Protein 3FFH (pdb70)

B-factor: mean 32.04, std 11.25, range [13.38, 83.18]

Sequence (698 aa):
NAKWKKSLAGLSSKREEEVAELGLTKITKLSSNENPLGTSKKVAAIQANSSVETEIYASSLRKEVADFYQLEEEELIFTAGVDELIELLTRVLLDTTTNTVATPTFVQYRQNALIEGAEVREIPLLQDGEHDLEGLNAIDEKTTIVWICNPNNPTGNYIELADIQAFLDRVPSDVLVVLDEAYIEYVTPQPEKHEKLVRTYKNLIITRTFSKIYGLASARVGYGIADKEIIRQLNIVRPPFNTTSIGQKLAIEAIKDQAFIGECRTSNANGIKQYEAFAKRFEKVKLYPANGNFVLIDLGIEAGTIFSYLEKNGYITRSGAALGFPTAVRITIGKEEDNSAVIALLEKLLAKWKKSLAGLSREEEVAELGLTKITKLSSNENPLGTSKKVAAIQANSSVETEIYPASSLRKEVADFYQLEEEELIFTAGVDELIELLTRVLLDTTTNTVATPTFVQYRQNALIEGAEVREIPLLQDGEHDLEGLNAIDEKTTIVWICNPNNPTGNYIELADIQAFLDRVPSDVLVVLDEAYIEYVTPQPEKHEKLVRTYKNLIITRTFSKIYGLASARVGYGIADKEIIRQLNIVRPPFNTTSIGQKLAIEAIKDQAFIGECRTSNANGIKQYEAFAKRFEKVKLYPANGNFVLIDLGIEAGTIFSYLEKNGYITRSGAALGFPTAVRITIGKEEDNSAVIALLEKLL

Structure (mmCIF, N/CA/C/O backbone):
data_3FFH
#
_entry.id   3FFH
#
_cell.length_a   78.456
_cell.length_b   83.671
_cell.length_c   122.773
_cell.angle_alpha   90.00
_cell.angle_beta   90.00
_cell.angle_gamma   90.00
#
_symmetry.space_group_name_H-M   'P 21 21 21'
#
loop_
_entity.id
_entity.type
_entity.pdbx_description
1 polymer 'Histidinol-phosphate aminotransferase'
2 non-polymer 'SULFATE ION'
3 water water
#
loop_
_atom_site.group_PDB
_atom_site.id
_atom_site.type_symbol
_atom_site.label_atom_id
_atom_site.label_alt_id
_atom_site.label_comp_id
_atom_site.label_asym_id
_atom_site.label_entity_id
_atom_site.label_seq_id
_atom_site.pdbx_PDB_ins_code
_atom_site.Cartn_x
_atom_site.Cartn_y
_atom_site.Cartn_z
_atom_site.occupancy
_atom_site.B_iso_or_equiv
_atom_site.auth_seq_id
_atom_site.auth_comp_id
_atom_site.auth_asym_id
_atom_site.auth_atom_id
_atom_site.pdbx_PDB_model_num
ATOM 1 N N . ASN A 1 2 ? 65.678 75.724 74.393 1.00 34.64 -1 ASN A N 1
ATOM 2 C CA . ASN A 1 2 ? 65.083 76.973 74.944 1.00 35.15 -1 ASN A CA 1
ATOM 3 C C . ASN A 1 2 ? 64.714 76.805 76.428 1.00 34.75 -1 ASN A C 1
ATOM 4 O O . ASN A 1 2 ? 64.060 75.829 76.812 1.00 35.22 -1 ASN A O 1
ATOM 9 N N . ALA A 1 3 ? 65.139 77.762 77.251 1.00 33.30 0 ALA A N 1
ATOM 10 C CA . ALA A 1 3 ? 64.946 77.703 78.696 1.00 31.99 0 ALA A CA 1
ATOM 11 C C . ALA A 1 3 ? 63.621 78.346 79.150 1.00 31.83 0 ALA A C 1
ATOM 12 O O . ALA A 1 3 ? 62.944 79.020 78.362 1.00 32.30 0 ALA A O 1
ATOM 22 N N . LYS A 1 5 ? 61.626 81.207 81.443 1.00 29.31 2 LYS A N 1
ATOM 23 C CA . LYS A 1 5 ? 61.930 82.639 81.469 1.00 28.19 2 LYS A CA 1
ATOM 24 C C . LYS A 1 5 ? 62.362 83.061 82.867 1.00 28.21 2 LYS A C 1
ATOM 25 O O . LYS A 1 5 ? 61.652 83.802 83.557 1.00 27.40 2 LYS A O 1
ATOM 31 N N . TRP A 1 6 ? 63.520 82.575 83.310 1.00 28.90 3 TRP A N 1
ATOM 32 C CA . TRP A 1 6 ? 63.903 82.774 84.720 1.00 28.97 3 TRP A CA 1
ATOM 33 C C . TRP A 1 6 ? 64.217 84.231 84.947 1.00 28.55 3 TRP A C 1
ATOM 34 O O . TRP A 1 6 ? 64.758 84.892 84.047 1.00 28.92 3 TRP A O 1
ATOM 45 N N . LYS A 1 7 ? 63.889 84.748 86.128 1.00 27.87 4 LYS A N 1
ATOM 46 C CA . LYS A 1 7 ? 64.271 86.129 86.415 1.00 28.99 4 LYS A CA 1
ATOM 47 C C . LYS A 1 7 ? 65.780 86.308 86.313 1.00 28.74 4 LYS A C 1
ATOM 48 O O . LYS A 1 7 ? 66.551 85.374 86.541 1.00 28.01 4 LYS A O 1
ATOM 54 N N . LYS A 1 8 ? 66.190 87.512 85.942 1.00 29.66 5 LYS A N 1
ATOM 55 C CA . LYS A 1 8 ? 67.602 87.774 85.704 1.00 30.14 5 LYS A CA 1
ATOM 56 C C . LYS A 1 8 ? 68.420 87.888 87.006 1.00 30.33 5 LYS A C 1
ATOM 57 O O . LYS A 1 8 ? 69.633 87.643 86.996 1.00 30.53 5 LYS A O 1
ATOM 63 N N . SER A 1 9 ? 67.750 88.207 88.115 1.00 29.23 6 SER A N 1
ATOM 64 C CA . SER A 1 9 ? 68.409 88.377 89.409 1.00 29.67 6 SER A CA 1
ATOM 65 C C . SER A 1 9 ? 68.987 87.078 89.956 1.00 30.11 6 SER A C 1
ATOM 66 O O . SER A 1 9 ? 69.785 87.095 90.889 1.00 29.77 6 SER A O 1
ATOM 69 N N . LEU A 1 10 ? 68.585 85.954 89.371 1.00 31.44 7 LEU A N 1
ATOM 70 C CA . LEU A 1 10 ? 69.075 84.645 89.807 1.00 32.57 7 LEU A CA 1
ATOM 71 C C . LEU A 1 10 ? 70.528 84.350 89.414 1.00 32.86 7 LEU A C 1
ATOM 72 O O . LEU A 1 10 ? 71.163 83.484 90.021 1.00 33.10 7 LEU A O 1
ATOM 77 N N . ALA A 1 11 ? 71.031 85.049 88.392 1.00 33.24 8 ALA A N 1
ATOM 78 C CA . ALA A 1 11 ? 72.393 84.868 87.885 1.00 33.69 8 ALA A CA 1
ATOM 79 C C . ALA A 1 11 ? 73.433 85.002 88.985 1.00 34.18 8 ALA A C 1
ATOM 80 O O . ALA A 1 11 ? 74.364 84.202 89.075 1.00 34.59 8 ALA A O 1
ATOM 82 N N . GLY A 1 12 ? 73.252 86.017 89.823 1.00 34.86 9 GLY A N 1
ATOM 83 C CA . GLY A 1 12 ? 74.175 86.321 90.901 1.00 35.96 9 GLY A CA 1
ATOM 84 C C . GLY A 1 12 ? 73.926 85.544 92.179 1.00 37.15 9 GLY A C 1
ATOM 85 O O . GLY A 1 12 ? 74.275 86.011 93.270 1.00 37.33 9 GLY A O 1
ATOM 86 N N . LEU A 1 13 ? 73.324 84.362 92.045 1.00 37.65 10 LEU A N 1
ATOM 87 C CA . LEU A 1 13 ? 73.160 83.437 93.166 1.00 38.02 10 LEU A CA 1
ATOM 88 C C . LEU A 1 13 ? 74.133 82.256 93.098 1.00 38.67 10 LEU A C 1
ATOM 89 O O . LEU A 1 13 ? 74.421 81.733 92.015 1.00 39.12 10 LEU A O 1
ATOM 94 N N . SER A 1 14 ? 74.610 81.837 94.269 1.00 39.01 11 SER A N 1
ATOM 95 C CA . SER A 1 14 ? 75.680 80.842 94.388 1.00 39.58 11 SER A CA 1
ATOM 96 C C . SER A 1 14 ? 75.266 79.390 94.066 1.00 39.93 11 SER A C 1
ATOM 97 O O . SER A 1 14 ? 75.596 78.874 92.996 1.00 39.96 11 SER A O 1
ATOM 100 N N . SER A 1 15 ? 74.554 78.738 94.987 1.00 40.30 12 SER A N 1
ATOM 101 C CA . SER A 1 15 ? 74.230 77.309 94.868 1.00 40.45 12 SER A CA 1
ATOM 102 C C . SER A 1 15 ? 73.058 76.917 95.765 1.00 40.43 12 SER A C 1
ATOM 103 O O . SER A 1 15 ? 73.247 76.452 96.892 1.00 39.95 12 SER A O 1
ATOM 106 N N . LYS A 1 20 ? 74.386 66.484 107.884 1.00 82.64 17 LYS A N 1
ATOM 107 C CA . LYS A 1 20 ? 74.800 65.468 106.910 1.00 82.81 17 LYS A CA 1
ATOM 108 C C . LYS A 1 20 ? 76.222 64.952 107.169 1.00 82.77 17 LYS A C 1
ATOM 109 O O . LYS A 1 20 ? 76.524 63.783 106.892 1.00 82.63 17 LYS A O 1
ATOM 115 N N . ARG A 1 21 ? 77.079 65.829 107.697 1.00 82.79 18 ARG A N 1
ATOM 116 C CA . ARG A 1 21 ? 78.524 65.566 107.832 1.00 82.63 18 ARG A CA 1
ATOM 117 C C . ARG A 1 21 ? 78.843 64.324 108.691 1.00 82.53 18 ARG A C 1
ATOM 118 O O . ARG A 1 21 ? 79.512 63.395 108.222 1.00 82.41 18 ARG A O 1
ATOM 126 N N . GLU A 1 22 ? 78.324 64.317 109.925 1.00 82.14 19 GLU A N 1
ATOM 127 C CA . GLU A 1 22 ? 78.664 63.352 110.993 1.00 81.38 19 GLU A CA 1
ATOM 128 C C . GLU A 1 22 ? 79.066 61.943 110.555 1.00 80.60 19 GLU A C 1
ATOM 129 O O . GLU A 1 22 ? 80.220 61.551 110.729 1.00 80.44 19 GLU A O 1
ATOM 135 N N . GLU A 1 23 ? 78.123 61.193 109.987 1.00 79.64 20 GLU A N 1
ATOM 136 C CA . GLU A 1 23 ? 78.353 59.789 109.634 1.00 78.50 20 GLU A CA 1
ATOM 137 C C . GLU A 1 23 ? 79.187 59.574 108.368 1.00 77.60 20 GLU A C 1
ATOM 138 O O . GLU A 1 23 ? 80.096 58.740 108.363 1.00 77.52 20 GLU A O 1
ATOM 144 N N . GLU A 1 24 ? 78.880 60.318 107.304 1.00 76.42 21 GLU A N 1
ATOM 145 C CA . GLU A 1 24 ? 79.549 60.122 106.014 1.00 75.49 21 GLU A CA 1
ATOM 146 C C . GLU A 1 24 ? 81.020 60.549 106.021 1.00 74.72 21 GLU A C 1
ATOM 147 O O . GLU A 1 24 ? 81.887 59.785 105.608 1.00 74.38 21 GLU A O 1
ATOM 153 N N . VAL A 1 25 ? 81.284 61.765 106.498 1.00 73.99 22 VAL A N 1
ATOM 154 C CA . VAL A 1 25 ? 82.640 62.321 106.586 1.00 72.97 22 VAL A CA 1
ATOM 155 C C . VAL A 1 25 ? 83.557 61.486 107.499 1.00 72.56 22 VAL A C 1
ATOM 156 O O . VAL A 1 25 ? 84.713 61.226 107.150 1.00 72.67 22 VAL A O 1
ATOM 168 N N . ALA A 1 27 ? 83.355 58.292 108.295 1.00 68.94 24 ALA A N 1
ATOM 169 C CA . ALA A 1 27 ? 83.710 57.060 107.605 1.00 68.27 24 ALA A CA 1
ATOM 170 C C . ALA A 1 27 ? 84.557 57.364 106.362 1.00 67.71 24 ALA A C 1
ATOM 171 O O . ALA A 1 27 ? 85.500 56.635 106.061 1.00 68.18 24 ALA A O 1
ATOM 173 N N . GLU A 1 28 ? 84.228 58.445 105.653 1.00 66.97 25 GLU A N 1
ATOM 174 C CA . GLU A 1 28 ? 85.044 58.938 104.532 1.00 65.97 25 GLU A CA 1
ATOM 175 C C . GLU A 1 28 ? 86.319 59.611 105.034 1.00 65.07 25 GLU A C 1
ATOM 176 O O . GLU A 1 28 ? 86.716 60.672 104.540 1.00 64.86 25 GLU A O 1
ATOM 182 N N . LEU A 1 29 ? 86.927 58.983 106.039 1.00 63.79 26 LEU A N 1
ATOM 183 C CA . LEU A 1 29 ? 88.187 59.400 106.651 1.00 62.22 26 LEU A CA 1
ATOM 184 C C . LEU A 1 29 ? 88.663 58.288 107.574 1.00 61.10 26 LEU A C 1
ATOM 185 O O . LEU A 1 29 ? 89.839 57.933 107.568 1.00 61.19 26 LEU A O 1
ATOM 190 N N . GLY A 1 30 ? 87.735 57.737 108.353 1.00 59.64 27 GLY A N 1
ATOM 191 C CA . GLY A 1 30 ? 88.044 56.667 109.287 1.00 57.90 27 GLY A CA 1
ATOM 192 C C . GLY A 1 30 ? 88.593 57.173 110.609 1.00 56.66 27 GLY A C 1
ATOM 193 O O . GLY A 1 30 ? 89.656 56.726 111.059 1.00 56.46 27 GLY A O 1
ATOM 194 N N . LEU A 1 31 ? 87.875 58.113 111.226 1.00 55.29 28 LEU A N 1
ATOM 195 C CA . LEU A 1 31 ? 88.182 58.560 112.587 1.00 53.73 28 LEU A CA 1
ATOM 196 C C . LEU A 1 31 ? 87.205 57.871 113.540 1.00 52.36 28 LEU A C 1
ATOM 197 O O . LEU A 1 31 ? 86.097 57.511 113.126 1.00 52.24 28 LEU A O 1
ATOM 202 N N . THR A 1 32 ? 87.608 57.673 114.798 1.00 50.48 29 THR A N 1
ATOM 203 C CA . THR A 1 32 ? 86.716 57.053 115.790 1.00 48.62 29 THR A CA 1
ATOM 204 C C . THR A 1 32 ? 85.403 57.816 115.939 1.00 47.24 29 THR A C 1
ATOM 205 O O . THR A 1 32 ? 84.331 57.247 115.718 1.00 48.14 29 THR A O 1
ATOM 209 N N . LYS A 1 33 ? 85.496 59.094 116.298 1.00 44.61 30 LYS A N 1
ATOM 210 C CA . LYS A 1 33 ? 84.332 59.961 116.419 1.00 41.99 30 LYS A CA 1
ATOM 211 C C . LYS A 1 33 ? 84.707 61.291 115.796 1.00 39.16 30 LYS A C 1
ATOM 212 O O . LYS A 1 33 ? 85.845 61.498 115.397 1.00 38.78 30 LYS A O 1
ATOM 218 N N . ILE A 1 34 ? 83.742 62.186 115.711 1.00 35.93 31 ILE A N 1
ATOM 219 C CA . ILE A 1 34 ? 83.974 63.482 115.137 1.00 34.61 31 ILE A CA 1
ATOM 220 C C . ILE A 1 34 ? 83.233 64.479 116.013 1.00 33.46 31 ILE A C 1
ATOM 221 O O . ILE A 1 34 ? 82.264 64.121 116.682 1.00 33.02 31 ILE A O 1
ATOM 226 N N . THR A 1 35 ? 83.701 65.716 116.029 1.00 31.99 32 THR A N 1
ATOM 227 C CA . THR A 1 35 ? 83.006 66.757 116.756 1.00 31.28 32 THR A CA 1
ATOM 228 C C . THR A 1 35 ? 82.654 67.881 115.799 1.00 31.14 32 THR A C 1
ATOM 229 O O . THR A 1 35 ? 83.507 68.394 115.076 1.00 30.36 32 THR A O 1
ATOM 233 N N . LYS A 1 36 ? 81.373 68.232 115.793 1.00 31.77 33 LYS A N 1
ATOM 234 C CA . LYS A 1 36 ? 80.850 69.263 114.916 1.00 31.39 33 LYS A CA 1
ATOM 235 C C . LYS A 1 36 ? 80.801 70.601 115.632 1.00 29.46 33 LYS A C 1
ATOM 236 O O . LYS A 1 36 ? 80.067 70.774 116.598 1.00 28.87 33 LYS A O 1
ATOM 242 N N . LEU A 1 37 ? 81.602 71.545 115.160 1.00 28.97 34 LEU A N 1
ATOM 243 C CA . LEU A 1 37 ? 81.665 72.871 115.753 1.00 28.61 34 LEU A CA 1
ATOM 244 C C . LEU A 1 37 ? 81.489 73.886 114.657 1.00 30.42 34 LEU A C 1
ATOM 245 O O . LEU A 1 37 ? 82.175 74.912 114.632 1.00 31.72 34 LEU A O 1
ATOM 250 N N . SER A 1 38 ? 80.548 73.592 113.757 1.00 32.62 35 SER A N 1
ATOM 251 C CA . SER A 1 38 ? 80.321 74.364 112.531 1.00 33.55 35 SER A CA 1
ATOM 252 C C . SER A 1 38 ? 78.955 75.032 112.420 1.00 34.77 35 SER A C 1
ATOM 253 O O . SER A 1 38 ? 78.782 75.918 111.587 1.00 35.90 35 SER A O 1
ATOM 256 N N . SER A 1 39 ? 77.980 74.626 113.230 1.00 35.36 36 SER A N 1
ATOM 257 C CA . SER A 1 39 ? 76.617 75.147 113.027 1.00 36.11 36 SER A CA 1
ATOM 258 C C . SER A 1 39 ? 76.013 76.089 114.091 1.00 36.71 36 SER A C 1
ATOM 259 O O . SER A 1 39 ? 74.888 76.582 113.900 1.00 38.16 36 SER A O 1
ATOM 262 N N . ASN A 1 40 ? 76.721 76.328 115.194 1.00 35.82 37 ASN A N 1
ATOM 263 C CA . ASN A 1 40 ? 76.272 77.279 116.226 1.00 35.57 37 ASN A CA 1
ATOM 264 C C . ASN A 1 40 ? 75.002 76.889 116.992 1.00 35.72 37 ASN A C 1
ATOM 265 O O . ASN A 1 40 ? 74.472 77.647 117.782 1.00 35.61 37 ASN A O 1
ATOM 270 N N . GLU A 1 41 ? 74.494 75.706 116.745 1.00 37.17 38 GLU A N 1
ATOM 271 C CA . GLU A 1 41 ? 73.407 75.202 117.562 1.00 38.46 38 GLU A CA 1
ATOM 272 C C . GLU A 1 41 ? 74.106 74.779 118.872 1.00 36.63 38 GLU A C 1
ATOM 273 O O . GLU A 1 41 ? 75.255 74.320 118.834 1.00 37.53 38 GLU A O 1
ATOM 279 N N . ASN A 1 42 ? 73.466 75.010 120.018 1.00 33.59 39 ASN A N 1
ATOM 280 C CA . ASN A 1 42 ? 74.081 74.778 121.332 1.00 30.54 39 ASN A CA 1
ATOM 281 C C . ASN A 1 42 ? 74.771 73.416 121.449 1.00 30.57 39 ASN A C 1
ATOM 282 O O . ASN A 1 42 ? 74.115 72.376 121.486 1.00 30.00 39 ASN A O 1
ATOM 287 N N . PRO A 1 43 ? 76.101 73.409 121.522 1.00 30.67 40 PRO A N 1
ATOM 288 C CA . PRO A 1 43 ? 76.751 72.107 121.595 1.00 31.64 40 PRO A CA 1
ATOM 289 C C . PRO A 1 43 ? 76.518 71.418 122.933 1.00 32.54 40 PRO A C 1
ATOM 290 O O . PRO A 1 43 ? 76.740 70.219 123.043 1.00 33.30 40 PRO A O 1
ATOM 294 N N . LEU A 1 44 ? 76.063 72.165 123.940 1.00 32.36 41 LEU A N 1
ATOM 295 C CA . LEU A 1 44 ? 75.730 71.567 125.225 1.00 31.34 41 LEU A CA 1
ATOM 296 C C . LEU A 1 44 ? 74.336 70.969 125.197 1.00 30.11 41 LEU A C 1
ATOM 297 O O . LEU A 1 44 ? 73.922 70.352 126.161 1.00 30.94 41 LEU A O 1
ATOM 302 N N . GLY A 1 45 ? 73.623 71.134 124.083 1.00 28.32 42 GLY A N 1
ATOM 303 C CA . GLY A 1 45 ? 72.332 70.481 123.893 1.00 26.02 42 GLY A CA 1
ATOM 304 C C . GLY A 1 45 ? 71.131 71.311 124.319 1.00 25.76 42 GLY A C 1
ATOM 305 O O . GLY A 1 45 ? 71.031 72.510 124.052 1.00 26.08 42 GLY A O 1
ATOM 306 N N . THR A 1 46 ? 70.219 70.662 125.001 1.00 24.59 43 THR A N 1
ATOM 307 C CA . THR A 1 46 ? 68.993 71.277 125.376 1.00 25.36 43 THR A CA 1
ATOM 308 C C . THR A 1 46 ? 68.856 71.193 126.900 1.00 24.51 43 THR A C 1
ATOM 309 O O . THR A 1 46 ? 69.632 70.497 127.550 1.00 24.49 43 THR A O 1
ATOM 313 N N . SER A 1 47 ? 67.903 71.904 127.488 1.00 23.11 44 SER A N 1
ATOM 314 C CA . SER A 1 47 ? 67.712 71.778 128.929 1.00 21.47 44 SER A CA 1
ATOM 315 C C . SER A 1 47 ? 67.145 70.398 129.241 1.00 21.34 44 SER A C 1
ATOM 316 O O . SER A 1 47 ? 66.560 69.777 128.369 1.00 21.02 44 SER A O 1
ATOM 319 N N . LYS A 1 48 ? 67.313 69.925 130.477 1.00 21.32 45 LYS A N 1
ATOM 320 C CA . LYS A 1 48 ? 66.964 68.546 130.847 1.00 21.35 45 LYS A CA 1
ATOM 321 C C . LYS A 1 48 ? 65.476 68.280 130.841 1.00 21.50 45 LYS A C 1
ATOM 322 O O . LYS A 1 48 ? 65.051 67.146 130.711 1.00 20.57 45 LYS A O 1
ATOM 328 N N . LYS A 1 49 ? 64.695 69.343 130.981 1.00 22.19 46 LYS A N 1
ATOM 329 C CA . LYS A 1 49 ? 63.250 69.264 130.957 1.00 22.85 46 LYS A CA 1
ATOM 330 C C . LYS A 1 49 ? 62.763 69.142 129.519 1.00 21.97 46 LYS A C 1
ATOM 331 O O . LYS A 1 49 ? 61.925 68.314 129.214 1.00 21.17 46 LYS A O 1
ATOM 337 N N . VAL A 1 50 ? 63.295 69.974 128.641 1.00 21.80 47 VAL A N 1
ATOM 338 C CA . VAL A 1 50 ? 63.062 69.813 127.199 1.00 22.16 47 VAL A CA 1
ATOM 339 C C . VAL A 1 50 ? 63.387 68.370 126.781 1.00 22.23 47 VAL A C 1
ATOM 340 O O . VAL A 1 50 ? 62.549 67.689 126.171 1.00 20.88 47 VAL A O 1
ATOM 344 N N . ALA A 1 51 ? 64.562 67.890 127.195 1.00 22.30 48 ALA A N 1
ATOM 345 C CA . ALA A 1 51 ? 64.977 66.520 126.931 1.00 23.06 48 ALA A CA 1
ATOM 346 C C . ALA A 1 51 ? 63.940 65.497 127.382 1.00 24.65 48 ALA A C 1
ATOM 347 O O . ALA A 1 51 ? 63.520 64.636 126.599 1.00 26.15 48 ALA A O 1
ATOM 349 N N . ALA A 1 52 ? 63.504 65.588 128.636 1.00 25.44 49 ALA A N 1
ATOM 350 C CA . ALA A 1 52 ? 62.559 64.626 129.171 1.00 25.29 49 ALA A CA 1
ATOM 351 C C . ALA A 1 52 ? 61.279 64.557 128.328 1.00 26.41 49 ALA A C 1
ATOM 352 O O . ALA A 1 52 ? 60.745 63.480 128.105 1.00 27.59 49 ALA A O 1
ATOM 354 N N . ILE A 1 53 ? 60.790 65.702 127.864 1.00 27.82 50 ILE A N 1
ATOM 355 C CA . ILE A 1 53 ? 59.595 65.760 127.011 1.00 28.89 50 ILE A CA 1
ATOM 356 C C . ILE A 1 53 ? 59.850 65.010 125.696 1.00 29.91 50 ILE A C 1
ATOM 357 O O . ILE A 1 53 ? 59.058 64.148 125.312 1.00 30.19 50 ILE A O 1
ATOM 362 N N . GLN A 1 54 ? 60.957 65.332 125.027 1.00 29.87 51 GLN A N 1
ATOM 363 C CA . GLN A 1 54 ? 61.355 64.641 123.811 1.00 31.13 51 GLN A CA 1
ATOM 364 C C . GLN A 1 54 ? 61.381 63.124 123.985 1.00 31.94 51 GLN A C 1
ATOM 365 O O . GLN A 1 54 ? 60.766 62.395 123.207 1.00 31.64 51 GLN A O 1
ATOM 371 N N . ALA A 1 55 ? 62.102 62.663 125.003 1.00 33.23 52 ALA A N 1
ATOM 372 C CA . ALA A 1 55 ? 62.289 61.240 125.266 1.00 34.76 52 ALA A CA 1
ATOM 373 C C . ALA A 1 55 ? 60.977 60.536 125.609 1.00 36.44 52 ALA A C 1
ATOM 374 O O . ALA A 1 55 ? 60.880 59.309 125.576 1.00 37.06 52 ALA A O 1
ATOM 376 N N . ASN A 1 56 ? 59.969 61.321 125.942 1.00 38.35 53 ASN A N 1
ATOM 377 C CA . ASN A 1 56 ? 58.668 60.781 126.247 1.00 40.92 53 ASN A CA 1
ATOM 378 C C . ASN A 1 56 ? 57.648 61.171 125.191 1.00 42.56 53 ASN A C 1
ATOM 379 O O . ASN A 1 56 ? 56.469 61.349 125.479 1.00 42.62 53 ASN A O 1
ATOM 384 N N . SER A 1 57 ? 58.119 61.284 123.958 1.00 44.99 54 SER A N 1
ATOM 385 C CA . SER A 1 57 ? 57.307 61.759 122.859 1.00 47.37 54 SER A CA 1
ATOM 386 C C . SER A 1 57 ? 57.734 61.028 121.583 1.00 49.79 54 SER A C 1
ATOM 387 O O . SER A 1 57 ? 58.858 61.209 121.104 1.00 50.12 54 SER A O 1
ATOM 390 N N . SER A 1 58 ? 56.848 60.175 121.061 1.00 52.77 55 SER A N 1
ATOM 391 C CA . SER A 1 58 ? 57.105 59.408 119.828 1.00 55.34 55 SER A CA 1
ATOM 392 C C . SER A 1 58 ? 57.024 60.317 118.601 1.00 57.33 55 SER A C 1
ATOM 393 O O . SER A 1 58 ? 56.425 61.395 118.670 1.00 57.75 55 SER A O 1
ATOM 396 N N . VAL A 1 59 ? 57.598 59.874 117.480 1.00 59.52 56 VAL A N 1
ATOM 397 C CA . VAL A 1 59 ? 57.657 60.692 116.246 1.00 61.58 56 VAL A CA 1
ATOM 398 C C . VAL A 1 59 ? 56.288 61.107 115.635 1.00 62.87 56 VAL A C 1
ATOM 399 O O . VAL A 1 59 ? 56.239 61.915 114.700 1.00 62.95 56 VAL A O 1
ATOM 403 N N . GLU A 1 60 ? 55.198 60.560 116.183 1.00 64.33 57 GLU A N 1
ATOM 404 C CA . GLU A 1 60 ? 53.836 60.994 115.855 1.00 65.73 57 GLU A CA 1
ATOM 405 C C . GLU A 1 60 ? 53.636 62.473 116.244 1.00 66.59 57 GLU A C 1
ATOM 406 O O . GLU A 1 60 ? 53.699 62.836 117.425 1.00 66.79 57 GLU A O 1
ATOM 412 N N . THR A 1 61 ? 53.382 63.310 115.236 1.00 67.42 58 THR A N 1
ATOM 413 C CA . THR A 1 61 ? 53.471 64.770 115.360 1.00 68.04 58 THR A CA 1
ATOM 414 C C . THR A 1 61 ? 52.565 65.513 114.359 1.00 68.36 58 THR A C 1
ATOM 415 O O . THR A 1 61 ? 52.589 65.229 113.163 1.00 68.30 58 THR A O 1
ATOM 419 N N . GLU A 1 62 ? 51.791 66.479 114.848 1.00 68.90 59 GLU A N 1
ATOM 420 C CA . GLU A 1 62 ? 50.886 67.255 113.999 1.00 69.39 59 GLU A CA 1
ATOM 421 C C . GLU A 1 62 ? 51.467 68.631 113.644 1.00 69.62 59 GLU A C 1
ATOM 422 O O . GLU A 1 62 ? 52.157 69.245 114.460 1.00 69.65 59 GLU A O 1
ATOM 428 N N . ILE A 1 63 ? 51.187 69.103 112.428 1.00 69.74 60 ILE A N 1
ATOM 429 C CA . ILE A 1 63 ? 51.492 70.485 112.042 1.00 69.74 60 ILE A CA 1
ATOM 430 C C . ILE A 1 63 ? 50.304 71.373 112.431 1.00 70.26 60 ILE A C 1
ATOM 431 O O . ILE A 1 63 ? 49.173 71.130 112.012 1.00 70.26 60 ILE A O 1
ATOM 436 N N . TYR A 1 64 ? 50.574 72.385 113.253 1.00 70.74 61 TYR A N 1
ATOM 437 C CA . TYR A 1 64 ? 49.556 73.316 113.755 1.00 70.96 61 TYR A CA 1
ATOM 438 C C . TYR A 1 64 ? 48.351 72.645 114.404 1.00 70.67 61 TYR A C 1
ATOM 439 O O . TYR A 1 64 ? 48.256 72.594 115.627 1.00 70.43 61 TYR A O 1
ATOM 448 N N . ALA A 1 69 ? 49.202 78.169 117.983 1.00 35.79 66 ALA A N 1
ATOM 449 C CA . ALA A 1 69 ? 50.421 78.537 118.685 1.00 35.17 66 ALA A CA 1
ATOM 450 C C . ALA A 1 69 ? 50.119 79.249 120.015 1.00 34.86 66 ALA A C 1
ATOM 451 O O . ALA A 1 69 ? 50.991 79.931 120.576 1.00 34.56 66 ALA A O 1
ATOM 453 N N . SER A 1 70 ? 48.900 79.038 120.525 1.00 33.70 67 SER A N 1
ATOM 454 C CA . SER A 1 70 ? 48.319 79.833 121.615 1.00 32.59 67 SER A CA 1
ATOM 455 C C . SER A 1 70 ? 49.107 79.818 122.926 1.00 31.98 67 SER A C 1
ATOM 456 O O . SER A 1 70 ? 49.540 80.879 123.390 1.00 31.97 67 SER A O 1
ATOM 459 N N . SER A 1 71 ? 49.276 78.632 123.519 1.00 30.76 68 SER A N 1
ATOM 460 C CA . SER A 1 71 ? 50.119 78.460 124.696 1.00 29.74 68 SER A CA 1
ATOM 461 C C . SER A 1 71 ? 51.505 79.059 124.479 1.00 29.26 68 SER A C 1
ATOM 462 O O . SER A 1 71 ? 52.056 79.692 125.387 1.00 29.03 68 SER A O 1
ATOM 465 N N . LEU A 1 72 ? 52.061 78.862 123.283 1.00 28.44 69 LEU A N 1
ATOM 466 C CA . LEU A 1 72 ? 53.386 79.405 122.962 1.00 28.13 69 LEU A CA 1
ATOM 467 C C . LEU A 1 72 ? 53.449 80.940 122.949 1.00 28.62 69 LEU A C 1
ATOM 468 O O . LEU A 1 72 ? 54.321 81.511 123.591 1.00 28.59 69 LEU A O 1
ATOM 473 N N . ARG A 1 73 ? 52.534 81.607 122.240 1.00 29.51 70 ARG A N 1
ATOM 474 C CA . ARG A 1 73 ? 52.560 83.080 122.185 1.00 29.83 70 ARG A CA 1
ATOM 475 C C . ARG A 1 73 ? 52.216 83.721 123.527 1.00 28.57 70 ARG A C 1
ATOM 476 O O . ARG A 1 73 ? 52.778 84.753 123.878 1.00 27.48 70 ARG A O 1
ATOM 484 N N . LYS A 1 74 ? 51.318 83.094 124.280 1.00 28.23 71 LYS A N 1
ATOM 485 C CA . LYS A 1 74 ? 51.028 83.533 125.638 1.00 28.00 71 LYS A CA 1
ATOM 486 C C . LYS A 1 74 ? 52.312 83.433 126.477 1.00 26.89 71 LYS A C 1
ATOM 487 O O . LYS A 1 74 ? 52.721 84.398 127.104 1.00 26.07 71 LYS A O 1
ATOM 493 N N . GLU A 1 75 ? 52.963 82.275 126.418 1.00 26.34 72 GLU A N 1
ATOM 494 C CA . GLU A 1 75 ? 54.152 81.967 127.197 1.00 26.30 72 GLU A CA 1
ATOM 495 C C . GLU A 1 75 ? 55.349 82.868 126.877 1.00 26.46 72 GLU A C 1
ATOM 496 O O . GLU A 1 75 ? 56.061 83.310 127.774 1.00 24.95 72 GLU A O 1
ATOM 502 N N . VAL A 1 76 ? 55.556 83.133 125.589 1.00 26.45 73 VAL A N 1
ATOM 503 C CA . VAL A 1 76 ? 56.590 84.050 125.124 1.00 26.15 73 VAL A CA 1
ATOM 504 C C . VAL A 1 76 ? 56.183 85.521 125.365 1.00 26.90 73 VAL A C 1
ATOM 505 O O . VAL A 1 76 ? 57.012 86.323 125.786 1.00 27.91 73 VAL A O 1
ATOM 509 N N . ALA A 1 77 ? 54.934 85.887 125.089 1.00 26.15 74 ALA A N 1
ATOM 510 C CA . ALA A 1 77 ? 54.481 87.262 125.368 1.00 27.02 74 ALA A CA 1
ATOM 511 C C . ALA A 1 77 ? 54.623 87.609 126.862 1.00 27.47 74 ALA A C 1
ATOM 512 O O . ALA A 1 77 ? 55.098 88.695 127.208 1.00 27.76 74 ALA A O 1
ATOM 514 N N . ASP A 1 78 ? 54.215 86.677 127.722 1.00 27.58 75 ASP A N 1
ATOM 515 C CA . ASP A 1 78 ? 54.391 86.796 129.169 1.00 28.11 75 ASP A CA 1
ATOM 516 C C . ASP A 1 78 ? 55.864 86.869 129.593 1.00 28.50 75 ASP A C 1
ATOM 517 O O . ASP A 1 78 ? 56.234 87.742 130.383 1.00 29.03 75 ASP A O 1
ATOM 522 N N . PHE A 1 79 ? 56.710 85.982 129.066 1.00 27.90 76 PHE A N 1
ATOM 523 C CA . PHE A 1 79 ? 58.144 86.027 129.400 1.00 27.54 76 PHE A CA 1
ATOM 524 C C . PHE A 1 79 ? 58.800 87.380 129.077 1.00 27.34 76 PHE A C 1
ATOM 525 O O . PHE A 1 79 ? 59.693 87.818 129.783 1.00 27.68 76 PHE A O 1
ATOM 533 N N . TYR A 1 80 ? 58.350 88.046 128.026 1.00 27.26 77 TYR A N 1
ATOM 534 C CA . TYR A 1 80 ? 58.909 89.345 127.666 1.00 27.78 77 TYR A CA 1
ATOM 535 C C . TYR A 1 80 ? 58.088 90.533 128.083 1.00 28.20 77 TYR A C 1
ATOM 536 O O . TYR A 1 80 ? 58.512 91.649 127.842 1.00 28.58 77 TYR A O 1
ATOM 545 N N . GLN A 1 81 ? 56.916 90.313 128.677 1.00 29.71 78 GLN A N 1
ATOM 546 C CA . GLN A 1 81 ? 56.030 91.411 129.057 1.00 30.87 78 GLN A CA 1
ATOM 547 C C . GLN A 1 81 ? 55.497 92.184 127.837 1.00 30.74 78 GLN A C 1
ATOM 548 O O . GLN A 1 81 ? 55.255 93.400 127.907 1.00 30.70 78 GLN A O 1
ATOM 554 N N . LEU A 1 82 ? 55.295 91.470 126.733 1.00 29.35 79 LEU A N 1
ATOM 555 C CA . LEU A 1 82 ? 54.769 92.068 125.519 1.00 29.10 79 LEU A CA 1
ATOM 556 C C . LEU A 1 82 ? 53.319 91.674 125.354 1.00 29.79 79 LEU A C 1
ATOM 557 O O . LEU A 1 82 ? 52.845 90.746 126.014 1.00 30.61 79 LEU A O 1
ATOM 562 N N . GLU A 1 83 ? 52.606 92.395 124.494 1.00 29.98 80 GLU A N 1
ATOM 563 C CA . GLU A 1 83 ? 51.260 91.997 124.073 1.00 29.53 80 GLU A CA 1
ATOM 564 C C . GLU A 1 83 ? 51.422 90.902 123.050 1.00 28.81 80 GLU A C 1
ATOM 565 O O . GLU A 1 83 ? 52.354 90.946 122.249 1.00 28.16 80 GLU A O 1
ATOM 571 N N . GLU A 1 84 ? 50.526 89.924 123.075 1.00 28.95 81 GLU A N 1
ATOM 572 C CA . GLU A 1 84 ? 50.604 88.784 122.166 1.00 30.98 81 GLU A CA 1
ATOM 573 C C . GLU A 1 84 ? 50.603 89.190 120.699 1.00 30.81 81 GLU A C 1
ATOM 574 O O . GLU A 1 84 ? 51.280 88.573 119.867 1.00 31.37 81 GLU A O 1
ATOM 580 N N . GLU A 1 85 ? 49.858 90.238 120.389 1.00 30.41 82 GLU A N 1
ATOM 581 C CA . GLU A 1 85 ? 49.768 90.721 119.020 1.00 30.92 82 GLU A CA 1
ATOM 582 C C . GLU A 1 85 ? 51.054 91.402 118.521 1.00 29.43 82 GLU A C 1
ATOM 583 O O . GLU A 1 85 ? 51.119 91.818 117.365 1.00 27.18 82 GLU A O 1
ATOM 589 N N . GLU A 1 86 ? 52.075 91.494 119.378 1.00 28.08 83 GLU A N 1
ATOM 590 C CA . GLU A 1 86 ? 53.375 92.017 118.944 1.00 28.73 83 GLU A CA 1
ATOM 591 C C . GLU A 1 86 ? 54.348 90.914 118.487 1.00 27.51 83 GLU A C 1
ATOM 592 O O . GLU A 1 86 ? 55.508 91.194 118.131 1.00 25.40 83 GLU A O 1
ATOM 598 N N . LEU A 1 87 ? 53.839 89.682 118.442 1.00 26.24 84 LEU A N 1
ATOM 599 C CA . LEU A 1 87 ? 54.640 88.516 118.075 1.00 26.07 84 LEU A CA 1
ATOM 600 C C . LEU A 1 87 ? 54.160 87.835 116.794 1.00 26.18 84 LEU A C 1
ATOM 601 O O . LEU A 1 87 ? 52.962 87.670 116.590 1.00 26.97 84 LEU A O 1
ATOM 606 N N . ILE A 1 88 ? 55.099 87.438 115.944 1.00 25.49 85 ILE A N 1
ATOM 607 C CA . ILE A 1 88 ? 54.814 86.485 114.887 1.00 25.76 85 ILE A CA 1
ATOM 608 C C . ILE A 1 88 ? 55.757 85.289 115.036 1.00 25.42 85 ILE A C 1
ATOM 609 O O . ILE A 1 88 ? 56.914 85.453 115.317 1.00 25.43 85 ILE A O 1
ATOM 614 N N . PHE A 1 89 ? 55.233 84.086 114.884 1.00 26.82 86 PHE A N 1
ATOM 615 C CA . PHE A 1 89 ? 56.042 82.885 114.977 1.00 26.74 86 PHE A CA 1
ATOM 616 C C . PHE A 1 89 ? 56.185 82.259 113.614 1.00 27.15 86 PHE A C 1
ATOM 617 O O . PHE A 1 89 ? 55.278 82.300 112.797 1.00 26.80 86 PHE A O 1
ATOM 625 N N . THR A 1 90 ? 57.329 81.635 113.407 1.00 28.04 87 THR A N 1
ATOM 626 C CA . THR A 1 90 ? 57.825 81.289 112.090 1.00 28.88 87 THR A CA 1
ATOM 627 C C . THR A 1 90 ? 58.637 79.996 112.201 1.00 28.43 87 THR A C 1
ATOM 628 O O . THR A 1 90 ? 59.200 79.710 113.264 1.00 27.69 87 THR A O 1
ATOM 632 N N . ALA A 1 91 ? 58.687 79.198 111.136 1.00 28.66 88 ALA A N 1
ATOM 633 C CA . ALA A 1 91 ? 59.444 77.949 111.199 1.00 29.61 88 ALA A CA 1
ATOM 634 C C . ALA A 1 91 ? 60.941 78.212 111.047 1.00 30.73 88 ALA A C 1
ATOM 635 O O . ALA A 1 91 ? 61.546 77.880 110.037 1.00 32.54 88 ALA A O 1
ATOM 637 N N . GLY A 1 92 ? 61.526 78.822 112.072 1.00 31.34 89 GLY A N 1
ATOM 638 C CA . GLY A 1 92 ? 62.904 79.290 112.047 1.00 31.90 89 GLY A CA 1
ATOM 639 C C . GLY A 1 92 ? 63.011 80.742 111.616 1.00 32.42 89 GLY A C 1
ATOM 640 O O . GLY A 1 92 ? 62.201 81.203 110.833 1.00 31.57 89 GLY A O 1
ATOM 641 N N . VAL A 1 93 ? 64.023 81.459 112.110 1.00 33.12 90 VAL A N 1
ATOM 642 C CA . VAL A 1 93 ? 64.297 82.841 111.685 1.00 33.74 90 VAL A CA 1
ATOM 643 C C . VAL A 1 93 ? 64.463 82.980 110.151 1.00 33.98 90 VAL A C 1
ATOM 644 O O . VAL A 1 93 ? 64.171 84.035 109.582 1.00 33.70 90 VAL A O 1
ATOM 648 N N . ASP A 1 94 ? 64.925 81.920 109.497 1.00 33.51 91 ASP A N 1
ATOM 649 C CA . ASP A 1 94 ? 65.192 81.987 108.074 1.00 34.98 91 ASP A CA 1
ATOM 650 C C . ASP A 1 94 ? 63.942 82.244 107.272 1.00 34.64 91 ASP A C 1
ATOM 651 O O . ASP A 1 94 ? 63.971 83.042 106.340 1.00 34.11 91 ASP A O 1
ATOM 656 N N . GLU A 1 95 ? 62.853 81.575 107.648 1.00 34.17 92 GLU A N 1
ATOM 657 C CA . GLU A 1 95 ? 61.546 81.826 107.059 1.00 34.09 92 GLU A CA 1
ATOM 658 C C . GLU A 1 95 ? 61.064 83.281 107.235 1.00 32.57 92 GLU A C 1
ATOM 659 O O . GLU A 1 95 ? 60.497 83.854 106.313 1.00 30.63 92 GLU A O 1
ATOM 665 N N . LEU A 1 96 ? 61.309 83.861 108.413 1.00 31.89 93 LEU A N 1
ATOM 666 C CA . LEU A 1 96 ? 60.947 85.245 108.705 1.00 30.84 93 LEU A CA 1
ATOM 667 C C . LEU A 1 96 ? 61.703 86.215 107.782 1.00 30.15 93 LEU A C 1
ATOM 668 O O . LEU A 1 96 ? 61.108 87.100 107.164 1.00 29.43 93 LEU A O 1
ATOM 673 N N . ILE A 1 97 ? 63.010 85.997 107.661 1.00 29.76 94 ILE A N 1
ATOM 674 C CA . ILE A 1 97 ? 63.861 86.708 106.706 1.00 29.92 94 ILE A CA 1
ATOM 675 C C . ILE A 1 97 ? 63.298 86.675 105.274 1.00 30.39 94 ILE A C 1
ATOM 676 O O . ILE A 1 97 ? 63.235 87.705 104.615 1.00 30.66 94 ILE A O 1
ATOM 681 N N . GLU A 1 98 ? 62.922 85.485 104.805 1.00 30.97 95 GLU A N 1
ATOM 682 C CA . GLU A 1 98 ? 62.297 85.285 103.494 1.00 32.08 95 GLU A CA 1
ATOM 683 C C . GLU A 1 98 ? 60.953 86.018 103.402 1.00 30.98 95 GLU A C 1
ATOM 684 O O . GLU A 1 98 ? 60.708 86.735 102.430 1.00 31.01 95 GLU A O 1
ATOM 690 N N . LEU A 1 99 ? 60.111 85.853 104.424 1.00 30.37 96 LEU A N 1
ATOM 691 C CA . LEU A 1 99 ? 58.847 86.596 104.575 1.00 30.00 96 LEU A CA 1
ATOM 692 C C . LEU A 1 99 ? 59.019 88.108 104.372 1.00 29.15 96 LEU A C 1
ATOM 693 O O . LEU A 1 99 ? 58.311 88.732 103.575 1.00 28.07 96 LEU A O 1
ATOM 698 N N . LEU A 1 100 ? 59.970 88.677 105.112 1.00 28.41 97 LEU A N 1
ATOM 699 C CA . LEU A 1 100 ? 60.294 90.105 105.065 1.00 27.41 97 LEU A CA 1
ATOM 700 C C . LEU A 1 100 ? 60.681 90.548 103.658 1.00 27.59 97 LEU A C 1
ATOM 701 O O . LEU A 1 100 ? 60.244 91.596 103.184 1.00 28.27 97 LEU A O 1
ATOM 706 N N . THR A 1 101 ? 61.493 89.749 102.984 1.00 26.57 98 THR A N 1
ATOM 707 C CA . THR A 1 101 ? 61.988 90.157 101.683 1.00 26.21 98 THR A CA 1
ATOM 708 C C . THR A 1 101 ? 60.874 90.064 100.655 1.00 26.10 98 THR A C 1
ATOM 709 O O . THR A 1 101 ? 60.900 90.774 99.657 1.00 26.33 98 THR A O 1
ATOM 713 N N . ARG A 1 102 ? 59.905 89.182 100.901 1.00 26.79 99 ARG A N 1
ATOM 714 C CA . ARG A 1 102 ? 58.812 88.960 99.953 1.00 27.30 99 ARG A CA 1
ATOM 715 C C . ARG A 1 102 ? 57.750 90.014 100.081 1.00 27.27 99 ARG A C 1
ATOM 716 O O . ARG A 1 102 ? 57.050 90.292 99.129 1.00 29.13 99 ARG A O 1
ATOM 724 N N . VAL A 1 103 ? 57.643 90.630 101.240 1.00 27.16 100 VAL A N 1
ATOM 725 C CA . VAL A 1 103 ? 56.676 91.698 101.401 1.00 27.80 100 VAL A CA 1
ATOM 726 C C . VAL A 1 103 ? 57.201 93.085 100.998 1.00 28.36 100 VAL A C 1
ATOM 727 O O . VAL A 1 103 ? 56.395 93.998 100.759 1.00 29.71 100 VAL A O 1
ATOM 731 N N . LEU A 1 104 ? 58.519 93.251 100.890 1.00 26.58 101 LEU A N 1
ATOM 732 C CA . LEU A 1 104 ? 59.077 94.609 100.758 1.00 25.55 101 LEU A CA 1
ATOM 733 C C . LEU A 1 104 ? 60.138 94.822 99.693 1.00 24.50 101 LEU A C 1
ATOM 734 O O . LEU A 1 104 ? 60.589 95.944 99.495 1.00 24.51 101 LEU A O 1
ATOM 739 N N . LEU A 1 105 ? 60.564 93.772 99.014 1.00 23.85 102 LEU A N 1
ATOM 740 C CA . LEU A 1 105 ? 61.633 93.942 98.056 1.00 24.51 102 LEU A CA 1
ATOM 741 C C . LEU A 1 105 ? 61.241 93.459 96.682 1.00 24.74 102 LEU A C 1
ATOM 742 O O . LEU A 1 105 ? 60.694 92.374 96.528 1.00 25.20 102 LEU A O 1
ATOM 747 N N . ASP A 1 106 ? 61.507 94.279 95.680 1.00 25.17 103 ASP A N 1
ATOM 748 C CA . ASP A 1 106 ? 61.405 93.824 94.297 1.00 25.95 103 ASP A CA 1
ATOM 749 C C . ASP A 1 106 ? 62.384 94.609 93.447 1.00 24.68 103 ASP A C 1
ATOM 750 O O . ASP A 1 106 ? 63.214 95.322 93.992 1.00 24.41 103 ASP A O 1
ATOM 755 N N . THR A 1 107 ? 62.277 94.492 92.125 1.00 24.28 104 THR A N 1
ATOM 756 C CA . THR A 1 107 ? 63.225 95.136 91.213 1.00 23.92 104 THR A CA 1
ATOM 757 C C . THR A 1 107 ? 63.363 96.656 91.406 1.00 23.33 104 THR A C 1
ATOM 758 O O . THR A 1 107 ? 64.363 97.226 91.007 1.00 23.71 104 THR A O 1
ATOM 762 N N . THR A 1 108 ? 62.368 97.306 92.005 1.00 22.52 105 THR A N 1
ATOM 763 C CA . THR A 1 108 ? 62.390 98.766 92.120 1.00 22.54 105 THR A CA 1
ATOM 764 C C . THR A 1 108 ? 62.892 99.219 93.501 1.00 22.99 105 THR A C 1
ATOM 765 O O . THR A 1 108 ? 62.888 100.401 93.809 1.00 23.47 105 THR A O 1
ATOM 769 N N . THR A 1 109 ? 63.334 98.288 94.336 1.00 22.76 106 THR A N 1
ATOM 770 C CA . THR A 1 109 ? 63.777 98.658 95.684 1.00 22.74 106 THR A CA 1
ATOM 771 C C . THR A 1 109 ? 65.288 98.411 95.913 1.00 22.53 106 THR A C 1
ATOM 772 O O . THR A 1 109 ? 65.970 97.778 95.105 1.00 23.20 106 THR A O 1
ATOM 776 N N . ASN A 1 110 ? 65.822 98.946 96.996 1.00 22.30 107 ASN A N 1
ATOM 777 C CA . ASN A 1 110 ? 67.135 98.518 97.446 1.00 22.08 107 ASN A CA 1
ATOM 778 C C . ASN A 1 110 ? 67.048 98.222 98.923 1.00 22.05 107 ASN A C 1
ATOM 779 O O . ASN A 1 110 ? 66.076 98.599 99.572 1.00 21.49 107 ASN A O 1
ATOM 784 N N . THR A 1 111 ? 68.062 97.536 99.438 1.00 22.24 108 THR A N 1
ATOM 785 C CA . THR A 1 111 ? 68.126 97.191 100.836 1.00 22.37 108 THR A CA 1
ATOM 786 C C . THR A 1 111 ? 69.565 97.408 101.268 1.00 22.95 108 THR A C 1
ATOM 787 O O . THR A 1 111 ? 70.492 97.289 100.444 1.00 23.82 108 THR A O 1
ATOM 791 N N . VAL A 1 112 ? 69.770 97.780 102.527 1.00 22.51 109 VAL A N 1
ATOM 792 C CA . VAL A 1 112 ? 71.126 97.953 102.989 1.00 23.58 109 VAL A CA 1
ATOM 793 C C . VAL A 1 112 ? 71.499 97.020 104.118 1.00 24.69 109 VAL A C 1
ATOM 794 O O . VAL A 1 112 ? 70.710 96.733 105.018 1.00 24.21 109 VAL A O 1
ATOM 806 N N . ALA A 1 114 ? 75.396 95.164 106.003 1.00 27.65 111 ALA A N 1
ATOM 807 C CA . ALA A 1 114 ? 76.847 95.067 106.153 1.00 28.81 111 ALA A CA 1
ATOM 808 C C . ALA A 1 114 ? 77.402 93.892 105.341 1.00 30.04 111 ALA A C 1
ATOM 809 O O . ALA A 1 114 ? 76.649 92.984 104.948 1.00 30.03 111 ALA A O 1
ATOM 811 N N . THR A 1 115 ? 78.707 93.920 105.066 1.00 31.29 112 THR A N 1
ATOM 812 C CA . THR A 1 115 ? 79.382 92.763 104.478 1.00 32.23 112 THR A CA 1
ATOM 813 C C . THR A 1 115 ? 80.770 92.591 105.100 1.00 32.17 112 THR A C 1
ATOM 814 O O . THR A 1 115 ? 81.486 93.577 105.247 1.00 32.67 112 THR A O 1
ATOM 818 N N . PRO A 1 116 ? 81.126 91.350 105.524 1.00 32.58 113 PRO A N 1
ATOM 819 C CA . PRO A 1 116 ? 80.300 90.115 105.568 1.00 32.23 113 PRO A CA 1
ATOM 820 C C . PRO A 1 116 ? 79.292 90.038 106.734 1.00 31.79 113 PRO A C 1
ATOM 821 O O . PRO A 1 116 ? 79.582 90.439 107.880 1.00 31.67 113 PRO A O 1
ATOM 825 N N . THR A 1 117 ? 78.122 89.503 106.424 1.00 31.33 114 THR A N 1
ATOM 826 C CA . THR A 1 117 ? 77.097 89.224 107.418 1.00 31.11 114 THR A CA 1
ATOM 827 C C . THR A 1 117 ? 76.372 87.906 107.076 1.00 30.29 114 THR A C 1
ATOM 828 O O . THR A 1 117 ? 76.726 87.251 106.118 1.00 31.88 114 THR A O 1
ATOM 832 N N . PHE A 1 118 ? 75.367 87.514 107.845 1.00 30.09 115 PHE A N 1
ATOM 833 C CA . PHE A 1 118 ? 74.604 86.306 107.536 1.00 29.76 115 PHE A CA 1
ATOM 834 C C . PHE A 1 118 ? 74.225 86.313 106.044 1.00 30.37 115 PHE A C 1
ATOM 835 O O . PHE A 1 118 ? 73.621 87.282 105.569 1.00 28.67 115 PHE A O 1
ATOM 843 N N . VAL A 1 119 ? 74.608 85.253 105.315 1.00 31.12 116 VAL A N 1
ATOM 844 C CA . VAL A 1 119 ? 74.387 85.197 103.863 1.00 32.75 116 VAL A CA 1
ATOM 845 C C . VAL A 1 119 ? 72.939 85.242 103.396 1.00 33.05 116 VAL A C 1
ATOM 846 O O . VAL A 1 119 ? 72.690 85.618 102.250 1.00 33.70 116 VAL A O 1
ATOM 850 N N . GLN A 1 120 ? 71.996 84.847 104.258 1.00 33.59 117 GLN A N 1
ATOM 851 C CA . GLN A 1 120 ? 70.576 84.763 103.862 1.00 33.39 117 GLN A CA 1
ATOM 852 C C . GLN A 1 120 ? 69.901 86.122 103.588 1.00 32.03 117 GLN A C 1
ATOM 853 O O . GLN A 1 120 ? 68.954 86.185 102.796 1.00 32.08 117 GLN A O 1
ATOM 859 N N . TYR A 1 121 ? 70.381 87.202 104.215 1.00 30.99 118 TYR A N 1
ATOM 860 C CA . TYR A 1 121 ? 69.850 88.546 103.918 1.00 30.26 118 TYR A CA 1
ATOM 861 C C . TYR A 1 121 ? 70.049 88.873 102.422 1.00 30.04 118 TYR A C 1
ATOM 862 O O . TYR A 1 121 ? 69.127 89.323 101.735 1.00 28.21 118 TYR A O 1
ATOM 871 N N . ARG A 1 122 ? 71.254 88.602 101.932 1.00 29.22 119 ARG A N 1
ATOM 872 C CA . ARG A 1 122 ? 71.653 88.938 100.575 1.00 29.05 119 ARG A CA 1
ATOM 873 C C . ARG A 1 122 ? 70.987 88.006 99.559 1.00 28.88 119 ARG A C 1
ATOM 874 O O . ARG A 1 122 ? 70.389 88.456 98.582 1.00 28.16 119 ARG A O 1
ATOM 882 N N . GLN A 1 123 ? 71.117 86.705 99.804 1.00 30.23 120 GLN A N 1
ATOM 883 C CA . GLN A 1 123 ? 70.418 85.657 99.066 1.00 31.22 120 GLN A CA 1
ATOM 884 C C . GLN A 1 123 ? 68.967 85.997 98.770 1.00 30.60 120 GLN A C 1
ATOM 885 O O . GLN A 1 123 ? 68.564 85.987 97.616 1.00 31.90 120 GLN A O 1
ATOM 891 N N . ASN A 1 124 ? 68.183 86.285 99.803 1.00 28.73 121 ASN A N 1
ATOM 892 C CA . ASN A 1 124 ? 66.762 86.560 99.607 1.00 27.49 121 ASN A CA 1
ATOM 893 C C . ASN A 1 124 ? 66.494 87.880 98.922 1.00 26.80 121 ASN A C 1
ATOM 894 O O . ASN A 1 124 ? 65.498 88.019 98.223 1.00 26.85 121 ASN A O 1
ATOM 899 N N . ALA A 1 125 ? 67.382 88.848 99.130 1.00 26.26 122 ALA A N 1
ATOM 900 C CA . ALA A 1 125 ? 67.283 90.136 98.465 1.00 25.15 122 ALA A CA 1
ATOM 901 C C . ALA A 1 125 ? 67.472 89.977 96.966 1.00 25.27 122 ALA A C 1
ATOM 902 O O . ALA A 1 125 ? 66.697 90.501 96.188 1.00 25.53 122 ALA A O 1
ATOM 904 N N . LEU A 1 126 ? 68.502 89.234 96.569 1.00 25.75 123 LEU A N 1
ATOM 905 C CA . LEU A 1 126 ? 68.780 88.970 95.168 1.00 25.68 123 LEU A CA 1
ATOM 906 C C . LEU A 1 126 ? 67.659 88.247 94.421 1.00 26.40 123 LEU A C 1
ATOM 907 O O . LEU A 1 126 ? 67.359 88.573 93.265 1.00 25.56 123 LEU A O 1
ATOM 912 N N . ILE A 1 127 ? 67.062 87.254 95.077 1.00 26.96 124 ILE A N 1
ATOM 913 C CA . ILE A 1 127 ? 65.979 86.486 94.489 1.00 27.84 124 ILE A CA 1
ATOM 914 C C . ILE A 1 127 ? 64.829 87.420 94.202 1.00 28.52 124 ILE A C 1
ATOM 915 O O . ILE A 1 127 ? 64.286 87.413 93.096 1.00 29.24 124 ILE A O 1
ATOM 920 N N . GLU A 1 128 ? 64.475 88.244 95.184 1.00 28.49 125 GLU A N 1
ATOM 921 C CA . GLU A 1 128 ? 63.375 89.174 95.020 1.00 29.68 125 GLU A CA 1
ATOM 922 C C . GLU A 1 128 ? 63.689 90.221 93.974 1.00 29.18 125 GLU A C 1
ATOM 923 O O . GLU A 1 128 ? 62.797 90.923 93.508 1.00 28.99 125 GLU A O 1
ATOM 929 N N . GLY A 1 129 ? 64.962 90.327 93.614 1.00 28.72 126 GLY A N 1
ATOM 930 C CA . GLY A 1 129 ? 65.386 91.238 92.555 1.00 28.06 126 GLY A CA 1
ATOM 931 C C . GLY A 1 129 ? 65.828 92.602 93.039 1.00 26.97 126 GLY A C 1
ATOM 932 O O . GLY A 1 129 ? 66.136 93.476 92.244 1.00 25.79 126 GLY A O 1
ATOM 933 N N . ALA A 1 130 ? 65.872 92.782 94.350 1.00 27.35 127 ALA A N 1
ATOM 934 C CA . ALA A 1 130 ? 66.296 94.052 94.923 1.00 28.05 127 ALA A CA 1
ATOM 935 C C . ALA A 1 130 ? 67.788 94.362 94.678 1.00 28.73 127 ALA A C 1
ATOM 936 O O . ALA A 1 130 ? 68.591 93.453 94.473 1.00 29.01 127 ALA A O 1
ATOM 938 N N . GLU A 1 131 ? 68.133 95.649 94.685 1.00 29.17 128 GLU A N 1
ATOM 939 C CA . GLU A 1 131 ? 69.516 96.102 94.745 1.00 29.58 128 GLU A CA 1
ATOM 940 C C . GLU A 1 131 ? 70.001 96.018 96.197 1.00 29.32 128 GLU A C 1
ATOM 941 O O . GLU A 1 131 ? 69.353 96.516 97.121 1.00 29.72 128 GLU A O 1
ATOM 947 N N . VAL A 1 132 ? 71.135 95.361 96.389 1.00 28.70 129 VAL A N 1
ATOM 948 C CA . VAL A 1 132 ? 71.719 95.155 97.703 1.00 28.71 129 VAL A CA 1
ATOM 949 C C . VAL A 1 132 ? 72.893 96.110 97.840 1.00 28.59 129 VAL A C 1
ATOM 950 O O . VAL A 1 132 ? 73.889 95.976 97.139 1.00 29.82 129 VAL A O 1
ATOM 954 N N . ARG A 1 133 ? 72.767 97.098 98.709 1.00 27.97 130 ARG A N 1
ATOM 955 C CA . ARG A 1 133 ? 73.902 97.971 99.009 1.00 27.29 130 ARG A CA 1
ATOM 956 C C . ARG A 1 133 ? 74.600 97.414 100.250 1.00 27.56 130 ARG A C 1
ATOM 957 O O . ARG A 1 133 ? 74.100 97.537 101.364 1.00 26.93 130 ARG A O 1
ATOM 965 N N . GLU A 1 134 ? 75.731 96.757 100.022 1.00 28.37 131 GLU A N 1
ATOM 966 C CA . GLU A 1 134 ? 76.448 96.038 101.048 1.00 30.20 131 GLU A CA 1
ATOM 967 C C . GLU A 1 134 ? 77.583 96.927 101.515 1.00 29.44 131 GLU A C 1
ATOM 968 O O . GLU A 1 134 ? 78.448 97.297 100.728 1.00 30.32 131 GLU A O 1
ATOM 974 N N . ILE A 1 135 ? 77.554 97.270 102.798 1.00 28.36 132 ILE A N 1
ATOM 975 C CA . ILE A 1 135 ? 78.501 98.201 103.404 1.00 27.25 132 ILE A CA 1
ATOM 976 C C . ILE A 1 135 ? 79.582 97.403 104.132 1.00 26.61 132 ILE A C 1
ATOM 977 O O . ILE A 1 135 ? 79.248 96.659 105.046 1.00 26.83 132 ILE A O 1
ATOM 982 N N . PRO A 1 136 ? 80.870 97.521 103.701 1.00 25.73 133 PRO A N 1
ATOM 983 C CA . PRO A 1 136 ? 81.957 96.780 104.353 1.00 25.13 133 PRO A CA 1
ATOM 984 C C . PRO A 1 136 ? 81.985 96.967 105.858 1.00 24.61 133 PRO A C 1
ATOM 985 O O . PRO A 1 136 ? 81.763 98.056 106.350 1.00 24.07 133 PRO A O 1
ATOM 989 N N . LEU A 1 137 ? 82.251 95.893 106.576 1.00 26.12 134 LEU A N 1
ATOM 990 C CA . LEU A 1 137 ? 82.623 95.977 107.999 1.00 28.01 134 LEU A CA 1
ATOM 991 C C . LEU A 1 137 ? 83.865 96.873 108.256 1.00 29.04 134 LEU A C 1
ATOM 992 O O . LEU A 1 137 ? 84.758 96.988 107.412 1.00 28.57 134 LEU A O 1
ATOM 997 N N . LEU A 1 138 ? 83.890 97.515 109.424 1.00 31.31 135 LEU A N 1
ATOM 998 C CA . LEU A 1 138 ? 85.088 98.157 109.965 1.00 31.88 135 LEU A CA 1
ATOM 999 C C . LEU A 1 138 ? 86.196 97.145 110.261 1.00 32.93 135 LEU A C 1
ATOM 1000 O O . LEU A 1 138 ? 85.963 95.918 110.354 1.00 31.19 135 LEU A O 1
ATOM 1005 N N . GLN A 1 139 ? 87.409 97.679 110.403 1.00 34.10 136 GLN A N 1
ATOM 1006 C CA . GLN A 1 139 ? 88.593 96.902 110.749 1.00 34.60 136 GLN A CA 1
ATOM 1007 C C . GLN A 1 139 ? 88.388 95.948 111.924 1.00 34.61 136 GLN A C 1
ATOM 1008 O O . GLN A 1 139 ? 88.755 94.774 111.857 1.00 34.74 136 GLN A O 1
ATOM 1014 N N . ASP A 1 140 ? 87.807 96.457 112.997 1.00 34.46 137 ASP A N 1
ATOM 1015 C CA . ASP A 1 140 ? 87.492 95.638 114.160 1.00 35.47 137 ASP A CA 1
ATOM 1016 C C . ASP A 1 140 ? 86.371 94.584 113.936 1.00 34.99 137 ASP A C 1
ATOM 1017 O O . ASP A 1 140 ? 86.096 93.779 114.826 1.00 34.33 137 ASP A O 1
ATOM 1022 N N . GLY A 1 141 ? 85.720 94.608 112.767 1.00 34.52 138 GLY A N 1
ATOM 1023 C CA . GLY A 1 141 ? 84.629 93.679 112.444 1.00 32.20 138 GLY A CA 1
ATOM 1024 C C . GLY A 1 141 ? 83.262 94.265 112.730 1.00 32.20 138 GLY A C 1
ATOM 1025 O O . GLY A 1 141 ? 82.243 93.588 112.557 1.00 31.58 138 GLY A O 1
ATOM 1026 N N . GLU A 1 142 ? 83.229 95.522 113.174 1.00 32.36 139 GLU A N 1
ATOM 1027 C CA . GLU A 1 142 ? 81.956 96.190 113.491 1.00 33.06 139 GLU A CA 1
ATOM 1028 C C . GLU A 1 142 ? 81.197 96.649 112.242 1.00 31.76 139 GLU A C 1
ATOM 1029 O O . GLU A 1 142 ? 81.776 96.818 111.155 1.00 29.36 139 GLU A O 1
ATOM 1035 N N . HIS A 1 143 ? 79.886 96.805 112.424 1.00 30.65 140 HIS A N 1
ATOM 1036 C CA . HIS A 1 143 ? 79.017 97.356 111.418 1.00 30.42 140 HIS A CA 1
ATOM 1037 C C . HIS A 1 143 ? 79.385 98.817 111.235 1.00 31.50 140 HIS A C 1
ATOM 1038 O O . HIS A 1 143 ? 79.576 99.570 112.192 1.00 31.76 140 HIS A O 1
ATOM 1045 N N . ASP A 1 144 ? 79.535 99.208 109.984 1.00 31.83 141 ASP A N 1
ATOM 1046 C CA . ASP A 1 144 ? 79.767 100.577 109.687 1.00 31.60 141 ASP A CA 1
ATOM 1047 C C . ASP A 1 144 ? 78.392 101.241 109.644 1.00 31.39 141 ASP A C 1
ATOM 1048 O O . ASP A 1 144 ? 77.832 101.517 108.566 1.00 32.23 141 ASP A O 1
ATOM 1053 N N . LEU A 1 145 ? 77.855 101.481 110.836 1.00 30.20 142 LEU A N 1
ATOM 1054 C CA . LEU A 1 145 ? 76.539 102.090 111.026 1.00 29.93 142 LEU A CA 1
ATOM 1055 C C . LEU A 1 145 ? 76.370 103.404 110.258 1.00 30.10 142 LEU A C 1
ATOM 1056 O O . LEU A 1 145 ? 75.365 103.632 109.572 1.00 29.43 142 LEU A O 1
ATOM 1061 N N . GLU A 1 146 ? 77.360 104.268 110.394 1.00 30.52 143 GLU A N 1
ATOM 1062 C CA . GLU A 1 146 ? 77.375 105.537 109.691 1.00 31.49 143 GLU A CA 1
ATOM 1063 C C . GLU A 1 146 ? 77.313 105.395 108.170 1.00 30.45 143 GLU A C 1
ATOM 1064 O O . GLU A 1 146 ? 76.505 106.051 107.516 1.00 30.36 143 GLU A O 1
ATOM 1070 N N . GLY A 1 147 ? 78.171 104.538 107.621 1.00 29.20 144 GLY A N 1
ATOM 1071 C CA . GLY A 1 147 ? 78.149 104.206 106.202 1.00 27.60 144 GLY A CA 1
ATOM 1072 C C . GLY A 1 147 ? 76.792 103.679 105.789 1.00 26.58 144 GLY A C 1
ATOM 1073 O O . GLY A 1 147 ? 76.302 103.987 104.698 1.00 27.73 144 GLY A O 1
ATOM 1082 N N . LEU A 1 149 ? 73.822 104.439 107.270 1.00 24.78 146 LEU A N 1
ATOM 1083 C CA . LEU A 1 149 ? 72.940 105.635 107.186 1.00 23.86 146 LEU A CA 1
ATOM 1084 C C . LEU A 1 149 ? 73.115 106.347 105.861 1.00 22.68 146 LEU A C 1
ATOM 1085 O O . LEU A 1 149 ? 72.139 106.653 105.215 1.00 22.64 146 LEU A O 1
ATOM 1090 N N . ASN A 1 150 ? 74.355 106.561 105.439 1.00 22.63 147 ASN A N 1
ATOM 1091 C CA . ASN A 1 150 ? 74.628 107.216 104.169 1.00 23.36 147 ASN A CA 1
ATOM 1092 C C . ASN A 1 150 ? 74.020 106.501 102.954 1.00 23.39 147 ASN A C 1
ATOM 1093 O O . ASN A 1 150 ? 73.685 107.141 101.973 1.00 21.43 147 ASN A O 1
ATOM 1098 N N . ALA A 1 151 ? 73.867 105.173 103.045 1.00 24.01 148 ALA A N 1
ATOM 1099 C CA . ALA A 1 151 ? 73.420 104.357 101.916 1.00 23.79 148 ALA A CA 1
ATOM 1100 C C . ALA A 1 151 ? 71.896 104.274 101.760 1.00 24.31 148 ALA A C 1
ATOM 1101 O O . ALA A 1 151 ? 71.410 103.784 100.747 1.00 23.88 148 ALA A O 1
ATOM 1103 N N . ILE A 1 152 ? 71.152 104.770 102.749 1.00 26.16 149 ILE A N 1
ATOM 1104 C CA . ILE A 1 152 ? 69.683 104.800 102.707 1.00 27.31 149 ILE A CA 1
ATOM 1105 C C . ILE A 1 152 ? 69.157 105.838 101.720 1.00 27.91 149 ILE A C 1
ATOM 1106 O O . ILE A 1 152 ? 69.660 106.949 101.691 1.00 29.58 149 ILE A O 1
ATOM 1111 N N . ASP A 1 153 ? 68.144 105.446 100.934 1.00 28.29 150 ASP A N 1
ATOM 1112 C CA . ASP A 1 153 ? 67.516 106.229 99.861 1.00 28.43 150 ASP A CA 1
ATOM 1113 C C . ASP A 1 153 ? 66.035 106.250 100.041 1.00 28.95 150 ASP A C 1
ATOM 1114 O O . ASP A 1 153 ? 65.492 105.603 100.950 1.00 29.32 150 ASP A O 1
ATOM 1119 N N . GLU A 1 154 ? 65.376 106.962 99.132 1.00 28.73 151 GLU A N 1
ATOM 1120 C CA . GLU A 1 154 ? 63.926 106.888 98.999 1.00 29.57 151 GLU A CA 1
ATOM 1121 C C . GLU A 1 154 ? 63.484 105.475 98.560 1.00 27.89 151 GLU A C 1
ATOM 1122 O O . GLU A 1 154 ? 62.379 105.042 98.872 1.00 27.64 151 GLU A O 1
ATOM 1128 N N . LYS A 1 155 ? 64.361 104.756 97.867 1.00 25.70 152 LYS A N 1
ATOM 1129 C CA . LYS A 1 155 ? 64.038 103.416 97.390 1.00 24.44 152 LYS A CA 1
ATOM 1130 C C . LYS A 1 155 ? 64.431 102.285 98.357 1.00 24.21 152 LYS A C 1
ATOM 1131 O O . LYS A 1 155 ? 64.119 101.113 98.140 1.00 24.61 152 LYS A O 1
ATOM 1137 N N . THR A 1 156 ? 65.090 102.651 99.447 1.00 23.83 153 THR A N 1
ATOM 1138 C CA . THR A 1 156 ? 65.442 101.711 100.476 1.00 22.71 153 THR A CA 1
ATOM 1139 C C . THR A 1 156 ? 64.197 101.324 101.277 1.00 23.83 153 THR A C 1
ATOM 1140 O O . THR A 1 156 ? 63.465 102.187 101.750 1.00 24.40 153 THR A O 1
ATOM 1144 N N . THR A 1 157 ? 63.944 100.028 101.423 1.00 24.03 154 THR A N 1
ATOM 1145 C CA . THR A 1 157 ? 62.762 99.596 102.167 1.00 24.55 154 THR A CA 1
ATOM 1146 C C . THR A 1 157 ? 63.137 98.781 103.398 1.00 24.74 154 THR A C 1
ATOM 1147 O O . THR A 1 157 ? 62.397 98.811 104.371 1.00 24.97 154 THR A O 1
ATOM 1151 N N . ILE A 1 158 ? 64.280 98.078 103.353 1.00 24.27 155 ILE A N 1
ATOM 1152 C CA . ILE A 1 158 ? 64.799 97.342 104.515 1.00 24.15 155 ILE A CA 1
ATOM 1153 C C . ILE A 1 158 ? 66.267 97.680 104.788 1.00 24.10 155 ILE A C 1
ATOM 1154 O O . ILE A 1 158 ? 67.095 97.721 103.850 1.00 22.02 155 ILE A O 1
ATOM 1159 N N . VAL A 1 159 ? 66.575 97.867 106.075 1.00 22.93 156 VAL A N 1
ATOM 1160 C CA . VAL A 1 159 ? 67.959 97.892 106.577 1.00 23.73 156 VAL A CA 1
ATOM 1161 C C . VAL A 1 159 ? 68.147 96.699 107.533 1.00 23.14 156 VAL A C 1
ATOM 1162 O O . VAL A 1 159 ? 67.308 96.468 108.420 1.00 24.93 156 VAL A O 1
ATOM 1166 N N . TRP A 1 160 ? 69.202 95.919 107.327 1.00 21.54 157 TRP A N 1
ATOM 1167 C CA . TRP A 1 160 ? 69.419 94.695 108.113 1.00 20.74 157 TRP A CA 1
ATOM 1168 C C . TRP A 1 160 ? 70.562 94.885 109.093 1.00 21.80 157 TRP A C 1
ATOM 1169 O O . TRP A 1 160 ? 71.655 95.318 108.711 1.00 21.43 157 TRP A O 1
ATOM 1180 N N . ILE A 1 161 ? 70.303 94.578 110.357 1.00 22.42 158 ILE A N 1
ATOM 1181 C CA . ILE A 1 161 ? 71.334 94.678 111.386 1.00 24.10 158 ILE A CA 1
ATOM 1182 C C . ILE A 1 161 ? 71.434 93.355 112.127 1.00 24.62 158 ILE A C 1
ATOM 1183 O O . ILE A 1 161 ? 70.480 92.914 112.774 1.00 24.50 158 ILE A O 1
ATOM 1188 N N . CYS A 1 162 ? 72.585 92.715 112.005 1.00 25.46 159 CYS A N 1
ATOM 1189 C CA . CYS A 1 162 ? 72.804 91.442 112.660 1.00 27.08 159 CYS A CA 1
ATOM 1190 C C . CYS A 1 162 ? 73.628 91.682 113.938 1.00 26.70 159 CYS A C 1
ATOM 1191 O O . CYS A 1 162 ? 74.748 92.138 113.860 1.00 27.53 159 CYS A O 1
ATOM 1194 N N . ASN A 1 163 ? 73.066 91.392 115.106 1.00 26.47 160 ASN A N 1
ATOM 1195 C CA . ASN A 1 163 ? 73.691 91.807 116.358 1.00 26.49 160 ASN A CA 1
ATOM 1196 C C . ASN A 1 163 ? 73.422 90.862 117.535 1.00 26.86 160 ASN A C 1
ATOM 1197 O O . ASN A 1 163 ? 72.304 90.812 118.009 1.00 27.92 160 ASN A O 1
ATOM 1202 N N . PRO A 1 164 ? 74.443 90.130 118.029 1.00 27.06 161 PRO A N 1
ATOM 1203 C CA . PRO A 1 164 ? 75.842 90.085 117.604 1.00 27.13 161 PRO A CA 1
ATOM 1204 C C . PRO A 1 164 ? 75.944 89.579 116.190 1.00 26.79 161 PRO A C 1
ATOM 1205 O O . PRO A 1 164 ? 75.081 88.835 115.765 1.00 27.19 161 PRO A O 1
ATOM 1209 N N . ASN A 1 165 ? 76.982 89.990 115.460 1.00 27.73 162 ASN A N 1
ATOM 1210 C CA . ASN A 1 165 ? 77.092 89.640 114.048 1.00 27.41 162 ASN A CA 1
ATOM 1211 C C . ASN A 1 165 ? 77.537 88.190 113.839 1.00 27.75 162 ASN A C 1
ATOM 1212 O O . ASN A 1 165 ? 78.368 87.669 114.569 1.00 28.60 162 ASN A O 1
ATOM 1217 N N . ASN A 1 166 ? 76.942 87.549 112.847 1.00 26.45 163 ASN A N 1
ATOM 1218 C CA . ASN A 1 166 ? 77.458 86.353 112.254 1.00 26.72 163 ASN A CA 1
ATOM 1219 C C . ASN A 1 166 ? 78.031 86.797 110.898 1.00 27.32 163 ASN A C 1
ATOM 1220 O O . ASN A 1 166 ? 77.269 87.204 110.013 1.00 26.36 163 ASN A O 1
ATOM 1225 N N . PRO A 1 167 ? 79.357 86.637 110.683 1.00 27.69 164 PRO A N 1
ATOM 1226 C CA . PRO A 1 167 ? 80.276 85.681 111.314 1.00 27.42 164 PRO A CA 1
ATOM 1227 C C . PRO A 1 167 ? 81.321 86.255 112.270 1.00 27.69 164 PRO A C 1
ATOM 1228 O O . PRO A 1 167 ? 82.116 85.493 112.805 1.00 28.40 164 PRO A O 1
ATOM 1232 N N . THR A 1 168 ? 81.357 87.569 112.471 1.00 27.68 165 THR A N 1
ATOM 1233 C CA . THR A 1 168 ? 82.441 88.142 113.270 1.00 27.69 165 THR A CA 1
ATOM 1234 C C . THR A 1 168 ? 82.242 88.083 114.795 1.00 27.83 165 THR A C 1
ATOM 1235 O O . THR A 1 168 ? 83.219 88.070 115.533 1.00 27.83 165 THR A O 1
ATOM 1239 N N . GLY A 1 169 ? 80.993 88.025 115.266 1.00 27.30 166 GLY A N 1
ATOM 1240 C CA . GLY A 1 169 ? 80.725 87.999 116.709 1.00 25.45 166 GLY A CA 1
ATOM 1241 C C . GLY A 1 169 ? 80.576 89.367 117.383 1.00 25.40 166 GLY A C 1
ATOM 1242 O O . GLY A 1 169 ? 80.149 89.418 118.546 1.00 25.27 166 GLY A O 1
ATOM 1243 N N . ASN A 1 170 ? 80.924 90.467 116.691 1.00 25.15 167 ASN A N 1
ATOM 1244 C CA . ASN A 1 170 ? 80.832 91.849 117.278 1.00 25.46 167 ASN A CA 1
ATOM 1245 C C . ASN A 1 170 ? 79.454 92.197 117.802 1.00 26.07 167 ASN A C 1
ATOM 1246 O O . ASN A 1 170 ? 78.448 91.893 117.166 1.00 26.21 167 ASN A O 1
ATOM 1251 N N . TYR A 1 171 ? 79.396 92.808 118.973 1.00 26.91 168 TYR A N 1
ATOM 1252 C CA . TYR A 1 171 ? 78.112 93.248 119.502 1.00 28.12 168 TYR A CA 1
ATOM 1253 C C . TYR A 1 171 ? 78.057 94.775 119.503 1.00 28.35 168 TYR A C 1
ATOM 1254 O O . TYR A 1 171 ? 79.037 95.431 119.844 1.00 29.38 168 TYR A O 1
ATOM 1263 N N . ILE A 1 172 ? 76.920 95.345 119.112 1.00 28.64 169 ILE A N 1
ATOM 1264 C CA . ILE A 1 172 ? 76.737 96.802 119.186 1.00 28.33 169 ILE A CA 1
ATOM 1265 C C . ILE A 1 172 ? 75.901 97.117 120.414 1.00 28.94 169 ILE A C 1
ATOM 1266 O O . ILE A 1 172 ? 74.796 96.569 120.574 1.00 29.02 169 ILE A O 1
ATOM 1271 N N . GLU A 1 173 ? 76.416 98.001 121.267 1.00 29.59 170 GLU A N 1
ATOM 1272 C CA . GLU A 1 173 ? 75.722 98.412 122.489 1.00 31.10 170 GLU A CA 1
ATOM 1273 C C . GLU A 1 173 ? 74.366 99.042 122.175 1.00 30.53 170 GLU A C 1
ATOM 1274 O O . GLU A 1 173 ? 74.181 99.686 121.129 1.00 28.85 170 GLU A O 1
ATOM 1280 N N . LEU A 1 174 ? 73.421 98.823 123.083 1.00 30.18 171 LEU A N 1
ATOM 1281 C CA . LEU A 1 174 ? 72.066 99.325 122.939 1.00 29.82 171 LEU A CA 1
ATOM 1282 C C . LEU A 1 174 ? 72.000 100.848 122.683 1.00 29.71 171 LEU A C 1
ATOM 1283 O O . LEU A 1 174 ? 71.259 101.303 121.822 1.00 30.17 171 LEU A O 1
ATOM 1288 N N . ALA A 1 175 ? 72.780 101.635 123.404 1.00 28.69 172 ALA A N 1
ATOM 1289 C CA . ALA A 1 175 ? 72.710 103.085 123.219 1.00 28.99 172 ALA A CA 1
ATOM 1290 C C . ALA A 1 175 ? 73.146 103.480 121.808 1.00 29.25 172 ALA A C 1
ATOM 1291 O O . ALA A 1 175 ? 72.791 104.547 121.315 1.00 28.05 172 ALA A O 1
ATOM 1293 N N . ASP A 1 176 ? 73.914 102.599 121.168 1.00 31.33 173 ASP A N 1
ATOM 1294 C CA . ASP A 1 176 ? 74.369 102.793 119.787 1.00 31.94 173 ASP A CA 1
ATOM 1295 C C . ASP A 1 176 ? 73.300 102.415 118.774 1.00 31.51 173 ASP A C 1
ATOM 1296 O O . ASP A 1 176 ? 73.073 103.141 117.798 1.00 31.37 173 ASP A O 1
ATOM 1301 N N . ILE A 1 177 ? 72.663 101.272 119.011 1.00 30.02 174 ILE A N 1
ATOM 1302 C CA . ILE A 1 177 ? 71.508 100.862 118.263 1.00 29.65 174 ILE A CA 1
ATOM 1303 C C . ILE A 1 177 ? 70.551 102.037 118.190 1.00 30.77 174 ILE A C 1
ATOM 1304 O O . ILE A 1 177 ? 70.187 102.470 117.097 1.00 31.58 174 ILE A O 1
ATOM 1309 N N . GLN A 1 178 ? 70.171 102.565 119.355 1.00 30.83 175 GLN A N 1
ATOM 1310 C CA . GLN A 1 178 ? 69.174 103.624 119.432 1.00 31.77 175 GLN A CA 1
ATOM 1311 C C . GLN A 1 178 ? 69.573 104.868 118.647 1.00 30.79 175 GLN A C 1
ATOM 1312 O O . GLN A 1 178 ? 68.756 105.428 117.927 1.00 31.11 175 GLN A O 1
ATOM 1318 N N . ALA A 1 179 ? 70.831 105.268 118.769 1.00 30.15 176 ALA A N 1
ATOM 1319 C CA . ALA A 1 179 ? 71.347 106.458 118.092 1.00 30.50 176 ALA A CA 1
ATOM 1320 C C . ALA A 1 179 ? 71.282 106.363 116.558 1.00 30.75 176 ALA A C 1
ATOM 1321 O O . ALA A 1 179 ? 71.127 107.371 115.870 1.00 31.29 176 ALA A O 1
ATOM 1323 N N . PHE A 1 180 ? 71.420 105.146 116.050 1.00 30.59 177 PHE A N 1
ATOM 1324 C CA . PHE A 1 180 ? 71.273 104.819 114.637 1.00 31.02 177 PHE A CA 1
ATOM 1325 C C . PHE A 1 180 ? 69.795 104.852 114.229 1.00 30.68 177 PHE A C 1
ATOM 1326 O O . PHE A 1 180 ? 69.433 105.414 113.188 1.00 30.76 177 PHE A O 1
ATOM 1334 N N . LEU A 1 181 ? 68.950 104.257 115.065 1.00 29.79 178 LEU A N 1
ATOM 1335 C CA . LEU A 1 181 ? 67.527 104.158 114.782 1.00 28.99 178 LEU A CA 1
ATOM 1336 C C . LEU A 1 181 ? 66.869 105.506 114.767 1.00 29.43 178 LEU A C 1
ATOM 1337 O O . LEU A 1 181 ? 65.886 105.695 114.052 1.00 30.82 178 LEU A O 1
ATOM 1342 N N . ASP A 1 182 ? 67.418 106.439 115.545 1.00 29.34 179 ASP A N 1
ATOM 1343 C CA . ASP A 1 182 ? 66.987 107.829 115.542 1.00 28.92 179 ASP A CA 1
ATOM 1344 C C . ASP A 1 182 ? 67.224 108.515 114.203 1.00 28.55 179 ASP A C 1
ATOM 1345 O O . ASP A 1 182 ? 66.500 109.431 113.842 1.00 28.61 179 ASP A O 1
ATOM 1350 N N . ARG A 1 183 ? 68.257 108.098 113.485 1.00 28.36 180 ARG A N 1
ATOM 1351 C CA . ARG A 1 183 ? 68.595 108.713 112.212 1.00 29.15 180 ARG A CA 1
ATOM 1352 C C . ARG A 1 183 ? 67.838 108.103 111.042 1.00 29.39 180 ARG A C 1
ATOM 1353 O O . ARG A 1 183 ? 67.677 108.757 110.008 1.00 30.01 180 ARG A O 1
ATOM 1361 N N . VAL A 1 184 ? 67.374 106.861 111.212 1.00 28.43 181 VAL A N 1
ATOM 1362 C CA . VAL A 1 184 ? 66.743 106.078 110.140 1.00 27.48 181 VAL A CA 1
ATOM 1363 C C . VAL A 1 184 ? 65.330 106.569 109.776 1.00 26.91 181 VAL A C 1
ATOM 1364 O O . VAL A 1 184 ? 64.516 106.801 110.656 1.00 27.04 181 VAL A O 1
ATOM 1368 N N . PRO A 1 185 ? 65.027 106.724 108.475 1.00 26.91 182 PRO A N 1
ATOM 1369 C CA . PRO A 1 185 ? 63.667 107.165 108.164 1.00 27.71 182 PRO A CA 1
ATOM 1370 C C . PRO A 1 185 ? 62.641 106.183 108.724 1.00 29.50 182 PRO A C 1
ATOM 1371 O O . PRO A 1 185 ? 62.811 104.967 108.582 1.00 31.42 182 PRO A O 1
ATOM 1375 N N . SER A 1 186 ? 61.602 106.693 109.383 1.00 30.60 183 SER A N 1
ATOM 1376 C CA . SER A 1 186 ? 60.574 105.840 110.002 1.00 31.53 183 SER A CA 1
ATOM 1377 C C . SER A 1 186 ? 59.787 105.089 108.925 1.00 32.61 183 SER A C 1
ATOM 1378 O O . SER A 1 186 ? 58.809 104.394 109.200 1.00 33.64 183 SER A O 1
ATOM 1381 N N . ASP A 1 187 ? 60.267 105.233 107.701 1.00 32.57 184 ASP A N 1
ATOM 1382 C CA . ASP A 1 187 ? 59.653 104.723 106.508 1.00 32.71 184 ASP A CA 1
ATOM 1383 C C . ASP A 1 187 ? 60.320 103.417 106.075 1.00 32.34 184 ASP A C 1
ATOM 1384 O O . ASP A 1 187 ? 59.770 102.645 105.277 1.00 32.39 184 ASP A O 1
ATOM 1389 N N . VAL A 1 188 ? 61.519 103.192 106.610 1.00 30.24 185 VAL A N 1
ATOM 1390 C CA . VAL A 1 188 ? 62.341 102.049 106.276 1.00 28.63 185 VAL A CA 1
ATOM 1391 C C . VAL A 1 188 ? 62.258 101.048 107.426 1.00 27.87 185 VAL A C 1
ATOM 1392 O O . VAL A 1 188 ? 62.495 101.422 108.591 1.00 27.81 185 VAL A O 1
ATOM 1396 N N . LEU A 1 189 ? 61.928 99.792 107.106 1.00 25.65 186 LEU A N 1
ATOM 1397 C CA . LEU A 1 189 ? 61.972 98.724 108.093 1.00 24.91 186 LEU A CA 1
ATOM 1398 C C . LEU A 1 189 ? 63.429 98.393 108.478 1.00 25.28 186 LEU A C 1
ATOM 1399 O O . LEU A 1 189 ? 64.281 98.099 107.613 1.00 24.48 186 LEU A O 1
ATOM 1404 N N . VAL A 1 190 ? 63.708 98.493 109.778 1.00 23.79 187 VAL A N 1
ATOM 1405 C CA . VAL A 1 190 ? 64.960 98.011 110.313 1.00 22.98 187 VAL A CA 1
ATOM 1406 C C . VAL A 1 190 ? 64.755 96.618 110.895 1.00 21.88 187 VAL A C 1
ATOM 1407 O O . VAL A 1 190 ? 63.956 96.431 111.788 1.00 22.76 187 VAL A O 1
ATOM 1411 N N . VAL A 1 191 ? 65.488 95.643 110.390 1.00 22.42 188 VAL A N 1
ATOM 1412 C CA . VAL A 1 191 ? 65.429 94.307 110.968 1.00 23.27 188 VAL A CA 1
ATOM 1413 C C . VAL A 1 191 ? 66.647 94.094 111.868 1.00 23.63 188 VAL A C 1
ATOM 1414 O O . VAL A 1 191 ? 67.772 94.063 111.391 1.00 25.04 188 VAL A O 1
ATOM 1418 N N . LEU A 1 192 ? 66.416 93.978 113.170 1.00 24.86 189 LEU A N 1
ATOM 1419 C CA . LEU A 1 192 ? 67.498 93.705 114.127 1.00 25.15 189 LEU A CA 1
ATOM 1420 C C . LEU A 1 192 ? 67.529 92.200 114.462 1.00 25.94 189 LEU A C 1
ATOM 1421 O O . LEU A 1 192 ? 66.702 91.719 115.247 1.00 25.59 189 LEU A O 1
ATOM 1426 N N . ASP A 1 193 ? 68.462 91.469 113.829 1.00 26.55 190 ASP A N 1
ATOM 1427 C CA . ASP A 1 193 ? 68.602 90.018 113.981 1.00 27.29 190 ASP A CA 1
ATOM 1428 C C . ASP A 1 193 ? 69.435 89.692 115.223 1.00 27.22 190 ASP A C 1
ATOM 1429 O O . ASP A 1 193 ? 70.650 89.909 115.273 1.00 24.36 190 ASP A O 1
ATOM 1434 N N . GLU A 1 194 ? 68.731 89.197 116.233 1.00 27.57 191 GLU A N 1
ATOM 1435 C CA . GLU A 1 194 ? 69.295 88.968 117.530 1.00 28.55 191 GLU A CA 1
ATOM 1436 C C . GLU A 1 194 ? 69.340 87.493 117.820 1.00 27.84 191 GLU A C 1
ATOM 1437 O O . GLU A 1 194 ? 69.095 87.073 118.942 1.00 27.64 191 GLU A O 1
ATOM 1443 N N . ALA A 1 195 ? 69.684 86.709 116.809 1.00 27.25 192 ALA A N 1
ATOM 1444 C CA . ALA A 1 195 ? 69.743 85.254 116.944 1.00 27.34 192 ALA A CA 1
ATOM 1445 C C . ALA A 1 195 ? 70.729 84.793 118.026 1.00 26.99 192 ALA A C 1
ATOM 1446 O O . ALA A 1 195 ? 70.560 83.734 118.600 1.00 26.67 192 ALA A O 1
ATOM 1448 N N . TYR A 1 196 ? 71.751 85.601 118.299 1.00 27.22 193 TYR A N 1
ATOM 1449 C CA . TYR A 1 196 ? 72.778 85.249 119.282 1.00 26.36 193 TYR A CA 1
ATOM 1450 C C . TYR A 1 196 ? 72.701 86.051 120.580 1.00 26.74 193 TYR A C 1
ATOM 1451 O O . TYR A 1 196 ? 73.590 85.931 121.446 1.00 28.17 193 TYR A O 1
ATOM 1460 N N . ILE A 1 197 ? 71.663 86.874 120.718 1.00 26.15 194 ILE A N 1
ATOM 1461 C CA . ILE A 1 197 ? 71.633 87.916 121.768 1.00 26.32 194 ILE A CA 1
ATOM 1462 C C . ILE A 1 197 ? 71.732 87.345 123.208 1.00 26.90 194 ILE A C 1
ATOM 1463 O O . ILE A 1 197 ? 72.260 88.006 124.103 1.00 26.78 194 ILE A O 1
ATOM 1468 N N . GLU A 1 198 ? 71.256 86.115 123.404 1.00 27.03 195 GLU A N 1
ATOM 1469 C CA . GLU A 1 198 ? 71.290 85.463 124.708 1.00 28.09 195 GLU A CA 1
ATOM 1470 C C . GLU A 1 198 ? 72.703 85.050 125.185 1.00 27.99 195 GLU A C 1
ATOM 1471 O O . GLU A 1 198 ? 72.855 84.588 126.314 1.00 28.13 195 GLU A O 1
ATOM 1477 N N . TYR A 1 199 ? 73.710 85.151 124.320 1.00 27.41 196 TYR A N 1
ATOM 1478 C CA . TYR A 1 199 ? 75.090 84.846 124.729 1.00 28.50 196 TYR A CA 1
ATOM 1479 C C . TYR A 1 199 ? 75.851 86.064 125.229 1.00 28.23 196 TYR A C 1
ATOM 1480 O O . TYR A 1 199 ? 76.871 85.911 125.872 1.00 28.29 196 TYR A O 1
ATOM 1489 N N . VAL A 1 200 ? 75.338 87.263 124.969 1.00 28.34 197 VAL A N 1
ATOM 1490 C CA . VAL A 1 200 ? 76.042 88.481 125.338 1.00 29.03 197 VAL A CA 1
ATOM 1491 C C . VAL A 1 200 ? 76.211 88.683 126.865 1.00 29.40 197 VAL A C 1
ATOM 1492 O O . VAL A 1 200 ? 75.237 88.638 127.614 1.00 29.54 197 VAL A O 1
ATOM 1496 N N . THR A 1 201 ? 77.446 88.892 127.314 1.00 29.87 198 THR A N 1
ATOM 1497 C CA . THR A 1 201 ? 77.702 89.402 128.662 1.00 31.44 198 THR A CA 1
ATOM 1498 C C . THR A 1 201 ? 78.592 90.626 128.632 1.00 32.03 198 THR A C 1
ATOM 1499 O O . THR A 1 201 ? 79.419 90.754 127.743 1.00 32.11 198 THR A O 1
ATOM 1503 N N . PRO A 1 202 ? 78.396 91.548 129.595 1.00 33.31 199 PRO A N 1
ATOM 1504 C CA . PRO A 1 202 ? 77.232 91.603 130.506 1.00 32.81 199 PRO A CA 1
ATOM 1505 C C . PRO A 1 202 ? 75.930 91.548 129.728 1.00 32.38 199 PRO A C 1
ATOM 1506 O O . PRO A 1 202 ? 75.869 92.030 128.595 1.00 31.68 199 PRO A O 1
ATOM 1510 N N . GLN A 1 203 ? 74.896 90.951 130.306 1.00 32.54 200 GLN A N 1
ATOM 1511 C CA . GLN A 1 203 ? 73.606 90.905 129.608 1.00 31.49 200 GLN A CA 1
ATOM 1512 C C . GLN A 1 203 ? 73.085 92.322 129.399 1.00 31.53 200 GLN A C 1
ATOM 1513 O O . GLN A 1 203 ? 73.220 93.195 130.285 1.00 31.19 200 GLN A O 1
ATOM 1519 N N . PRO A 1 204 ? 72.539 92.575 128.205 1.00 29.95 201 PRO A N 1
ATOM 1520 C CA . PRO A 1 204 ? 72.035 93.883 127.871 1.00 29.68 201 PRO A CA 1
ATOM 1521 C C . PRO A 1 204 ? 70.737 94.183 128.599 1.00 30.61 201 PRO A C 1
ATOM 1522 O O . PRO A 1 204 ? 69.961 93.260 128.871 1.00 30.95 201 PRO A O 1
ATOM 1526 N N . GLU A 1 205 ? 70.497 95.461 128.897 1.00 30.46 202 GLU A N 1
ATOM 1527 C CA . GLU A 1 205 ? 69.161 95.938 129.187 1.00 31.19 202 GLU A CA 1
ATOM 1528 C C . GLU A 1 205 ? 68.119 95.262 128.307 1.00 31.21 202 GLU A C 1
ATOM 1529 O O . GLU A 1 205 ? 68.376 94.971 127.128 1.00 30.81 202 GLU A O 1
ATOM 1535 N N . LYS A 1 206 ? 66.936 95.043 128.868 1.00 31.20 203 LYS A N 1
ATOM 1536 C CA . LYS A 1 206 ? 65.799 94.585 128.104 1.00 32.10 203 LYS A CA 1
ATOM 1537 C C . LYS A 1 206 ? 65.468 95.682 127.108 1.00 32.84 203 LYS A C 1
ATOM 1538 O O . LYS A 1 206 ? 65.424 96.852 127.465 1.00 32.74 203 LYS A O 1
ATOM 1544 N N . HIS A 1 207 ? 65.268 95.322 125.850 1.00 33.50 204 HIS A N 1
ATOM 1545 C CA . HIS A 1 207 ? 64.943 96.331 124.841 1.00 34.50 204 HIS A CA 1
ATOM 1546 C C . HIS A 1 207 ? 63.881 95.845 123.849 1.00 34.85 204 HIS A C 1
ATOM 1547 O O . HIS A 1 207 ? 63.744 96.401 122.761 1.00 35.34 204 HIS A O 1
ATOM 1554 N N . GLU A 1 208 ? 63.130 94.816 124.233 1.00 34.57 205 GLU A N 1
ATOM 1555 C CA . GLU A 1 208 ? 62.059 94.286 123.400 1.00 34.65 205 GLU A CA 1
ATOM 1556 C C . GLU A 1 208 ? 61.060 95.394 123.116 1.00 34.56 205 GLU A C 1
ATOM 1557 O O . GLU A 1 208 ? 60.565 95.536 121.993 1.00 35.55 205 GLU A O 1
ATOM 1563 N N . LYS A 1 209 ? 60.801 96.204 124.131 1.00 33.74 206 LYS A N 1
ATOM 1564 C CA . LYS A 1 209 ? 59.823 97.289 124.032 1.00 33.01 206 LYS A CA 1
ATOM 1565 C C . LYS A 1 209 ? 60.288 98.523 123.232 1.00 32.61 206 LYS A C 1
ATOM 1566 O O . LYS A 1 209 ? 59.554 99.500 123.096 1.00 32.52 206 LYS A O 1
ATOM 1572 N N . LEU A 1 210 ? 61.489 98.475 122.678 1.00 32.45 207 LEU A N 1
ATOM 1573 C CA . LEU A 1 210 ? 61.873 99.476 121.689 1.00 32.92 207 LEU A CA 1
ATOM 1574 C C . LEU A 1 210 ? 60.952 99.511 120.446 1.00 32.10 207 LEU A C 1
ATOM 1575 O O . LEU A 1 210 ? 60.750 100.572 119.855 1.00 32.44 207 LEU A O 1
ATOM 1580 N N . VAL A 1 211 ? 60.376 98.365 120.079 1.00 31.36 208 VAL A N 1
ATOM 1581 C CA . VAL A 1 211 ? 59.447 98.286 118.946 1.00 30.85 208 VAL A CA 1
ATOM 1582 C C . VAL A 1 211 ? 58.230 99.212 119.144 1.00 31.64 208 VAL A C 1
ATOM 1583 O O . VAL A 1 211 ? 57.557 99.594 118.172 1.00 30.22 208 VAL A O 1
ATOM 1587 N N . ARG A 1 212 ? 57.953 99.563 120.402 1.00 31.91 209 ARG A N 1
ATOM 1588 C CA . ARG A 1 212 ? 56.912 100.544 120.716 1.00 32.46 209 ARG A CA 1
ATOM 1589 C C . ARG A 1 212 ? 57.370 101.964 120.458 1.00 33.15 209 ARG A C 1
ATOM 1590 O O . ARG A 1 212 ? 56.548 102.835 120.214 1.00 33.59 209 ARG A O 1
ATOM 1598 N N . THR A 1 213 ? 58.681 102.192 120.500 1.00 33.87 210 THR A N 1
ATOM 1599 C CA . THR A 1 213 ? 59.241 103.518 120.264 1.00 34.06 210 THR A CA 1
ATOM 1600 C C . THR A 1 213 ? 59.546 103.679 118.782 1.00 34.62 210 THR A C 1
ATOM 1601 O O . THR A 1 213 ? 59.234 104.699 118.169 1.00 35.07 210 THR A O 1
ATOM 1605 N N . TYR A 1 214 ? 60.152 102.655 118.199 1.00 34.85 211 TYR A N 1
ATOM 1606 C CA . TYR A 1 214 ? 60.522 102.710 116.809 1.00 34.11 211 TYR A CA 1
ATOM 1607 C C . TYR A 1 214 ? 59.619 101.730 116.090 1.00 33.77 211 TYR A C 1
ATOM 1608 O O . TYR A 1 214 ? 59.788 100.509 116.183 1.00 33.89 211 TYR A O 1
ATOM 1617 N N . LYS A 1 215 ? 58.636 102.298 115.402 1.00 33.54 212 LYS A N 1
ATOM 1618 C CA . LYS A 1 215 ? 57.541 101.555 114.795 1.00 33.02 212 LYS A CA 1
ATOM 1619 C C . LYS A 1 215 ? 57.982 100.905 113.499 1.00 31.86 212 LYS A C 1
ATOM 1620 O O . LYS A 1 215 ? 57.224 100.169 112.883 1.00 32.27 212 LYS A O 1
ATOM 1626 N N . ASN A 1 216 ? 59.206 101.201 113.084 1.00 29.56 213 ASN A N 1
ATOM 1627 C CA . ASN A 1 216 ? 59.788 100.588 111.921 1.00 28.66 213 ASN A CA 1
ATOM 1628 C C . ASN A 1 216 ? 60.838 99.547 112.316 1.00 28.02 213 ASN A C 1
ATOM 1629 O O . ASN A 1 216 ? 61.754 99.248 111.528 1.00 28.62 213 ASN A O 1
ATOM 1634 N N . LEU A 1 217 ? 60.710 99.012 113.529 1.00 24.78 214 LEU A N 1
ATOM 1635 C CA . LEU A 1 217 ? 61.648 98.023 114.026 1.00 23.72 214 LEU A CA 1
ATOM 1636 C C . LEU A 1 217 ? 60.999 96.642 114.224 1.00 23.07 214 LEU A C 1
ATOM 1637 O O . LEU A 1 217 ? 59.937 96.515 114.819 1.00 23.39 214 LEU A O 1
ATOM 1642 N N . ILE A 1 218 ? 61.639 95.615 113.694 1.00 22.44 215 ILE A N 1
ATOM 1643 C CA . ILE A 1 218 ? 61.285 94.239 114.029 1.00 21.78 215 ILE A CA 1
ATOM 1644 C C . ILE A 1 218 ? 62.535 93.567 114.513 1.00 21.79 215 ILE A C 1
ATOM 1645 O O . ILE A 1 218 ? 63.593 93.700 113.895 1.00 22.52 215 ILE A O 1
ATOM 1650 N N . ILE A 1 219 ? 62.411 92.898 115.650 1.00 22.11 216 ILE A N 1
ATOM 1651 C CA . ILE A 1 219 ? 63.489 92.130 116.231 1.00 23.31 216 ILE A CA 1
ATOM 1652 C C . ILE A 1 219 ? 63.220 90.640 116.055 1.00 25.02 216 ILE A C 1
ATOM 1653 O O . ILE A 1 219 ? 62.083 90.169 116.180 1.00 26.67 216 ILE A O 1
ATOM 1658 N N . THR A 1 220 ? 64.256 89.888 115.722 1.00 25.27 217 THR A N 1
ATOM 1659 C CA . THR A 1 220 ? 64.042 88.512 115.363 1.00 25.31 217 THR A CA 1
ATOM 1660 C C . THR A 1 220 ? 64.912 87.656 116.255 1.00 25.45 217 THR A C 1
ATOM 1661 O O . THR A 1 220 ? 66.059 87.960 116.421 1.00 25.01 217 THR A O 1
ATOM 1665 N N . ARG A 1 221 ? 64.327 86.618 116.862 1.00 26.61 218 ARG A N 1
ATOM 1666 C CA . ARG A 1 221 ? 65.050 85.690 117.720 1.00 27.79 218 ARG A CA 1
ATOM 1667 C C . ARG A 1 221 ? 64.623 84.283 117.353 1.00 27.90 218 ARG A C 1
ATOM 1668 O O . ARG A 1 221 ? 63.718 84.093 116.553 1.00 28.91 218 ARG A O 1
ATOM 1676 N N . THR A 1 222 ? 65.275 83.302 117.954 1.00 27.01 219 THR A N 1
ATOM 1677 C CA . THR A 1 222 ? 65.139 81.919 117.565 1.00 25.56 219 THR A CA 1
ATOM 1678 C C . THR A 1 222 ? 65.279 81.023 118.788 1.00 24.57 219 THR A C 1
ATOM 1679 O O . THR A 1 222 ? 65.712 81.464 119.836 1.00 25.92 219 THR A O 1
ATOM 1683 N N . PHE A 1 223 ? 64.888 79.765 118.638 1.00 24.11 220 PHE A N 1
ATOM 1684 C CA . PHE A 1 223 ? 65.132 78.707 119.604 1.00 22.71 220 PHE A CA 1
ATOM 1685 C C . PHE A 1 223 ? 66.220 77.749 119.134 1.00 23.36 220 PHE A C 1
ATOM 1686 O O . PHE A 1 223 ? 66.520 76.746 119.837 1.00 22.38 220 PHE A O 1
ATOM 1694 N N . SER A 1 224 ? 66.786 78.038 117.944 1.00 22.68 221 SER A N 1
ATOM 1695 C CA . SER A 1 224 ? 67.836 77.193 117.305 1.00 23.17 221 SER A CA 1
ATOM 1696 C C . SER A 1 224 ? 69.279 77.342 117.826 1.00 23.08 221 SER A C 1
ATOM 1697 O O . SER A 1 224 ? 70.122 76.520 117.474 1.00 23.93 221 SER A O 1
ATOM 1700 N N . LYS A 1 225 ? 69.589 78.387 118.602 1.00 22.43 222 LYS A N 1
ATOM 1701 C CA . LYS A 1 225 ? 70.977 78.549 119.123 1.00 22.17 222 LYS A CA 1
ATOM 1702 C C . LYS A 1 225 ? 71.047 78.164 120.583 1.00 21.64 222 LYS A C 1
ATOM 1703 O O . LYS A 1 225 ? 71.038 76.947 120.887 1.00 22.52 222 LYS A O 1
ATOM 1709 N N . ILE A 1 226 ? 71.049 79.160 121.476 1.00 19.79 223 ILE A N 1
ATOM 1710 C CA . ILE A 1 226 ? 71.190 78.881 122.903 1.00 20.49 223 ILE A CA 1
ATOM 1711 C C . ILE A 1 226 ? 70.145 77.892 123.418 1.00 20.29 223 ILE A C 1
ATOM 1712 O O . ILE A 1 226 ? 70.482 77.008 124.195 1.00 20.27 223 ILE A O 1
ATOM 1717 N N . TYR A 1 227 ? 68.896 78.013 122.964 1.00 20.79 224 TYR A N 1
ATOM 1718 C CA . TYR A 1 227 ? 67.845 77.097 123.435 1.00 20.64 224 TYR A CA 1
ATOM 1719 C C . TYR A 1 227 ? 68.039 75.672 122.989 1.00 20.05 224 TYR A C 1
ATOM 1720 O O . TYR A 1 227 ? 67.402 74.775 123.530 1.00 19.44 224 TYR A O 1
ATOM 1729 N N . GLY A 1 228 ? 68.911 75.473 121.995 1.00 21.75 225 GLY A N 1
ATOM 1730 C CA . GLY A 1 228 ? 69.293 74.130 121.547 1.00 22.19 225 GLY A CA 1
ATOM 1731 C C . GLY A 1 228 ? 68.188 73.331 120.857 1.00 24.14 225 GLY A C 1
ATOM 1732 O O . GLY A 1 228 ? 68.301 72.113 120.727 1.00 23.93 225 GLY A O 1
ATOM 1733 N N . LEU A 1 229 ? 67.117 73.977 120.411 1.00 25.19 226 LEU A N 1
ATOM 1734 C CA . LEU A 1 229 ? 66.047 73.182 119.827 1.00 29.33 226 LEU A CA 1
ATOM 1735 C C . LEU A 1 229 ? 66.382 72.745 118.404 1.00 31.35 226 LEU A C 1
ATOM 1736 O O . LEU A 1 229 ? 66.357 73.555 117.468 1.00 30.96 226 LEU A O 1
ATOM 1741 N N . ALA A 1 230 ? 66.718 71.448 118.293 1.00 34.25 227 ALA A N 1
ATOM 1742 C CA . ALA A 1 230 ? 67.208 70.793 117.054 1.00 35.23 227 ALA A CA 1
ATOM 1743 C C . ALA A 1 230 ? 66.083 69.999 116.370 1.00 36.09 227 ALA A C 1
ATOM 1744 O O . ALA A 1 230 ? 65.926 70.022 115.143 1.00 35.62 227 ALA A O 1
ATOM 1746 N N . SER A 1 231 ? 65.318 69.293 117.192 1.00 36.77 228 SER A N 1
ATOM 1747 C CA . SER A 1 231 ? 64.033 68.772 116.794 1.00 38.56 228 SER A CA 1
ATOM 1748 C C . SER A 1 231 ? 63.207 69.895 116.113 1.00 39.16 228 SER A C 1
ATOM 1749 O O . SER A 1 231 ? 63.014 69.888 114.894 1.00 40.16 228 SER A O 1
ATOM 1752 N N . ALA A 1 232 ? 62.781 70.876 116.909 1.00 39.68 229 ALA A N 1
ATOM 1753 C CA . ALA A 1 232 ? 61.909 71.968 116.476 1.00 38.64 229 ALA A CA 1
ATOM 1754 C C . ALA A 1 232 ? 62.702 73.022 115.775 1.00 37.79 229 ALA A C 1
ATOM 1755 O O . ALA A 1 232 ? 63.857 73.262 116.128 1.00 39.32 229 ALA A O 1
ATOM 1757 N N . ARG A 1 233 ? 62.077 73.672 114.802 1.00 36.54 230 ARG A N 1
ATOM 1758 C CA . ARG A 1 233 ? 62.613 74.901 114.210 1.00 35.40 230 ARG A CA 1
ATOM 1759 C C . ARG A 1 233 ? 61.596 75.988 114.518 1.00 33.98 230 ARG A C 1
ATOM 1760 O O . ARG A 1 233 ? 60.509 75.997 113.952 1.00 34.28 230 ARG A O 1
ATOM 1768 N N . VAL A 1 234 ? 61.928 76.882 115.443 1.00 31.87 231 VAL A N 1
ATOM 1769 C CA . VAL A 1 234 ? 60.979 77.902 115.878 1.00 29.84 231 VAL A CA 1
ATOM 1770 C C . VAL A 1 234 ? 61.642 79.262 115.986 1.00 28.17 231 VAL A C 1
ATOM 1771 O O . VAL A 1 234 ? 62.596 79.450 116.730 1.00 28.45 231 VAL A O 1
ATOM 1775 N N . GLY A 1 235 ? 61.113 80.217 115.243 1.00 26.99 232 GLY A N 1
ATOM 1776 C CA . GLY A 1 235 ? 61.645 81.574 115.248 1.00 25.83 232 GLY A CA 1
ATOM 1777 C C . GLY A 1 235 ? 60.466 82.476 115.524 1.00 24.46 232 GLY A C 1
ATOM 1778 O O . GLY A 1 235 ? 59.321 82.064 115.381 1.00 22.67 232 GLY A O 1
ATOM 1779 N N . TYR A 1 236 ? 60.743 83.699 115.941 1.00 23.31 233 TYR A N 1
ATOM 1780 C CA . TYR A 1 236 ? 59.695 84.657 116.131 1.00 22.57 233 TYR A CA 1
ATOM 1781 C C . TYR A 1 236 ? 60.284 86.036 115.917 1.00 22.76 233 TYR A C 1
ATOM 1782 O O . TYR A 1 236 ? 61.496 86.237 115.995 1.00 21.07 233 TYR A O 1
ATOM 1791 N N . GLY A 1 237 ? 59.415 86.973 115.587 1.00 23.01 234 GLY A N 1
ATOM 1792 C CA . GLY A 1 237 ? 59.782 88.375 115.520 1.00 22.94 234 GLY A CA 1
ATOM 1793 C C . GLY A 1 237 ? 58.941 89.170 116.500 1.00 23.50 234 GLY A C 1
ATOM 1794 O O . GLY A 1 237 ? 57.788 88.807 116.819 1.00 22.03 234 GLY A O 1
ATOM 1795 N N . ILE A 1 238 ? 59.544 90.245 116.989 1.00 23.82 235 ILE A N 1
ATOM 1796 C CA . ILE A 1 238 ? 58.889 91.180 117.868 1.00 24.85 235 ILE A CA 1
ATOM 1797 C C . ILE A 1 238 ? 58.808 92.492 117.126 1.00 25.26 235 ILE A C 1
ATOM 1798 O O . ILE A 1 238 ? 59.846 93.038 116.727 1.00 24.67 235 ILE A O 1
ATOM 1803 N N . ALA A 1 239 ? 57.589 92.992 116.941 1.00 25.40 236 ALA A N 1
ATOM 1804 C CA . ALA A 1 239 ? 57.399 94.306 116.334 1.00 26.98 236 ALA A CA 1
ATOM 1805 C C . ALA A 1 239 ? 56.092 94.932 116.785 1.00 28.42 236 ALA A C 1
ATOM 1806 O O . ALA A 1 239 ? 55.288 94.303 117.469 1.00 29.29 236 ALA A O 1
ATOM 1808 N N . ASP A 1 240 ? 55.870 96.179 116.411 1.00 30.17 237 ASP A N 1
ATOM 1809 C CA . ASP A 1 240 ? 54.596 96.771 116.730 1.00 31.97 237 ASP A CA 1
ATOM 1810 C C . ASP A 1 240 ? 53.502 96.107 115.877 1.00 30.57 237 ASP A C 1
ATOM 1811 O O . ASP A 1 240 ? 53.784 95.521 114.828 1.00 29.23 237 ASP A O 1
ATOM 1816 N N . LYS A 1 241 ? 52.277 96.188 116.380 1.00 30.13 238 LYS A N 1
ATOM 1817 C CA . LYS A 1 241 ? 51.114 95.412 115.926 1.00 31.78 238 LYS A CA 1
ATOM 1818 C C . LYS A 1 241 ? 50.837 95.513 114.413 1.00 31.31 238 LYS A C 1
ATOM 1819 O O . LYS A 1 241 ? 50.473 94.531 113.774 1.00 30.70 238 LYS A O 1
ATOM 1825 N N . GLU A 1 242 ? 51.024 96.717 113.880 1.00 30.83 239 GLU A N 1
ATOM 1826 C CA . GLU A 1 242 ? 50.931 97.018 112.466 1.00 31.78 239 GLU A CA 1
ATOM 1827 C C . GLU A 1 242 ? 51.842 96.130 111.611 1.00 30.76 239 GLU A C 1
ATOM 1828 O O . GLU A 1 242 ? 51.407 95.592 110.583 1.00 31.32 239 GLU A O 1
ATOM 1834 N N . ILE A 1 243 ? 53.093 95.976 112.023 1.00 28.61 240 ILE A N 1
ATOM 1835 C CA . ILE A 1 243 ? 54.012 95.159 111.255 1.00 27.99 240 ILE A CA 1
ATOM 1836 C C . ILE A 1 243 ? 53.584 93.678 111.313 1.00 27.76 240 ILE A C 1
ATOM 1837 O O . ILE A 1 243 ? 53.537 92.987 110.276 1.00 27.08 240 ILE A O 1
ATOM 1842 N N . ILE A 1 244 ? 53.220 93.221 112.508 1.00 26.58 241 ILE A N 1
ATOM 1843 C CA . ILE A 1 244 ? 52.779 91.852 112.714 1.00 27.51 241 ILE A CA 1
ATOM 1844 C C . ILE A 1 244 ? 51.516 91.532 111.889 1.00 29.17 241 ILE A C 1
ATOM 1845 O O . ILE A 1 244 ? 51.445 90.512 111.203 1.00 28.53 241 ILE A O 1
ATOM 1850 N N . ARG A 1 245 ? 50.532 92.422 111.967 1.00 31.02 242 ARG A N 1
ATOM 1851 C CA . ARG A 1 245 ? 49.265 92.280 111.270 1.00 33.39 242 ARG A CA 1
ATOM 1852 C C . ARG A 1 245 ? 49.495 92.062 109.784 1.00 33.42 242 ARG A C 1
ATOM 1853 O O . ARG A 1 245 ? 48.840 91.233 109.170 1.00 33.28 242 ARG A O 1
ATOM 1861 N N . GLN A 1 246 ? 50.441 92.809 109.219 1.00 33.80 243 GLN A N 1
ATOM 1862 C CA . GLN A 1 246 ? 50.768 92.702 107.810 1.00 33.92 243 GLN A CA 1
ATOM 1863 C C . GLN A 1 246 ? 51.467 91.393 107.499 1.00 34.02 243 GLN A C 1
ATOM 1864 O O . GLN A 1 246 ? 51.122 90.717 106.532 1.00 35.49 243 GLN A O 1
ATOM 1870 N N . LEU A 1 247 ? 52.466 91.052 108.304 1.00 33.56 244 LEU A N 1
ATOM 1871 C CA . LEU A 1 247 ? 53.232 89.822 108.135 1.00 32.83 244 LEU A CA 1
ATOM 1872 C C . LEU A 1 247 ? 52.365 88.575 108.301 1.00 32.89 244 LEU A C 1
ATOM 1873 O O . LEU A 1 247 ? 52.688 87.506 107.791 1.00 33.15 244 LEU A O 1
ATOM 1878 N N . ASN A 1 248 ? 51.271 88.706 109.031 1.00 32.94 245 ASN A N 1
ATOM 1879 C CA . ASN A 1 248 ? 50.411 87.572 109.270 1.00 34.02 245 ASN A CA 1
ATOM 1880 C C . ASN A 1 248 ? 49.752 87.098 107.979 1.00 35.45 245 ASN A C 1
ATOM 1881 O O . ASN A 1 248 ? 49.776 85.899 107.677 1.00 36.42 245 ASN A O 1
ATOM 1886 N N . ILE A 1 249 ? 49.186 88.046 107.225 1.00 35.57 246 ILE A N 1
ATOM 1887 C CA . ILE A 1 249 ? 48.609 87.807 105.902 1.00 36.38 246 ILE A CA 1
ATOM 1888 C C . ILE A 1 249 ? 49.438 86.866 105.025 1.00 36.82 246 ILE A C 1
ATOM 1889 O O . ILE A 1 249 ? 48.907 85.923 104.456 1.00 36.94 246 ILE A O 1
ATOM 1894 N N . VAL A 1 250 ? 50.737 87.119 104.943 1.00 38.04 247 VAL A N 1
ATOM 1895 C CA . VAL A 1 250 ? 51.627 86.390 104.030 1.00 39.51 247 VAL A CA 1
ATOM 1896 C C . VAL A 1 250 ? 52.290 85.106 104.569 1.00 41.34 247 VAL A C 1
ATOM 1897 O O . VAL A 1 250 ? 53.121 84.530 103.888 1.00 41.55 247 VAL A O 1
ATOM 1901 N N . ARG A 1 251 ? 51.939 84.650 105.765 1.00 44.14 248 ARG A N 1
ATOM 1902 C CA . ARG A 1 251 ? 52.658 83.516 106.347 1.00 46.45 248 ARG A CA 1
ATOM 1903 C C . ARG A 1 251 ? 52.193 82.177 105.760 1.00 47.60 248 ARG A C 1
ATOM 1904 O O . ARG A 1 251 ? 50.996 81.993 105.538 1.00 47.55 248 ARG A O 1
ATOM 1912 N N . PRO A 1 252 ? 53.143 81.246 105.501 1.00 48.96 249 PRO A N 1
ATOM 1913 C CA . PRO A 1 252 ? 52.848 79.934 104.940 1.00 49.98 249 PRO A CA 1
ATOM 1914 C C . PRO A 1 252 ? 51.921 79.112 105.829 1.00 51.28 249 PRO A C 1
ATOM 1915 O O . PRO A 1 252 ? 51.928 79.308 107.043 1.00 51.66 249 PRO A O 1
ATOM 1919 N N . PRO A 1 253 ? 51.132 78.191 105.229 1.00 52.37 250 PRO A N 1
ATOM 1920 C CA . PRO A 1 253 ? 50.233 77.311 105.993 1.00 53.56 250 PRO A CA 1
ATOM 1921 C C . PRO A 1 253 ? 51.015 76.375 106.925 1.00 54.99 250 PRO A C 1
ATOM 1922 O O . PRO A 1 253 ? 50.536 76.037 108.017 1.00 55.04 250 PRO A O 1
ATOM 1926 N N . PHE A 1 254 ? 52.205 75.970 106.473 1.00 56.23 251 PHE A N 1
ATOM 1927 C CA . PHE A 1 254 ? 53.156 75.223 107.278 1.00 57.42 251 PHE A CA 1
ATOM 1928 C C . PHE A 1 254 ? 53.733 76.182 108.300 1.00 57.78 251 PHE A C 1
ATOM 1929 O O . PHE A 1 254 ? 54.079 77.324 107.956 1.00 57.90 251 PHE A O 1
ATOM 1931 N N . ASN A 1 255 ? 53.820 75.732 109.552 1.00 57.61 252 ASN A N 1
ATOM 1932 C CA . ASN A 1 255 ? 54.470 76.544 110.579 1.00 57.69 252 ASN A CA 1
ATOM 1933 C C . ASN A 1 255 ? 55.447 75.800 111.489 1.00 56.86 252 ASN A C 1
ATOM 1934 O O . ASN A 1 255 ? 56.649 76.061 111.461 1.00 57.34 252 ASN A O 1
ATOM 1939 N N . THR A 1 256 ? 54.923 74.891 112.304 1.00 55.69 253 THR A N 1
ATOM 1940 C CA . THR A 1 256 ? 55.735 74.125 113.251 1.00 54.28 253 THR A CA 1
ATOM 1941 C C . THR A 1 256 ? 54.903 73.072 113.988 1.00 52.97 253 THR A C 1
ATOM 1942 O O . THR A 1 256 ? 53.693 73.239 114.196 1.00 52.92 253 THR A O 1
ATOM 1946 N N . THR A 1 257 ? 55.571 71.993 114.378 1.00 51.07 254 THR A N 1
ATOM 1947 C CA . THR A 1 257 ? 54.920 70.861 115.015 1.00 49.68 254 THR A CA 1
ATOM 1948 C C . THR A 1 257 ? 54.217 71.223 116.313 1.00 48.03 254 THR A C 1
ATOM 1949 O O . THR A 1 257 ? 54.529 72.222 116.961 1.00 48.08 254 THR A O 1
ATOM 1953 N N . SER A 1 258 ? 53.235 70.401 116.650 1.00 46.02 255 SER A N 1
ATOM 1954 C CA . SER A 1 258 ? 52.698 70.327 117.979 1.00 44.31 255 SER A CA 1
ATOM 1955 C C . SER A 1 258 ? 53.835 70.200 119.000 1.00 42.89 255 SER A C 1
ATOM 1956 O O . SER A 1 258 ? 53.885 70.968 119.948 1.00 41.97 255 SER A O 1
ATOM 1959 N N . ILE A 1 259 ? 54.748 69.249 118.796 1.00 41.72 256 ILE A N 1
ATOM 1960 C CA . ILE A 1 259 ? 55.781 68.989 119.797 1.00 41.60 256 ILE A CA 1
ATOM 1961 C C . ILE A 1 259 ? 56.811 70.087 119.826 1.00 41.30 256 ILE A C 1
ATOM 1962 O O . ILE A 1 259 ? 57.295 70.433 120.899 1.00 42.76 256 ILE A O 1
ATOM 1967 N N . GLY A 1 260 ? 57.128 70.647 118.656 1.00 39.77 257 GLY A N 1
ATOM 1968 C CA . GLY A 1 260 ? 58.024 71.796 118.550 1.00 36.98 257 GLY A CA 1
ATOM 1969 C C . GLY A 1 260 ? 57.577 72.970 119.407 1.00 35.52 257 GLY A C 1
ATOM 1970 O O . GLY A 1 260 ? 58.392 73.641 120.023 1.00 34.67 257 GLY A O 1
ATOM 1971 N N . GLN A 1 261 ? 56.269 73.191 119.462 1.00 34.32 258 GLN A N 1
ATOM 1972 C CA . GLN A 1 261 ? 55.687 74.289 120.215 1.00 33.31 258 GLN A CA 1
ATOM 1973 C C . GLN A 1 261 ? 55.701 73.990 121.713 1.00 31.99 258 GLN A C 1
ATOM 1974 O O . GLN A 1 261 ? 55.962 74.870 122.524 1.00 32.16 258 GLN A O 1
ATOM 1980 N N . LYS A 1 262 ? 55.441 72.730 122.044 1.00 30.06 259 LYS A N 1
ATOM 1981 C CA . LYS A 1 262 ? 55.507 72.200 123.388 1.00 28.74 259 LYS A CA 1
ATOM 1982 C C . LYS A 1 262 ? 56.934 72.393 123.908 1.00 27.98 259 LYS A C 1
ATOM 1983 O O . LYS A 1 262 ? 57.151 72.784 125.061 1.00 27.68 259 LYS A O 1
ATOM 1989 N N . LEU A 1 263 ? 57.905 72.131 123.036 1.00 25.76 260 LEU A N 1
ATOM 1990 C CA . LEU A 1 263 ? 59.294 72.070 123.441 1.00 24.09 260 LEU A CA 1
ATOM 1991 C C . LEU A 1 263 ? 59.782 73.470 123.697 1.00 23.27 260 LEU A C 1
ATOM 1992 O O . LEU A 1 263 ? 60.574 73.703 124.593 1.00 23.56 260 LEU A O 1
ATOM 1997 N N . ALA A 1 264 ? 59.282 74.410 122.911 1.00 23.28 261 ALA A N 1
ATOM 1998 C CA . ALA A 1 264 ? 59.687 75.801 123.033 1.00 22.79 261 ALA A CA 1
ATOM 1999 C C . ALA A 1 264 ? 59.022 76.443 124.230 1.00 22.69 261 ALA A C 1
ATOM 2000 O O . ALA A 1 264 ? 59.636 77.282 124.863 1.00 25.29 261 ALA A O 1
ATOM 2002 N N . ILE A 1 265 ? 57.789 76.054 124.555 1.00 21.61 262 ILE A N 1
ATOM 2003 C CA . ILE A 1 265 ? 57.140 76.561 125.764 1.00 20.93 262 ILE A CA 1
ATOM 2004 C C . ILE A 1 265 ? 58.069 76.247 126.943 1.00 21.01 262 ILE A C 1
ATOM 2005 O O . ILE A 1 265 ? 58.455 77.133 127.697 1.00 20.09 262 ILE A O 1
ATOM 2010 N N . GLU A 1 266 ? 58.493 74.992 127.025 1.00 21.15 263 GLU A N 1
ATOM 2011 C CA . GLU A 1 266 ? 59.376 74.541 128.078 1.00 20.99 263 GLU A CA 1
ATOM 2012 C C . GLU A 1 266 ? 60.762 75.178 128.006 1.00 21.26 263 GLU A C 1
ATOM 2013 O O . GLU A 1 266 ? 61.308 75.549 129.032 1.00 20.63 263 GLU A O 1
ATOM 2019 N N . ALA A 1 267 ? 61.320 75.345 126.804 1.00 20.73 264 ALA A N 1
ATOM 2020 C CA . ALA A 1 267 ? 62.693 75.802 126.698 1.00 19.31 264 ALA A CA 1
ATOM 2021 C C . ALA A 1 267 ? 62.837 77.183 127.297 1.00 19.24 264 ALA A C 1
ATOM 2022 O O . ALA A 1 267 ? 63.825 77.474 127.969 1.00 18.64 264 ALA A O 1
ATOM 2024 N N . ILE A 1 268 ? 61.871 78.045 127.005 1.00 20.62 265 ILE A N 1
ATOM 2025 C CA . ILE A 1 268 ? 61.950 79.438 127.417 1.00 22.12 265 ILE A CA 1
ATOM 2026 C C . ILE A 1 268 ? 61.696 79.604 128.941 1.00 22.60 265 ILE A C 1
ATOM 2027 O O . ILE A 1 268 ? 62.192 80.543 129.562 1.00 23.29 265 ILE A O 1
ATOM 2032 N N . LYS A 1 269 ? 60.949 78.686 129.538 1.00 21.07 266 LYS A N 1
ATOM 2033 C CA . LYS A 1 269 ? 60.798 78.707 130.967 1.00 22.02 266 LYS A CA 1
ATOM 2034 C C . LYS A 1 269 ? 62.068 78.270 131.686 1.00 22.89 266 LYS A C 1
ATOM 2035 O O . LYS A 1 269 ? 62.203 78.551 132.858 1.00 22.43 266 LYS A O 1
ATOM 2041 N N . ASP A 1 270 ? 62.992 77.597 130.998 1.00 23.21 267 ASP A N 1
ATOM 2042 C CA . ASP A 1 270 ? 64.142 77.001 131.669 1.00 24.29 267 ASP A CA 1
ATOM 2043 C C . ASP A 1 270 ? 65.376 77.872 131.570 1.00 23.62 267 ASP A C 1
ATOM 2044 O O . ASP A 1 270 ? 66.310 77.600 130.811 1.00 22.78 267 ASP A O 1
ATOM 2049 N N . GLN A 1 271 ? 65.357 78.936 132.355 1.00 23.34 268 GLN A N 1
ATOM 2050 C CA . GLN A 1 271 ? 66.373 79.964 132.280 1.00 22.57 268 GLN A CA 1
ATOM 2051 C C . GLN A 1 271 ? 67.640 79.610 133.060 1.00 21.89 268 GLN A C 1
ATOM 2052 O O . GLN A 1 271 ? 68.671 80.211 132.812 1.00 23.04 268 GLN A O 1
ATOM 2058 N N . ALA A 1 272 ? 67.585 78.618 133.948 1.00 19.60 269 ALA A N 1
ATOM 2059 C CA . ALA A 1 272 ? 68.811 78.124 134.605 1.00 21.52 269 ALA A CA 1
ATOM 2060 C C . ALA A 1 272 ? 69.799 77.525 133.599 1.00 21.98 269 ALA A C 1
ATOM 2061 O O . ALA A 1 272 ? 71.008 77.733 133.698 1.00 23.17 269 ALA A O 1
ATOM 2063 N N . PHE A 1 273 ? 69.273 76.794 132.622 1.00 23.07 270 PHE A N 1
ATOM 2064 C CA . PHE A 1 273 ? 70.083 76.205 131.565 1.00 22.71 270 PHE A CA 1
ATOM 2065 C C . PHE A 1 273 ? 70.721 77.322 130.729 1.00 22.71 270 PHE A C 1
ATOM 2066 O O . PHE A 1 273 ? 71.896 77.253 130.375 1.00 23.86 270 PHE A O 1
ATOM 2074 N N . ILE A 1 274 ? 69.942 78.349 130.424 1.00 23.84 271 ILE A N 1
ATOM 2075 C CA . ILE A 1 274 ? 70.444 79.519 129.693 1.00 25.51 271 ILE A CA 1
ATOM 2076 C C . ILE A 1 274 ? 71.590 80.237 130.436 1.00 26.02 271 ILE A C 1
ATOM 2077 O O . ILE A 1 274 ? 72.582 80.633 129.834 1.00 27.54 271 ILE A O 1
ATOM 2082 N N . GLY A 1 275 ? 71.451 80.380 131.748 1.00 26.21 272 GLY A N 1
ATOM 2083 C CA . GLY A 1 275 ? 72.477 80.966 132.570 1.00 25.93 272 GLY A CA 1
ATOM 2084 C C . GLY A 1 275 ? 73.732 80.130 132.574 1.00 26.55 272 GLY A C 1
ATOM 2085 O O . GLY A 1 275 ? 74.819 80.676 132.433 1.00 27.85 272 GLY A O 1
ATOM 2086 N N . GLU A 1 276 ? 73.609 78.812 132.716 1.00 26.59 273 GLU A N 1
ATOM 2087 C CA . GLU A 1 276 ? 74.797 77.975 132.750 1.00 28.66 273 GLU A CA 1
ATOM 2088 C C . GLU A 1 276 ? 75.533 77.993 131.407 1.00 28.57 273 GLU A C 1
ATOM 2089 O O . GLU A 1 276 ? 76.769 78.078 131.357 1.00 28.01 273 GLU A O 1
ATOM 2095 N N . CYS A 1 277 ? 74.766 77.952 130.318 1.00 28.52 274 CYS A N 1
ATOM 2096 C CA . CYS A 1 277 ? 75.338 77.992 128.984 1.00 28.25 274 CYS A CA 1
ATOM 2097 C C . CYS A 1 277 ? 76.054 79.306 128.734 1.00 27.11 274 CYS A C 1
ATOM 2098 O O . CYS A 1 277 ? 77.178 79.328 128.235 1.00 26.73 274 CYS A O 1
ATOM 2101 N N . ARG A 1 278 ? 75.410 80.400 129.105 1.00 26.57 275 ARG A N 1
ATOM 2102 C CA . ARG A 1 278 ? 75.995 81.708 128.894 1.00 26.91 275 ARG A CA 1
ATOM 2103 C C . ARG A 1 278 ? 77.371 81.811 129.577 1.00 27.10 275 ARG A C 1
ATOM 2104 O O . ARG A 1 278 ? 78.333 82.264 128.980 1.00 27.79 275 ARG A O 1
ATOM 2112 N N . THR A 1 279 ? 77.479 81.356 130.815 1.00 26.22 276 THR A N 1
ATOM 2113 C CA . THR A 1 279 ? 78.746 81.494 131.510 1.00 26.81 276 THR A CA 1
ATOM 2114 C C . THR A 1 279 ? 79.767 80.468 130.979 1.00 25.99 276 THR A C 1
ATOM 2115 O O . THR A 1 279 ? 80.952 80.786 130.766 1.00 24.84 276 THR A O 1
ATOM 2119 N N . SER A 1 280 ? 79.290 79.257 130.714 1.00 25.08 277 SER A N 1
ATOM 2120 C CA . SER A 1 280 ? 80.137 78.243 130.096 1.00 25.04 277 SER A CA 1
ATOM 2121 C C . SER A 1 280 ? 80.641 78.717 128.733 1.00 24.99 277 SER A C 1
ATOM 2122 O O . SER A 1 280 ? 81.801 78.525 128.390 1.00 25.02 277 SER A O 1
ATOM 2125 N N . ASN A 1 281 ? 79.778 79.374 127.978 1.00 25.57 278 ASN A N 1
ATOM 2126 C CA . ASN A 1 281 ? 80.192 79.889 126.681 1.00 26.29 278 ASN A CA 1
ATOM 2127 C C . ASN A 1 281 ? 81.227 80.996 126.852 1.00 26.99 278 ASN A C 1
ATOM 2128 O O . ASN A 1 281 ? 82.242 81.026 126.114 1.00 27.73 278 ASN A O 1
ATOM 2133 N N . ALA A 1 282 ? 80.968 81.892 127.816 1.00 25.83 279 ALA A N 1
ATOM 2134 C CA . ALA A 1 282 ? 81.914 82.966 128.164 1.00 25.58 279 ALA A CA 1
ATOM 2135 C C . ALA A 1 282 ? 83.294 82.434 128.582 1.00 24.72 279 ALA A C 1
ATOM 2136 O O . ALA A 1 282 ? 84.315 82.994 128.205 1.00 24.75 279 ALA A O 1
ATOM 2138 N N . ASN A 1 283 ? 83.322 81.332 129.315 1.00 25.06 280 ASN A N 1
ATOM 2139 C CA . ASN A 1 283 ? 84.583 80.664 129.600 1.00 25.86 280 ASN A CA 1
ATOM 2140 C C . ASN A 1 283 ? 85.293 80.125 128.364 1.00 26.48 280 ASN A C 1
ATOM 2141 O O . ASN A 1 283 ? 86.530 80.155 128.287 1.00 27.50 280 ASN A O 1
ATOM 2146 N N . GLY A 1 284 ? 84.522 79.629 127.396 1.00 26.76 281 GLY A N 1
ATOM 2147 C CA . GLY A 1 284 ? 85.107 79.123 126.129 1.00 26.93 281 GLY A CA 1
ATOM 2148 C C . GLY A 1 284 ? 85.826 80.211 125.351 1.00 26.65 281 GLY A C 1
ATOM 2149 O O . GLY A 1 284 ? 86.923 80.004 124.822 1.00 26.72 281 GLY A O 1
ATOM 2150 N N . ILE A 1 285 ? 85.202 81.381 125.311 1.00 26.91 282 ILE A N 1
ATOM 2151 C CA . ILE A 1 285 ? 85.727 82.542 124.605 1.00 27.91 282 ILE A CA 1
ATOM 2152 C C . ILE A 1 285 ? 87.028 83.038 125.245 1.00 28.17 282 ILE A C 1
ATOM 2153 O O . ILE A 1 285 ? 87.983 83.358 124.528 1.00 28.16 282 ILE A O 1
ATOM 2158 N N . LYS A 1 286 ? 87.056 83.073 126.581 1.00 27.90 283 LYS A N 1
ATOM 2159 C CA . LYS A 1 286 ? 88.256 83.357 127.364 1.00 27.89 283 LYS A CA 1
ATOM 2160 C C . LYS A 1 286 ? 89.441 82.480 126.930 1.00 26.36 283 LYS A C 1
ATOM 2161 O O . LYS A 1 286 ? 90.558 82.981 126.784 1.00 24.43 283 LYS A O 1
ATOM 2167 N N . GLN A 1 287 ? 89.176 81.189 126.719 1.00 24.94 284 GLN A N 1
ATOM 2168 C CA . GLN A 1 287 ? 90.197 80.254 126.264 1.00 25.00 284 GLN A CA 1
ATOM 2169 C C . GLN A 1 287 ? 90.771 80.686 124.917 1.00 23.75 284 GLN A C 1
ATOM 2170 O O . GLN A 1 287 ? 91.980 80.766 124.758 1.00 22.84 284 GLN A O 1
ATOM 2176 N N . TYR A 1 288 ? 89.902 80.967 123.952 1.00 23.90 285 TYR A N 1
ATOM 2177 C CA . TYR A 1 288 ? 90.372 81.479 122.663 1.00 24.98 285 TYR A CA 1
ATOM 2178 C C . TYR A 1 288 ? 91.118 82.808 122.809 1.00 24.71 285 TYR A C 1
ATOM 2179 O O . TYR A 1 288 ? 92.101 83.050 122.110 1.00 24.86 285 TYR A O 1
ATOM 2188 N N . GLU A 1 289 ? 90.683 83.650 123.740 1.00 24.84 286 GLU A N 1
ATOM 2189 C CA . GLU A 1 289 ? 91.394 84.896 123.993 1.00 26.56 286 GLU A CA 1
ATOM 2190 C C . GLU A 1 289 ? 92.772 84.649 124.588 1.00 25.39 286 GLU A C 1
ATOM 2191 O O . GLU A 1 289 ? 93.715 85.314 124.221 1.00 25.69 286 GLU A O 1
ATOM 2197 N N . ALA A 1 290 ? 92.904 83.676 125.481 1.00 24.79 287 ALA A N 1
ATOM 2198 C CA . ALA A 1 290 ? 94.232 83.344 125.990 1.00 25.05 287 ALA A CA 1
ATOM 2199 C C . ALA A 1 290 ? 95.132 82.961 124.819 1.00 26.45 287 ALA A C 1
ATOM 2200 O O . ALA A 1 290 ? 96.317 83.291 124.794 1.00 27.03 287 ALA A O 1
ATOM 2202 N N . PHE A 1 291 ? 94.542 82.270 123.844 1.00 27.04 288 PHE A N 1
ATOM 2203 C CA . PHE A 1 291 ? 95.248 81.795 122.662 1.00 26.50 288 PHE A CA 1
ATOM 2204 C C . PHE A 1 291 ? 95.689 82.941 121.746 1.00 25.78 288 PHE A C 1
ATOM 2205 O O . PHE A 1 291 ? 96.859 82.989 121.367 1.00 25.60 288 PHE A O 1
ATOM 2213 N N . ALA A 1 292 ? 94.782 83.867 121.416 1.00 25.19 289 ALA A N 1
ATOM 2214 C CA . ALA A 1 292 ? 95.152 85.023 120.573 1.00 26.99 289 ALA A CA 1
ATOM 2215 C C . ALA A 1 292 ? 96.235 85.885 121.218 1.00 27.92 289 ALA A C 1
ATOM 2216 O O . ALA A 1 292 ? 97.099 86.435 120.535 1.00 27.85 289 ALA A O 1
ATOM 2218 N N . LYS A 1 293 ? 96.185 85.981 122.542 1.00 30.04 290 LYS A N 1
ATOM 2219 C CA . LYS A 1 293 ? 97.156 86.764 123.305 1.00 31.84 290 LYS A CA 1
ATOM 2220 C C . LYS A 1 293 ? 98.560 86.206 123.148 1.00 32.64 290 LYS A C 1
ATOM 2221 O O . LYS A 1 293 ? 99.499 86.972 122.990 1.00 33.09 290 LYS A O 1
ATOM 2227 N N . ARG A 1 294 ? 98.690 84.877 123.178 1.00 33.77 291 ARG A N 1
ATOM 2228 C CA . ARG A 1 294 ? 99.962 84.201 122.895 1.00 34.91 291 ARG A CA 1
ATOM 2229 C C . ARG A 1 294 ? 100.451 84.318 121.440 1.00 34.86 291 ARG A C 1
ATOM 2230 O O . ARG A 1 294 ? 101.646 84.244 121.195 1.00 34.64 291 ARG A O 1
ATOM 2238 N N . PHE A 1 295 ? 99.550 84.458 120.475 1.00 35.08 292 PHE A N 1
ATOM 2239 C CA . PHE A 1 295 ? 99.967 84.469 119.075 1.00 35.51 292 PHE A CA 1
ATOM 2240 C C . PHE A 1 295 ? 99.568 85.738 118.332 1.00 37.30 292 PHE A C 1
ATOM 2241 O O . PHE A 1 295 ? 98.443 85.859 117.854 1.00 37.35 292 PHE A O 1
ATOM 2249 N N . GLU A 1 296 ? 100.517 86.664 118.213 1.00 39.07 293 GLU A N 1
ATOM 2250 C CA . GLU A 1 296 ? 100.302 87.983 117.600 1.00 40.58 293 GLU A CA 1
ATOM 2251 C C . GLU A 1 296 ? 99.963 87.866 116.119 1.00 40.98 293 GLU A C 1
ATOM 2252 O O . GLU A 1 296 ? 99.478 88.802 115.481 1.00 40.60 293 GLU A O 1
ATOM 2258 N N . LYS A 1 297 ? 100.225 86.688 115.584 1.00 41.20 294 LYS A N 1
ATOM 2259 C CA . LYS A 1 297 ? 99.923 86.357 114.210 1.00 41.00 294 LYS A CA 1
ATOM 2260 C C . LYS A 1 297 ? 98.419 86.171 114.004 1.00 40.35 294 LYS A C 1
ATOM 2261 O O . LYS A 1 297 ? 97.881 86.511 112.951 1.00 41.19 294 LYS A O 1
ATOM 2267 N N . VAL A 1 298 ? 97.742 85.660 115.023 1.00 38.28 295 VAL A N 1
ATOM 2268 C CA . VAL A 1 298 ? 96.323 85.376 114.947 1.00 36.67 295 VAL A CA 1
ATOM 2269 C C . VAL A 1 298 ? 95.463 86.637 115.057 1.00 36.53 295 VAL A C 1
ATOM 2270 O O . VAL A 1 298 ? 95.783 87.545 115.814 1.00 37.29 295 VAL A O 1
ATOM 2274 N N . LYS A 1 299 ? 94.381 86.686 114.279 1.00 34.97 296 LYS A N 1
ATOM 2275 C CA . LYS A 1 299 ? 93.367 87.711 114.407 1.00 33.02 296 LYS A CA 1
ATOM 2276 C C . LYS A 1 299 ? 92.059 87.078 114.902 1.00 32.53 296 LYS A C 1
ATOM 2277 O O . LYS A 1 299 ? 91.358 86.402 114.139 1.00 32.72 296 LYS A O 1
ATOM 2283 N N . LEU A 1 300 ? 91.754 87.290 116.183 1.00 31.44 297 LEU A N 1
ATOM 2284 C CA . LEU A 1 300 ? 90.509 86.843 116.810 1.00 30.54 297 LEU A CA 1
ATOM 2285 C C . LEU A 1 300 ? 89.509 88.013 116.901 1.00 30.58 297 LEU A C 1
ATOM 2286 O O . LEU A 1 300 ? 89.809 89.066 117.477 1.00 30.92 297 LEU A O 1
ATOM 2291 N N . TYR A 1 301 ? 88.324 87.834 116.334 1.00 30.32 298 TYR A N 1
ATOM 2292 C CA . TYR A 1 301 ? 87.283 88.873 116.406 1.00 31.34 298 TYR A CA 1
ATOM 2293 C C . TYR A 1 301 ? 86.563 88.929 117.769 1.00 30.34 298 TYR A C 1
ATOM 2294 O O . TYR A 1 301 ? 86.426 87.889 118.408 1.00 29.55 298 TYR A O 1
ATOM 2303 N N . PRO A 1 302 ? 86.096 90.145 118.202 1.00 31.07 299 PRO A N 1
ATOM 2304 C CA . PRO A 1 302 ? 85.386 90.301 119.494 1.00 30.68 299 PRO A CA 1
ATOM 2305 C C . PRO A 1 302 ? 84.121 89.457 119.512 1.00 31.40 299 PRO A C 1
ATOM 2306 O O . PRO A 1 302 ? 83.133 89.845 118.915 1.00 32.71 299 PRO A O 1
ATOM 2310 N N . ALA A 1 303 ? 84.161 88.299 120.168 1.00 31.65 300 ALA A N 1
ATOM 2311 C CA . ALA A 1 303 ? 83.065 87.353 120.129 1.00 31.93 300 ALA A CA 1
ATOM 2312 C C . ALA A 1 303 ? 82.042 87.564 121.251 1.00 33.01 300 ALA A C 1
ATOM 2313 O O . ALA A 1 303 ? 82.415 87.592 122.418 1.00 34.70 300 ALA A O 1
ATOM 2315 N N . ASN A 1 304 ? 80.762 87.683 120.890 1.00 31.74 301 ASN A N 1
ATOM 2316 C CA . ASN A 1 304 ? 79.679 87.842 121.851 1.00 30.98 301 ASN A CA 1
ATOM 2317 C C . ASN A 1 304 ? 78.526 86.870 121.643 1.00 30.62 301 ASN A C 1
ATOM 2318 O O . ASN A 1 304 ? 77.525 86.966 122.321 1.00 31.62 301 ASN A O 1
ATOM 2323 N N . GLY A 1 305 ? 78.656 85.983 120.665 1.00 29.82 302 GLY A N 1
ATOM 2324 C CA . GLY A 1 305 ? 77.740 84.878 120.473 1.00 28.19 302 GLY A CA 1
ATOM 2325 C C . GLY A 1 305 ? 78.519 83.661 120.922 1.00 27.24 302 GLY A C 1
ATOM 2326 O O . GLY A 1 305 ? 79.443 83.788 121.709 1.00 27.26 302 GLY A O 1
ATOM 2327 N N . ASN A 1 306 ? 78.168 82.491 120.415 1.00 26.13 303 ASN A N 1
ATOM 2328 C CA . ASN A 1 306 ? 78.781 81.223 120.849 1.00 24.94 303 ASN A CA 1
ATOM 2329 C C . ASN A 1 306 ? 79.788 80.650 119.832 1.00 23.55 303 ASN A C 1
ATOM 2330 O O . ASN A 1 306 ? 79.889 79.412 119.670 1.00 21.68 303 ASN A O 1
ATOM 2335 N N . PHE A 1 307 ? 80.497 81.539 119.129 1.00 22.81 304 PHE A N 1
ATOM 2336 C CA . PHE A 1 307 ? 81.502 81.123 118.138 1.00 24.54 304 PHE A CA 1
ATOM 2337 C C . PHE A 1 307 ? 82.645 82.117 118.143 1.00 24.56 304 PHE A C 1
ATOM 2338 O O . PHE A 1 307 ? 82.496 83.246 118.641 1.00 25.54 304 PHE A O 1
ATOM 2346 N N . VAL A 1 308 ? 83.773 81.712 117.574 1.00 23.27 305 VAL A N 1
ATOM 2347 C CA . VAL A 1 308 ? 84.896 82.615 117.403 1.00 24.06 305 VAL A CA 1
ATOM 2348 C C . VAL A 1 308 ? 85.234 82.626 115.937 1.00 23.85 305 VAL A C 1
ATOM 2349 O O . VAL A 1 308 ? 85.205 81.586 115.287 1.00 24.95 305 VAL A O 1
ATOM 2353 N N . LEU A 1 309 ? 85.544 83.797 115.410 1.00 23.69 306 LEU A N 1
ATOM 2354 C CA . LEU A 1 309 ? 86.113 83.876 114.075 1.00 24.59 306 LEU A CA 1
ATOM 2355 C C . LEU A 1 309 ? 87.598 84.157 114.206 1.00 25.90 306 LEU A C 1
ATOM 2356 O O . LEU A 1 309 ? 88.002 85.216 114.697 1.00 25.02 306 LEU A O 1
ATOM 2361 N N . ILE A 1 310 ? 88.408 83.193 113.762 1.00 28.31 307 ILE A N 1
ATOM 2362 C CA . ILE A 1 310 ? 89.861 83.235 113.944 1.00 28.52 307 ILE A CA 1
ATOM 2363 C C . ILE A 1 310 ? 90.520 83.313 112.602 1.00 29.24 307 ILE A C 1
ATOM 2364 O O . ILE A 1 310 ? 90.424 82.384 111.803 1.00 30.01 307 ILE A O 1
ATOM 2369 N N . ASP A 1 311 ? 91.175 84.437 112.336 1.00 29.97 308 ASP A N 1
ATOM 2370 C CA . ASP A 1 311 ? 91.939 84.572 111.117 1.00 31.03 308 ASP A CA 1
ATOM 2371 C C . ASP A 1 311 ? 93.417 84.239 111.331 1.00 30.71 308 ASP A C 1
ATOM 2372 O O . ASP A 1 311 ? 94.150 85.012 111.957 1.00 31.32 308 ASP A O 1
ATOM 2377 N N . LEU A 1 312 ? 93.844 83.105 110.779 1.00 30.05 309 LEU A N 1
ATOM 2378 C CA . LEU A 1 312 ? 95.196 82.577 110.945 1.00 28.47 309 LEU A CA 1
ATOM 2379 C C . LEU A 1 312 ? 96.175 82.938 109.811 1.00 27.51 309 LEU A C 1
ATOM 2380 O O . LEU A 1 312 ? 97.322 82.502 109.806 1.00 26.68 309 LEU A O 1
ATOM 2385 N N . GLY A 1 313 ? 95.746 83.724 108.838 1.00 27.57 310 GLY A N 1
ATOM 2386 C CA . GLY A 1 313 ? 96.631 84.011 107.695 1.00 28.46 310 GLY A CA 1
ATOM 2387 C C . GLY A 1 313 ? 96.911 82.806 106.795 1.00 29.16 310 GLY A C 1
ATOM 2388 O O . GLY A 1 313 ? 97.849 82.819 105.992 1.00 30.21 310 GLY A O 1
ATOM 2389 N N . ILE A 1 314 ? 96.106 81.755 106.936 1.00 28.85 311 ILE A N 1
ATOM 2390 C CA . ILE A 1 314 ? 96.220 80.557 106.116 1.00 28.51 311 ILE A CA 1
ATOM 2391 C C . ILE A 1 314 ? 94.898 80.408 105.378 1.00 27.95 311 ILE A C 1
ATOM 2392 O O . ILE A 1 314 ? 93.874 80.827 105.898 1.00 26.95 311 ILE A O 1
ATOM 2397 N N . GLU A 1 315 ? 94.905 79.828 104.178 1.00 27.21 312 GLU A N 1
ATOM 2398 C CA . GLU A 1 315 ? 93.643 79.687 103.446 1.00 28.02 312 GLU A CA 1
ATOM 2399 C C . GLU A 1 315 ? 92.569 78.911 104.215 1.00 26.84 312 GLU A C 1
ATOM 2400 O O . GLU A 1 315 ? 92.816 77.825 104.743 1.00 25.66 312 GLU A O 1
ATOM 2406 N N . ALA A 1 316 ? 91.377 79.493 104.265 1.00 26.41 313 ALA A N 1
ATOM 2407 C CA . ALA A 1 316 ? 90.216 78.877 104.915 1.00 25.53 313 ALA A CA 1
ATOM 2408 C C . ALA A 1 316 ? 90.073 77.363 104.641 1.00 24.21 313 ALA A C 1
ATOM 2409 O O . ALA A 1 316 ? 89.856 76.577 105.566 1.00 23.82 313 ALA A O 1
ATOM 2411 N N . GLY A 1 317 ? 90.241 76.966 103.379 1.00 23.58 314 GLY A N 1
ATOM 2412 C CA . GLY A 1 317 ? 90.099 75.572 102.959 1.00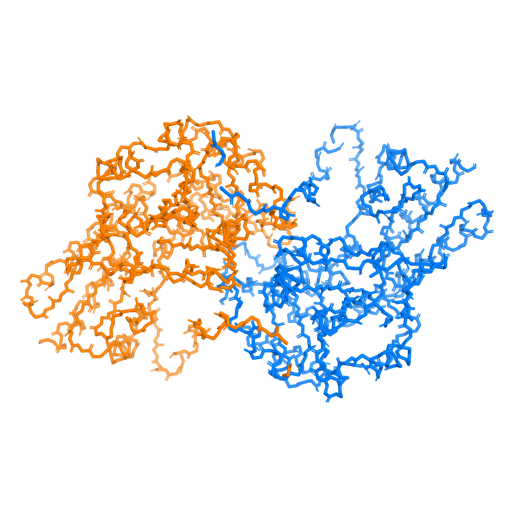 22.92 314 GLY A CA 1
ATOM 2413 C C . GLY A 1 317 ? 91.117 74.621 103.579 1.00 22.34 314 GLY A C 1
ATOM 2414 O O . GLY A 1 317 ? 90.791 73.469 103.903 1.00 21.51 314 GLY A O 1
ATOM 2415 N N . THR A 1 318 ? 92.345 75.107 103.747 1.00 20.90 315 THR A N 1
ATOM 2416 C CA . THR A 1 318 ? 93.382 74.358 104.447 1.00 21.20 315 THR A CA 1
ATOM 2417 C C . THR A 1 318 ? 93.056 74.227 105.949 1.00 21.66 315 THR A C 1
ATOM 2418 O O . THR A 1 318 ? 93.034 73.121 106.488 1.00 22.48 315 THR A O 1
ATOM 2422 N N . ILE A 1 319 ? 92.740 75.332 106.610 1.00 22.69 316 ILE A N 1
ATOM 2423 C CA . ILE A 1 319 ? 92.389 75.258 108.042 1.00 22.92 316 ILE A CA 1
ATOM 2424 C C . ILE A 1 319 ? 91.273 74.242 108.273 1.00 22.85 316 ILE A C 1
ATOM 2425 O O . ILE A 1 319 ? 91.355 73.404 109.185 1.00 23.29 316 ILE A O 1
ATOM 2430 N N . PHE A 1 320 ? 90.251 74.312 107.417 1.00 22.15 317 PHE A N 1
ATOM 2431 C CA . PHE A 1 320 ? 89.095 73.435 107.497 1.00 21.10 317 PHE A CA 1
ATOM 2432 C C . PHE A 1 320 ? 89.509 71.970 107.362 1.00 21.16 317 PHE A C 1
ATOM 2433 O O . PHE A 1 320 ? 89.050 71.121 108.131 1.00 21.96 317 PHE A O 1
ATOM 2441 N N . SER A 1 321 ? 90.377 71.663 106.395 1.00 21.80 318 SER A N 1
ATOM 2442 C CA . SER A 1 321 ? 90.782 70.275 106.182 1.00 21.16 318 SER A CA 1
ATOM 2443 C C . SER A 1 321 ? 91.567 69.826 107.380 1.00 20.92 318 SER A C 1
ATOM 2444 O O . SER A 1 321 ? 91.274 68.779 107.947 1.00 22.34 318 SER A O 1
ATOM 2447 N N . TYR A 1 322 ? 92.546 70.641 107.774 1.00 19.37 319 TYR A N 1
ATOM 2448 C CA . TYR A 1 322 ? 93.438 70.302 108.882 1.00 18.00 319 TYR A CA 1
ATOM 2449 C C . TYR A 1 322 ? 92.634 69.909 110.130 1.00 17.53 319 TYR A C 1
ATOM 2450 O O . TYR A 1 322 ? 92.898 68.871 110.731 1.00 15.81 319 TYR A O 1
ATOM 2459 N N . LEU A 1 323 ? 91.675 70.747 110.501 1.00 17.07 320 LEU A N 1
ATOM 2460 C CA . LEU A 1 323 ? 90.840 70.474 111.676 1.00 20.20 320 LEU A CA 1
ATOM 2461 C C . LEU A 1 323 ? 89.944 69.231 111.552 1.00 20.91 320 LEU A C 1
ATOM 2462 O O . LEU A 1 323 ? 89.765 68.509 112.530 1.00 20.73 320 LEU A O 1
ATOM 2467 N N . GLU A 1 324 ? 89.410 69.011 110.341 1.00 22.10 321 GLU A N 1
ATOM 2468 C CA . GLU A 1 324 ? 88.437 67.973 110.018 1.00 21.76 321 GLU A CA 1
ATOM 2469 C C . GLU A 1 324 ? 89.123 66.636 110.129 1.00 20.95 321 GLU A C 1
ATOM 2470 O O . GLU A 1 324 ? 88.601 65.685 110.728 1.00 18.93 321 GLU A O 1
ATOM 2476 N N . LYS A 1 325 ? 90.308 66.574 109.537 1.00 19.94 322 LYS A N 1
ATOM 2477 C CA . LYS A 1 325 ? 91.098 65.367 109.557 1.00 19.39 322 LYS A CA 1
ATOM 2478 C C . LYS A 1 325 ? 91.629 65.069 110.948 1.00 19.45 322 LYS A C 1
ATOM 2479 O O . LYS A 1 325 ? 92.073 63.955 111.207 1.00 20.88 322 LYS A O 1
ATOM 2485 N N . ASN A 1 326 ? 91.542 66.043 111.854 1.00 20.22 323 ASN A N 1
ATOM 2486 C CA . ASN A 1 326 ? 91.878 65.838 113.268 1.00 21.13 323 ASN A CA 1
ATOM 2487 C C . ASN A 1 326 ? 90.668 65.842 114.202 1.00 22.67 323 ASN A C 1
ATOM 2488 O O . ASN A 1 326 ? 90.793 66.116 115.405 1.00 22.38 323 ASN A O 1
ATOM 2493 N N . GLY A 1 327 ? 89.498 65.533 113.641 1.00 23.62 324 GLY A N 1
ATOM 2494 C CA . GLY A 1 327 ? 88.304 65.240 114.430 1.00 22.85 324 GLY A CA 1
ATOM 2495 C C . GLY A 1 327 ? 87.342 66.379 114.652 1.00 23.34 324 GLY A C 1
ATOM 2496 O O . GLY A 1 327 ? 86.367 66.211 115.395 1.00 24.67 324 GLY A O 1
ATOM 2497 N N . TYR A 1 328 ? 87.603 67.540 114.046 1.00 22.79 325 TYR A N 1
ATOM 2498 C CA . TYR A 1 328 ? 86.807 68.737 114.344 1.00 23.77 325 TYR A CA 1
ATOM 2499 C C . TYR A 1 328 ? 86.242 69.471 113.126 1.00 24.70 325 TYR A C 1
ATOM 2500 O O . TYR A 1 328 ? 86.967 70.163 112.422 1.00 25.86 325 TYR A O 1
ATOM 2509 N N . ILE A 1 329 ? 84.933 69.351 112.899 1.00 25.52 326 ILE A N 1
ATOM 2510 C CA . ILE A 1 329 ? 84.286 70.039 111.778 1.00 25.32 326 ILE A CA 1
ATOM 2511 C C . ILE A 1 329 ? 84.039 71.499 112.127 1.00 24.86 326 ILE A C 1
ATOM 2512 O O . ILE A 1 329 ? 83.451 71.799 113.149 1.00 24.63 326 ILE A O 1
ATOM 2517 N N . THR A 1 330 ? 84.512 72.414 111.290 1.00 25.25 327 THR A N 1
ATOM 2518 C CA . THR A 1 330 ? 84.288 73.854 111.530 1.00 25.63 327 THR A CA 1
ATOM 2519 C C . THR A 1 330 ? 83.686 74.449 110.266 1.00 26.44 327 THR A C 1
ATOM 2520 O O . THR A 1 330 ? 83.584 73.770 109.244 1.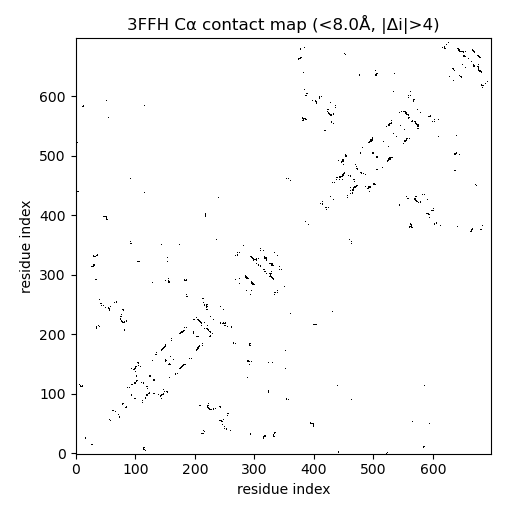00 28.14 327 THR A O 1
ATOM 2524 N N . ARG A 1 331 ? 83.285 75.705 110.350 1.00 26.95 328 ARG A N 1
ATOM 2525 C CA . ARG A 1 331 ? 82.814 76.466 109.219 1.00 27.73 328 ARG A CA 1
ATOM 2526 C C . ARG A 1 331 ? 83.963 77.247 108.585 1.00 26.64 328 ARG A C 1
ATOM 2527 O O . ARG A 1 331 ? 84.596 78.074 109.241 1.00 25.64 328 ARG A O 1
ATOM 2535 N N . SER A 1 332 ? 84.226 76.961 107.310 1.00 27.28 329 SER A N 1
ATOM 2536 C CA . SER A 1 332 ? 85.270 77.619 106.515 1.00 26.75 329 SER A CA 1
ATOM 2537 C C . SER A 1 332 ? 84.916 79.066 106.245 1.00 28.14 329 SER A C 1
ATOM 2538 O O . SER A 1 332 ? 83.772 79.403 105.896 1.00 27.79 329 SER A O 1
ATOM 2541 N N . GLY A 1 333 ? 85.899 79.937 106.415 1.00 29.22 330 GLY A N 1
ATOM 2542 C CA . GLY A 1 333 ? 85.666 81.358 106.198 1.00 29.57 330 GLY A CA 1
ATOM 2543 C C . GLY A 1 333 ? 85.479 81.647 104.729 1.00 29.80 330 GLY A C 1
ATOM 2544 O O . GLY A 1 333 ? 85.021 82.716 104.372 1.00 30.71 330 GLY A O 1
ATOM 2545 N N . ALA A 1 334 ? 85.828 80.708 103.861 1.00 30.48 331 ALA A N 1
ATOM 2546 C CA . ALA A 1 334 ? 85.605 80.950 102.430 1.00 32.51 331 ALA A CA 1
ATOM 2547 C C . ALA A 1 334 ? 84.103 81.088 102.090 1.00 33.39 331 ALA A C 1
ATOM 2548 O O . ALA A 1 334 ? 83.736 81.851 101.193 1.00 34.80 331 ALA A O 1
ATOM 2550 N N . ALA A 1 335 ? 83.255 80.349 102.803 1.00 33.01 332 ALA A N 1
ATOM 2551 C CA . ALA A 1 335 ? 81.808 80.465 102.648 1.00 34.15 332 ALA A CA 1
ATOM 2552 C C . ALA A 1 335 ? 81.281 81.723 103.335 1.00 34.33 332 ALA A C 1
ATOM 2553 O O . ALA A 1 335 ? 80.174 82.167 103.051 1.00 35.94 332 ALA A O 1
ATOM 2555 N N . LEU A 1 336 ? 82.076 82.315 104.216 1.00 33.03 333 LEU A N 1
ATOM 2556 C CA . LEU A 1 336 ? 81.573 83.390 105.046 1.00 31.48 333 LEU A CA 1
ATOM 2557 C C . LEU A 1 336 ? 82.141 84.753 104.760 1.00 30.46 333 LEU A C 1
ATOM 2558 O O . LEU A 1 336 ? 81.881 85.664 105.553 1.00 30.65 333 LEU A O 1
ATOM 2563 N N . GLY A 1 337 ? 82.922 84.897 103.682 1.00 28.13 334 GLY A N 1
ATOM 2564 C CA . GLY A 1 337 ? 83.545 86.177 103.341 1.00 26.27 334 GLY A CA 1
ATOM 2565 C C . GLY A 1 337 ? 84.936 86.451 103.922 1.00 26.60 334 GLY A C 1
ATOM 2566 O O . GLY A 1 337 ? 85.461 87.550 103.782 1.00 27.50 334 GLY A O 1
ATOM 2567 N N . PHE A 1 338 ? 85.555 85.469 104.572 1.00 26.31 335 PHE A N 1
ATOM 2568 C CA . PHE A 1 338 ? 86.928 85.621 105.110 1.00 24.92 335 PHE A CA 1
ATOM 2569 C C . PHE A 1 338 ? 87.859 84.515 104.608 1.00 25.20 335 PHE A C 1
ATOM 2570 O O . PHE A 1 338 ? 87.957 83.470 105.249 1.00 25.37 335 PHE A O 1
ATOM 2578 N N . PRO A 1 339 ? 88.586 84.749 103.495 1.00 25.90 336 PRO A N 1
ATOM 2579 C CA . PRO A 1 339 ? 89.329 83.659 102.814 1.00 26.17 336 PRO A CA 1
ATOM 2580 C C . PRO A 1 339 ? 90.406 83.008 103.668 1.00 26.40 336 PRO A C 1
ATOM 2581 O O . PRO A 1 339 ? 90.977 81.983 103.309 1.00 27.55 336 PRO A O 1
ATOM 2585 N N . THR A 1 340 ? 90.664 83.585 104.822 1.00 26.72 337 THR A N 1
ATOM 2586 C CA . THR A 1 340 ? 91.790 83.141 105.601 1.00 25.14 337 THR A CA 1
ATOM 2587 C C . THR A 1 340 ? 91.416 82.814 107.082 1.00 24.84 337 THR A C 1
ATOM 2588 O O . THR A 1 340 ? 92.293 82.734 107.959 1.00 24.59 337 THR A O 1
ATOM 2592 N N . ALA A 1 341 ? 90.117 82.594 107.342 1.00 23.59 338 ALA A N 1
ATOM 2593 C CA . ALA A 1 341 ? 89.612 82.281 108.708 1.00 23.20 338 ALA A CA 1
ATOM 2594 C C . ALA A 1 341 ? 88.733 81.027 108.805 1.00 23.34 338 ALA A C 1
ATOM 2595 O O . ALA A 1 341 ? 88.300 80.500 107.804 1.00 24.49 338 ALA A O 1
ATOM 2597 N N . VAL A 1 342 ? 88.497 80.541 110.016 1.00 22.66 339 VAL A N 1
ATOM 2598 C CA . VAL A 1 342 ? 87.460 79.572 110.269 1.00 22.57 339 VAL A CA 1
ATOM 2599 C C . VAL A 1 342 ? 86.617 80.161 111.396 1.00 22.96 339 VAL A C 1
ATOM 2600 O O . VAL A 1 342 ? 87.143 80.841 112.287 1.00 22.79 339 VAL A O 1
ATOM 2604 N N . ARG A 1 343 ? 85.323 79.881 111.352 1.00 22.49 340 ARG A N 1
ATOM 2605 C CA . ARG A 1 343 ? 84.409 80.219 112.438 1.00 23.21 340 ARG A CA 1
ATOM 2606 C C . ARG A 1 343 ? 84.216 78.923 113.193 1.00 22.10 340 ARG A C 1
ATOM 2607 O O . ARG A 1 343 ? 83.865 77.893 112.604 1.00 20.89 340 ARG A O 1
ATOM 2615 N N . ILE A 1 344 ? 84.537 78.969 114.483 1.00 22.51 341 ILE A N 1
ATOM 2616 C CA . ILE A 1 344 ? 84.490 77.791 115.330 1.00 22.81 341 ILE A CA 1
ATOM 2617 C C . ILE A 1 344 ? 83.474 77.995 116.452 1.00 23.77 341 ILE A C 1
ATOM 2618 O O . ILE A 1 344 ? 83.520 78.995 117.167 1.00 23.11 341 ILE A O 1
ATOM 2623 N N . THR A 1 345 ? 82.545 77.051 116.576 1.00 23.98 342 THR A N 1
ATOM 2624 C CA . THR A 1 345 ? 81.558 77.124 117.632 1.00 25.57 342 THR A CA 1
ATOM 2625 C C . THR A 1 345 ? 82.223 76.782 118.949 1.00 25.72 342 THR A C 1
ATOM 2626 O O . THR A 1 345 ? 83.028 75.864 118.986 1.00 27.02 342 THR A O 1
ATOM 2630 N N . ILE A 1 346 ? 81.885 77.526 120.003 1.00 25.93 343 ILE A N 1
ATOM 2631 C CA . ILE A 1 346 ? 82.356 77.281 121.373 1.00 26.20 343 ILE A CA 1
ATOM 2632 C C . ILE A 1 346 ? 81.662 76.063 121.949 1.00 26.69 343 ILE A C 1
ATOM 2633 O O . ILE A 1 346 ? 80.464 76.065 122.077 1.00 27.82 343 ILE A O 1
ATOM 2638 N N . GLY A 1 347 ? 82.419 75.024 122.279 1.00 27.28 344 GLY A N 1
ATOM 2639 C CA . GLY A 1 347 ? 81.854 73.830 122.874 1.00 29.60 344 GLY A CA 1
ATOM 2640 C C . GLY A 1 347 ? 82.264 73.627 124.327 1.00 30.67 344 GLY A C 1
ATOM 2641 O O . GLY A 1 347 ? 82.498 74.591 125.069 1.00 29.89 344 GLY A O 1
ATOM 2642 N N . LYS A 1 348 ? 82.356 72.360 124.725 1.00 31.41 345 LYS A N 1
ATOM 2643 C CA . LYS A 1 348 ? 82.908 71.984 126.029 1.00 32.19 345 LYS A CA 1
ATOM 2644 C C . LYS A 1 348 ? 84.356 72.445 126.150 1.00 31.49 345 LYS A C 1
ATOM 2645 O O . LYS A 1 348 ? 85.076 72.538 125.139 1.00 30.59 345 LYS A O 1
ATOM 2651 N N . GLU A 1 349 ? 84.772 72.721 127.386 1.00 30.77 346 GLU A N 1
ATOM 2652 C CA . GLU A 1 349 ? 86.122 73.221 127.689 1.00 31.32 346 GLU A CA 1
ATOM 2653 C C . GLU A 1 349 ? 87.271 72.385 127.089 1.00 30.82 346 GLU A C 1
ATOM 2654 O O . GLU A 1 349 ? 88.244 72.939 126.560 1.00 28.59 346 GLU A O 1
ATOM 2660 N N . GLU A 1 350 ? 87.147 71.061 127.169 1.00 31.23 347 GLU A N 1
ATOM 2661 C CA . GLU A 1 350 ? 88.170 70.176 126.641 1.00 32.87 347 GLU A CA 1
ATOM 2662 C C . GLU A 1 350 ? 88.187 70.199 125.115 1.00 32.36 347 GLU A C 1
ATOM 2663 O O . GLU A 1 350 ? 89.237 70.037 124.505 1.00 31.84 347 GLU A O 1
ATOM 2669 N N . ASP A 1 351 ? 87.019 70.406 124.505 1.00 31.79 348 ASP A N 1
ATOM 2670 C CA . ASP A 1 351 ? 86.935 70.497 123.063 1.00 30.96 348 ASP A CA 1
ATOM 2671 C C . ASP A 1 351 ? 87.583 71.780 122.587 1.00 28.90 348 ASP A C 1
ATOM 2672 O O . ASP A 1 351 ? 88.330 71.768 121.606 1.00 27.41 348 ASP A O 1
ATOM 2677 N N . ASN A 1 352 ? 87.308 72.882 123.283 1.00 27.64 349 ASN A N 1
ATOM 2678 C CA . ASN A 1 352 ? 87.983 74.142 122.973 1.00 27.09 349 ASN A CA 1
ATOM 2679 C C . ASN A 1 352 ? 89.490 73.981 123.103 1.00 26.75 349 ASN A C 1
ATOM 2680 O O . ASN A 1 352 ? 90.225 74.435 122.236 1.00 27.65 349 ASN A O 1
ATOM 2685 N N . SER A 1 353 ? 89.937 73.300 124.162 1.00 25.84 350 SER A N 1
ATOM 2686 C CA . SER A 1 353 ? 91.358 73.044 124.374 1.00 25.74 350 SER A CA 1
ATOM 2687 C C . SER A 1 353 ? 92.016 72.240 123.272 1.00 25.15 350 SER A C 1
ATOM 2688 O O . SER A 1 353 ? 93.147 72.530 122.896 1.00 24.84 350 SER A O 1
ATOM 2691 N N . ALA A 1 354 ? 91.323 71.218 122.785 1.00 24.63 351 ALA A N 1
ATOM 2692 C CA . ALA A 1 354 ? 91.872 70.350 121.762 1.00 24.44 351 ALA A CA 1
ATOM 2693 C C . ALA A 1 354 ? 92.063 71.110 120.450 1.00 24.17 351 ALA A C 1
ATOM 2694 O O . ALA A 1 354 ? 93.086 70.932 119.767 1.00 24.68 351 ALA A O 1
ATOM 2696 N N . VAL A 1 355 ? 91.112 71.993 120.151 1.00 23.59 352 VAL A N 1
ATOM 2697 C CA . VAL A 1 355 ? 91.112 72.821 118.936 1.00 24.40 352 VAL A CA 1
ATOM 2698 C C . VAL A 1 355 ? 92.227 73.901 118.924 1.00 25.35 352 VAL A C 1
ATOM 2699 O O . VAL A 1 355 ? 92.890 74.135 117.884 1.00 24.70 352 VAL A O 1
ATOM 2703 N N . ILE A 1 356 ? 92.392 74.574 120.064 1.00 24.88 353 ILE A N 1
ATOM 2704 C CA . ILE A 1 356 ? 93.463 75.552 120.276 1.00 23.88 353 ILE A CA 1
ATOM 2705 C C . ILE A 1 356 ? 94.825 74.870 120.116 1.00 22.45 353 ILE A C 1
ATOM 2706 O O . ILE A 1 356 ? 95.692 75.354 119.387 1.00 23.50 353 ILE A O 1
ATOM 2711 N N . ALA A 1 357 ? 95.006 73.722 120.751 1.00 19.99 354 ALA A N 1
ATOM 2712 C CA . ALA A 1 357 ? 96.262 72.977 120.587 1.00 19.26 354 ALA A CA 1
ATOM 2713 C C . ALA A 1 357 ? 96.568 72.595 119.119 1.00 18.23 354 ALA A C 1
ATOM 2714 O O . ALA A 1 357 ? 97.716 72.631 118.709 1.00 19.14 354 ALA A O 1
ATOM 2716 N N . LEU A 1 358 ? 95.553 72.217 118.346 1.00 17.67 355 LEU A N 1
ATOM 2717 C CA . LEU A 1 358 ? 95.756 71.868 116.937 1.00 17.78 355 LEU A CA 1
ATOM 2718 C C . LEU A 1 358 ? 96.154 73.096 116.169 1.00 17.98 355 LEU A C 1
ATOM 2719 O O . LEU A 1 358 ? 97.107 73.036 115.402 1.00 19.19 355 LEU A O 1
ATOM 2724 N N . LEU A 1 359 ? 95.473 74.220 116.422 1.00 17.96 356 LEU A N 1
ATOM 2725 C CA . LEU A 1 359 ? 95.749 75.476 115.698 1.00 19.77 356 LEU A CA 1
ATOM 2726 C C . LEU A 1 359 ? 97.165 75.971 115.944 1.00 21.86 356 LEU A C 1
ATOM 2727 O O . LEU A 1 359 ? 97.833 76.478 115.019 1.00 21.41 356 LEU A O 1
ATOM 2732 N N . GLU A 1 360 ? 97.610 75.805 117.195 1.00 23.18 357 GLU A N 1
ATOM 2733 C CA . GLU A 1 360 ? 98.943 76.211 117.622 1.00 24.99 357 GLU A CA 1
ATOM 2734 C C . GLU A 1 360 ? 100.055 75.519 116.844 1.00 24.51 357 GLU A C 1
ATOM 2735 O O . GLU A 1 360 ? 101.061 76.143 116.553 1.00 25.14 357 GLU A O 1
ATOM 2741 N N . LYS A 1 361 ? 99.878 74.249 116.492 1.00 24.48 358 LYS A N 1
ATOM 2742 C CA . LYS A 1 361 ? 100.845 73.568 115.605 1.00 24.26 358 LYS A CA 1
ATOM 2743 C C . LYS A 1 361 ? 100.946 74.136 114.166 1.00 24.91 358 LYS A C 1
ATOM 2744 O O . LYS A 1 361 ? 101.948 73.931 113.511 1.00 25.15 358 LYS A O 1
ATOM 2750 N N . LEU A 1 362 ? 99.920 74.839 113.679 1.00 25.91 359 LEU A N 1
ATOM 2751 C CA . LEU A 1 362 ? 100.025 75.543 112.395 1.00 26.35 359 LEU A CA 1
ATOM 2752 C C . LEU A 1 362 ? 100.817 76.833 112.536 1.00 27.56 359 LEU A C 1
ATOM 2753 O O . LEU A 1 362 ? 101.329 77.391 111.538 1.00 27.69 359 LEU A O 1
ATOM 2758 N N . LEU A 1 363 ? 100.911 77.295 113.784 1.00 27.61 360 LEU A N 1
ATOM 2759 C CA . LEU A 1 363 ? 101.502 78.587 114.098 1.00 28.14 360 LEU A CA 1
ATOM 2760 C C . LEU A 1 363 ? 102.981 78.451 114.399 1.00 29.48 360 LEU A C 1
ATOM 2761 O O . LEU A 1 363 ? 103.459 77.376 114.769 1.00 31.59 360 LEU A O 1
ATOM 2767 N N . ALA B 1 3 ? 53.089 102.441 107.851 1.00 39.57 0 ALA B N 1
ATOM 2768 C CA . ALA B 1 3 ? 53.900 103.447 107.111 1.00 39.89 0 ALA B CA 1
ATOM 2769 C C . ALA B 1 3 ? 54.941 102.808 106.192 1.00 40.12 0 ALA B C 1
ATOM 2770 O O . ALA B 1 3 ? 55.428 103.463 105.264 1.00 40.81 0 ALA B O 1
ATOM 2780 N N . LYS B 1 5 ? 56.693 100.378 103.265 1.00 37.62 2 LYS B N 1
ATOM 2781 C CA . LYS B 1 5 ? 56.477 100.391 101.828 1.00 35.19 2 LYS B CA 1
ATOM 2782 C C . LYS B 1 5 ? 56.219 98.967 101.321 1.00 34.98 2 LYS B C 1
ATOM 2783 O O . LYS B 1 5 ? 56.994 98.428 100.525 1.00 34.08 2 LYS B O 1
ATOM 2789 N N . TRP B 1 6 ? 55.130 98.367 101.812 1.00 34.89 3 TRP B N 1
ATOM 2790 C CA . TRP B 1 6 ? 54.694 97.024 101.406 1.00 35.07 3 TRP B CA 1
ATOM 2791 C C . TRP B 1 6 ? 54.245 96.981 99.969 1.00 35.19 3 TRP B C 1
ATOM 2792 O O . TRP B 1 6 ? 53.581 97.904 99.499 1.00 36.66 3 TRP B O 1
ATOM 2803 N N . LYS B 1 7 ? 54.552 95.885 99.290 1.00 34.93 4 LYS B N 1
ATOM 2804 C CA . LYS B 1 7 ? 54.040 95.647 97.957 1.00 35.40 4 LYS B CA 1
ATOM 2805 C C . LYS B 1 7 ? 52.527 95.964 97.876 1.00 36.73 4 LYS B C 1
ATOM 2806 O O . LYS B 1 7 ? 51.729 95.619 98.774 1.00 36.74 4 LYS B O 1
ATOM 2812 N N . LYS B 1 8 ? 52.130 96.633 96.802 1.00 37.20 5 LYS B N 1
ATOM 2813 C CA . LYS B 1 8 ? 50.726 96.959 96.620 1.00 37.35 5 LYS B CA 1
ATOM 2814 C C . LYS B 1 8 ? 49.910 95.713 96.242 1.00 36.82 5 LYS B C 1
ATOM 2815 O O . LYS B 1 8 ? 48.742 95.607 96.610 1.00 36.71 5 LYS B O 1
ATOM 2821 N N . SER B 1 9 ? 50.543 94.756 95.555 1.00 36.31 6 SER B N 1
ATOM 2822 C CA . SER B 1 9 ? 49.878 93.506 95.161 1.00 35.54 6 SER B CA 1
ATOM 2823 C C . SER B 1 9 ? 49.455 92.715 96.385 1.00 35.55 6 SER B C 1
ATOM 2824 O O . SER B 1 9 ? 48.707 91.757 96.273 1.00 35.58 6 SER B O 1
ATOM 2827 N N . LEU B 1 10 ? 49.946 93.120 97.551 1.00 35.98 7 LEU B N 1
ATOM 2828 C CA . LEU B 1 10 ? 49.596 92.450 98.800 1.00 36.60 7 LEU B CA 1
ATOM 2829 C C . LEU B 1 10 ? 48.132 92.596 99.205 1.00 37.39 7 LEU B C 1
ATOM 2830 O O . LEU B 1 10 ? 47.589 91.705 99.856 1.00 37.43 7 LEU B O 1
ATOM 2835 N N . ALA B 1 11 ? 47.498 93.712 98.836 1.00 38.43 8 ALA B N 1
ATOM 2836 C CA . ALA B 1 11 ? 46.098 93.955 99.233 1.00 38.62 8 ALA B CA 1
ATOM 2837 C C . ALA B 1 11 ? 45.172 92.850 98.716 1.00 39.20 8 ALA B C 1
ATOM 2838 O O . ALA B 1 11 ? 44.289 92.369 99.444 1.00 39.29 8 ALA B O 1
ATOM 2840 N N . GLY B 1 12 ? 45.427 92.414 97.484 1.00 39.74 9 GLY B N 1
ATOM 2841 C CA . GLY B 1 12 ? 44.635 91.381 96.823 1.00 41.31 9 GLY B CA 1
ATOM 2842 C C . GLY B 1 12 ? 44.587 89.975 97.421 1.00 42.51 9 GLY B C 1
ATOM 2843 O O . GLY B 1 12 ? 43.903 89.097 96.878 1.00 42.76 9 GLY B O 1
ATOM 2844 N N . LEU B 1 13 ? 45.298 89.738 98.524 1.00 43.20 10 LEU B N 1
ATOM 2845 C CA . LEU B 1 13 ? 45.290 88.407 99.138 1.00 43.60 10 LEU B CA 1
ATOM 2846 C C . LEU B 1 13 ? 44.458 88.328 100.412 1.00 44.63 10 LEU B C 1
ATOM 2847 O O . LEU B 1 13 ? 43.672 87.389 100.580 1.00 44.69 10 LEU B O 1
ATOM 2852 N N . SER B 1 14 ? 44.633 89.318 101.291 1.00 45.67 11 SER B N 1
ATOM 2853 C CA . SER B 1 14 ? 43.976 89.353 102.609 1.00 46.07 11 SER B CA 1
ATOM 2854 C C . SER B 1 14 ? 44.001 87.998 103.344 1.00 45.86 11 SER B C 1
ATOM 2855 O O . SER B 1 14 ? 43.031 87.231 103.323 1.00 45.52 11 SER B O 1
ATOM 2858 N N . ARG B 1 21 ? 43.252 73.691 118.389 1.00 81.05 18 ARG B N 1
ATOM 2859 C CA . ARG B 1 21 ? 42.018 74.347 117.972 1.00 81.19 18 ARG B CA 1
ATOM 2860 C C . ARG B 1 21 ? 40.865 73.344 117.774 1.00 81.12 18 ARG B C 1
ATOM 2861 O O . ARG B 1 21 ? 39.693 73.738 117.721 1.00 81.22 18 ARG B O 1
ATOM 2869 N N . GLU B 1 22 ? 41.203 72.053 117.675 1.00 80.77 19 GLU B N 1
ATOM 2870 C CA . GLU B 1 22 ? 40.208 70.977 117.509 1.00 80.09 19 GLU B CA 1
ATOM 2871 C C . GLU B 1 22 ? 39.499 70.685 118.843 1.00 79.39 19 GLU B C 1
ATOM 2872 O O . GLU B 1 22 ? 38.270 70.551 118.898 1.00 79.13 19 GLU B O 1
ATOM 2878 N N . GLU B 1 23 ? 40.299 70.588 119.906 1.00 78.50 20 GLU B N 1
ATOM 2879 C CA . GLU B 1 23 ? 39.820 70.428 121.280 1.00 77.84 20 GLU B CA 1
ATOM 2880 C C . GLU B 1 23 ? 39.031 71.657 121.739 1.00 77.34 20 GLU B C 1
ATOM 2881 O O . GLU B 1 23 ? 38.159 71.556 122.605 1.00 76.84 20 GLU B O 1
ATOM 2887 N N . GLU B 1 24 ? 39.367 72.806 121.146 1.00 76.86 21 GLU B N 1
ATOM 2888 C CA . GLU B 1 24 ? 38.657 74.079 121.320 1.00 76.24 21 GLU B CA 1
ATOM 2889 C C . GLU B 1 24 ? 37.144 73.914 121.089 1.00 75.92 21 GLU B C 1
ATOM 2890 O O . GLU B 1 24 ? 36.368 73.871 122.047 1.00 75.48 21 GLU B O 1
ATOM 2896 N N . VAL B 1 25 ? 36.746 73.782 119.823 1.00 75.86 22 VAL B N 1
ATOM 2897 C CA . VAL B 1 25 ? 35.331 73.700 119.434 1.00 75.75 22 VAL B CA 1
ATOM 2898 C C . VAL B 1 25 ? 34.571 72.564 120.134 1.00 75.69 22 VAL B C 1
ATOM 2899 O O . VAL B 1 25 ? 33.369 72.680 120.394 1.00 75.70 22 VAL B O 1
ATOM 2911 N N . ALA B 1 27 ? 35.099 71.152 123.284 1.00 73.81 24 ALA B N 1
ATOM 2912 C CA . ALA B 1 27 ? 34.769 71.499 124.666 1.00 72.78 24 ALA B CA 1
ATOM 2913 C C . ALA B 1 27 ? 33.747 72.638 124.716 1.00 71.96 24 ALA B C 1
ATOM 2914 O O . ALA B 1 27 ? 33.060 72.822 125.725 1.00 72.02 24 ALA B O 1
ATOM 2916 N N . GLU B 1 28 ? 33.660 73.389 123.618 1.00 70.81 25 GLU B N 1
ATOM 2917 C CA . GLU B 1 28 ? 32.691 74.478 123.458 1.00 69.82 25 GLU B CA 1
ATOM 2918 C C . GLU B 1 28 ? 31.291 73.998 123.065 1.00 68.51 25 GLU B C 1
ATOM 2919 O O . GLU B 1 28 ? 30.337 74.784 123.078 1.00 68.71 25 GLU B O 1
ATOM 2925 N N . LEU B 1 29 ? 31.178 72.717 122.713 1.00 66.37 26 LEU B N 1
ATOM 2926 C CA . LEU B 1 29 ? 29.923 72.143 122.242 1.00 63.96 26 LEU B CA 1
ATOM 2927 C C . LEU B 1 29 ? 29.437 70.996 123.121 1.00 62.69 26 LEU B C 1
ATOM 2928 O O . LEU B 1 29 ? 28.291 70.561 122.995 1.00 62.56 26 LEU B O 1
ATOM 2933 N N . GLY B 1 30 ? 30.302 70.526 124.020 1.00 61.27 27 GLY B N 1
ATOM 2934 C CA . GLY B 1 30 ? 29.975 69.413 124.916 1.00 59.36 27 GLY B CA 1
ATOM 2935 C C . GLY B 1 30 ? 29.799 68.110 124.154 1.00 58.25 27 GLY B C 1
ATOM 2936 O O . GLY B 1 30 ? 28.915 67.310 124.469 1.00 58.18 27 GLY B O 1
ATOM 2937 N N . LEU B 1 31 ? 30.638 67.913 123.137 1.00 56.75 28 LEU B N 1
ATOM 2938 C CA . LEU B 1 31 ? 30.622 66.709 122.311 1.00 55.27 28 LEU B CA 1
ATOM 2939 C C . LEU B 1 31 ? 31.767 65.790 122.715 1.00 54.24 28 LEU B C 1
ATOM 2940 O O . LEU B 1 31 ? 32.830 66.269 123.119 1.00 53.93 28 LEU B O 1
ATOM 2945 N N . THR B 1 32 ? 31.547 64.478 122.606 1.00 52.86 29 THR B N 1
ATOM 2946 C CA . THR B 1 32 ? 32.612 63.492 122.796 1.00 51.89 29 THR B CA 1
ATOM 2947 C C . THR B 1 32 ? 33.457 63.436 121.514 1.00 51.65 29 THR B C 1
ATOM 2948 O O . THR B 1 32 ? 34.181 64.393 121.184 1.00 51.73 29 THR B O 1
ATOM 2952 N N . LYS B 1 33 ? 33.343 62.330 120.782 1.00 50.01 30 LYS B N 1
ATOM 2953 C CA . LYS B 1 33 ? 34.104 62.145 119.573 1.00 48.35 30 LYS B CA 1
ATOM 2954 C C . LYS B 1 33 ? 33.696 63.238 118.577 1.00 46.40 30 LYS B C 1
ATOM 2955 O O . LYS B 1 33 ? 32.507 63.447 118.293 1.00 47.03 30 LYS B O 1
ATOM 2961 N N . ILE B 1 34 ? 34.691 63.982 118.117 1.00 43.03 31 ILE B N 1
ATOM 2962 C CA . ILE B 1 34 ? 34.506 64.900 117.018 1.00 39.48 31 ILE B CA 1
ATOM 2963 C C . ILE B 1 34 ? 35.337 64.344 115.881 1.00 36.22 31 ILE B C 1
ATOM 2964 O O . ILE B 1 34 ? 36.471 63.927 116.068 1.00 35.70 31 ILE B O 1
ATOM 2969 N N . THR B 1 35 ? 34.741 64.299 114.706 1.00 32.91 32 THR B N 1
ATOM 2970 C CA . THR B 1 35 ? 35.383 63.718 113.554 1.00 30.07 32 THR B CA 1
ATOM 2971 C C . THR B 1 35 ? 35.791 64.842 112.624 1.00 29.77 32 THR B C 1
ATOM 2972 O O . THR B 1 35 ? 34.998 65.733 112.316 1.00 29.45 32 THR B O 1
ATOM 2976 N N . LYS B 1 36 ? 37.056 64.821 112.221 1.00 30.09 33 LYS B N 1
ATOM 2977 C CA . LYS B 1 36 ? 37.630 65.880 111.405 1.00 29.80 33 LYS B CA 1
ATOM 2978 C C . LYS B 1 36 ? 37.609 65.434 109.952 1.00 28.59 33 LYS B C 1
ATOM 2979 O O . LYS B 1 36 ? 38.178 64.408 109.602 1.00 30.00 33 LYS B O 1
ATOM 2985 N N . LEU B 1 37 ? 36.938 66.177 109.094 1.00 26.93 34 LEU B N 1
ATOM 2986 C CA . LEU B 1 37 ? 36.874 65.790 107.687 1.00 26.20 34 LEU B CA 1
ATOM 2987 C C . LEU B 1 37 ? 37.057 67.032 106.816 1.00 27.24 34 LEU B C 1
ATOM 2988 O O . LEU B 1 37 ? 36.356 67.200 105.802 1.00 27.40 34 LEU B O 1
ATOM 2993 N N . SER B 1 38 ? 38.001 67.887 107.218 1.00 27.21 35 SER B N 1
ATOM 2994 C CA . SER B 1 38 ? 38.228 69.196 106.581 1.00 28.77 35 SER B CA 1
ATOM 2995 C C . SER B 1 38 ? 39.538 69.306 105.772 1.00 29.25 35 SER B C 1
ATOM 2996 O O . SER B 1 38 ? 39.647 70.110 104.864 1.00 30.35 35 SER B O 1
ATOM 2999 N N . SER B 1 39 ? 40.532 68.522 106.130 1.00 29.94 36 SER B N 1
ATOM 3000 C CA . SER B 1 39 ? 41.788 68.509 105.420 1.00 31.57 36 SER B CA 1
ATOM 3001 C C . SER B 1 39 ? 41.874 67.158 104.729 1.00 32.38 36 SER B C 1
ATOM 3002 O O . SER B 1 39 ? 41.317 66.162 105.213 1.00 33.23 36 SER B O 1
ATOM 3005 N N . ASN B 1 40 ? 42.590 67.100 103.619 1.00 32.74 37 ASN B N 1
ATOM 3006 C CA . ASN B 1 40 ? 42.608 65.869 102.837 1.00 32.71 37 ASN B CA 1
ATOM 3007 C C . ASN B 1 40 ? 43.797 64.963 103.129 1.00 32.64 37 ASN B C 1
ATOM 3008 O O . ASN B 1 40 ? 44.333 64.287 102.244 1.00 32.42 37 ASN B O 1
ATOM 3013 N N . GLU B 1 41 ? 44.190 64.946 104.392 1.00 32.54 38 GLU B N 1
ATOM 3014 C CA . GLU B 1 41 ? 45.101 63.948 104.883 1.00 33.89 38 GLU B CA 1
ATOM 3015 C C . GLU B 1 41 ? 44.324 62.641 104.915 1.00 32.74 38 GLU B C 1
ATOM 3016 O O . GLU B 1 41 ? 43.152 62.626 105.283 1.00 33.86 38 GLU B O 1
ATOM 3022 N N . ASN B 1 42 ? 44.971 61.553 104.518 1.00 31.28 39 ASN B N 1
ATOM 3023 C CA . ASN B 1 42 ? 44.356 60.236 104.528 1.00 30.51 39 ASN B CA 1
ATOM 3024 C C . ASN B 1 42 ? 43.705 59.956 105.890 1.00 29.78 39 ASN B C 1
ATOM 3025 O O . ASN B 1 42 ? 44.400 59.889 106.900 1.00 30.23 39 ASN B O 1
ATOM 3030 N N . PRO B 1 43 ? 42.371 59.797 105.918 1.00 29.43 40 PRO B N 1
ATOM 3031 C CA . PRO B 1 43 ? 41.631 59.557 107.161 1.00 29.88 40 PRO B CA 1
ATOM 3032 C C . PRO B 1 43 ? 41.941 58.209 107.745 1.00 30.64 40 PRO B C 1
ATOM 3033 O O . PRO B 1 43 ? 41.739 58.019 108.942 1.00 31.78 40 PRO B O 1
ATOM 3037 N N . LEU B 1 44 ? 42.416 57.279 106.920 1.00 30.98 41 LEU B N 1
ATOM 3038 C CA . LEU B 1 44 ? 42.791 55.954 107.414 1.00 31.99 41 LEU B CA 1
ATOM 3039 C C . LEU B 1 44 ? 44.199 55.893 108.010 1.00 31.18 41 LEU B C 1
ATOM 3040 O O . LEU B 1 44 ? 44.587 54.873 108.577 1.00 31.78 41 LEU B O 1
ATOM 3045 N N . GLY B 1 45 ? 44.960 56.981 107.902 1.00 29.80 42 GLY B N 1
ATOM 3046 C CA . GLY B 1 45 ? 46.277 57.027 108.521 1.00 28.14 42 GLY B CA 1
ATOM 3047 C C . GLY B 1 45 ? 47.328 56.588 107.535 1.00 28.42 42 GLY B C 1
ATOM 3048 O O . GLY B 1 45 ? 47.252 56.942 106.360 1.00 28.64 42 GLY B O 1
ATOM 3049 N N . THR B 1 46 ? 48.297 55.807 108.011 1.00 28.58 43 THR B N 1
ATOM 3050 C CA . THR B 1 46 ? 49.410 55.311 107.187 1.00 28.80 43 THR B CA 1
ATOM 3051 C C . THR B 1 46 ? 49.397 53.775 107.134 1.00 28.56 43 THR B C 1
ATOM 3052 O O . THR B 1 46 ? 48.568 53.150 107.789 1.00 28.25 43 THR B O 1
ATOM 3056 N N . SER B 1 47 ? 50.285 53.188 106.324 1.00 28.19 44 SER B N 1
ATOM 3057 C CA . SER B 1 47 ? 50.655 51.779 106.422 1.00 28.91 44 SER B CA 1
ATOM 3058 C C . SER B 1 47 ? 50.941 51.407 107.856 1.00 28.85 44 SER B C 1
ATOM 3059 O O . SER B 1 47 ? 51.395 52.252 108.633 1.00 29.38 44 SER B O 1
ATOM 3062 N N . LYS B 1 48 ? 50.729 50.136 108.188 1.00 28.80 45 LYS B N 1
ATOM 3063 C CA . LYS B 1 48 ? 51.199 49.553 109.460 1.00 28.52 45 LYS B CA 1
ATOM 3064 C C . LYS B 1 48 ? 52.702 49.591 109.530 1.00 27.89 45 LYS B C 1
ATOM 3065 O O . LYS B 1 48 ? 53.255 49.782 110.600 1.00 29.04 45 LYS B O 1
ATOM 3071 N N . LYS B 1 49 ? 53.368 49.363 108.401 1.00 26.67 46 LYS B N 1
ATOM 3072 C CA . LYS B 1 49 ? 54.827 49.407 108.360 1.00 26.28 46 LYS B CA 1
ATOM 3073 C C . LYS B 1 49 ? 55.355 50.825 108.638 1.00 25.31 46 LYS B C 1
ATOM 3074 O O . LYS B 1 49 ? 56.333 50.991 109.373 1.00 23.15 46 LYS B O 1
ATOM 3080 N N . VAL B 1 50 ? 54.695 51.834 108.059 1.00 24.50 47 VAL B N 1
ATOM 3081 C CA . VAL B 1 50 ? 55.033 53.230 108.332 1.00 24.47 47 VAL B CA 1
ATOM 3082 C C . VAL B 1 50 ? 54.700 53.597 109.785 1.00 24.84 47 VAL B C 1
ATOM 3083 O O . VAL B 1 50 ? 55.49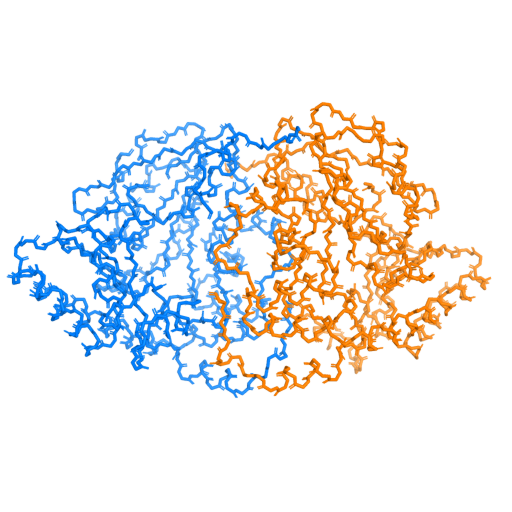4 54.263 110.451 1.00 25.45 47 VAL B O 1
ATOM 3087 N N . ALA B 1 51 ? 53.559 53.129 110.288 1.00 24.80 48 ALA B N 1
ATOM 3088 C CA . ALA B 1 51 ? 53.201 53.336 111.705 1.00 25.41 48 ALA B CA 1
ATOM 3089 C C . ALA B 1 51 ? 54.248 52.786 112.691 1.00 25.66 48 ALA B C 1
ATOM 3090 O O . ALA B 1 51 ? 54.534 53.429 113.697 1.00 26.36 48 ALA B O 1
ATOM 3092 N N . ALA B 1 52 ? 54.816 51.613 112.386 1.00 25.12 49 ALA B N 1
ATOM 3093 C CA . ALA B 1 52 ? 55.838 50.979 113.217 1.00 24.59 49 ALA B CA 1
ATOM 3094 C C . ALA B 1 52 ? 57.107 51.804 113.313 1.00 24.82 49 ALA B C 1
ATOM 3095 O O . ALA B 1 52 ? 57.774 51.781 114.344 1.00 25.76 49 ALA B O 1
ATOM 3097 N N . ILE B 1 53 ? 57.446 52.512 112.243 1.00 24.65 50 ILE B N 1
ATOM 3098 C CA . ILE B 1 53 ? 58.596 53.423 112.254 1.00 25.07 50 ILE B CA 1
ATOM 3099 C C . ILE B 1 53 ? 58.343 54.641 113.154 1.00 25.42 50 ILE B C 1
ATOM 3100 O O . ILE B 1 53 ? 59.197 54.991 113.972 1.00 25.19 50 ILE B O 1
ATOM 3105 N N . GLN B 1 54 ? 57.184 55.277 113.006 1.00 26.29 51 GLN B N 1
ATOM 3106 C CA . GLN B 1 54 ? 56.803 56.367 113.909 1.00 28.09 51 GLN B CA 1
ATOM 3107 C C . GLN B 1 54 ? 56.902 55.954 115.399 1.00 28.26 51 GLN B C 1
ATOM 3108 O O . GLN B 1 54 ? 57.633 56.570 116.178 1.00 27.30 51 GLN B O 1
ATOM 3114 N N . ALA B 1 55 ? 56.204 54.890 115.776 1.00 29.16 52 ALA B N 1
ATOM 3115 C CA . ALA B 1 55 ? 56.230 54.417 117.163 1.00 31.31 52 ALA B CA 1
ATOM 3116 C C . ALA B 1 55 ? 57.631 54.023 117.633 1.00 32.94 52 ALA B C 1
ATOM 3117 O O . ALA B 1 55 ? 57.872 53.905 118.830 1.00 33.77 52 ALA B O 1
ATOM 3119 N N . ASN B 1 56 ? 58.545 53.827 116.682 1.00 35.47 53 ASN B N 1
ATOM 3120 C CA . ASN B 1 56 ? 59.929 53.392 116.956 1.00 37.48 53 ASN B CA 1
ATOM 3121 C C . ASN B 1 56 ? 60.931 54.532 117.071 1.00 38.80 53 ASN B C 1
ATOM 3122 O O . ASN B 1 56 ? 62.121 54.305 117.262 1.00 38.56 53 ASN B O 1
ATOM 3127 N N . SER B 1 57 ? 60.455 55.757 116.933 1.00 40.46 54 SER B N 1
ATOM 3128 C CA . SER B 1 57 ? 61.351 56.877 116.887 1.00 42.79 54 SER B CA 1
ATOM 3129 C C . SER B 1 57 ? 61.010 57.902 117.949 1.00 44.87 54 SER B C 1
ATOM 3130 O O . SER B 1 57 ? 59.842 58.207 118.197 1.00 44.99 54 SER B O 1
ATOM 3133 N N . SER B 1 58 ? 62.054 58.415 118.585 1.00 47.96 55 SER B N 1
ATOM 3134 C CA . SER B 1 58 ? 61.924 59.492 119.554 1.00 50.81 55 SER B CA 1
ATOM 3135 C C . SER B 1 58 ? 62.327 60.815 118.904 1.00 52.40 55 SER B C 1
ATOM 3136 O O . SER B 1 58 ? 63.348 60.896 118.204 1.00 53.06 55 SER B O 1
ATOM 3139 N N . VAL B 1 59 ? 61.514 61.845 119.128 1.00 53.78 56 VAL B N 1
ATOM 3140 C CA . VAL B 1 59 ? 61.832 63.187 118.660 1.00 54.95 56 VAL B CA 1
ATOM 3141 C C . VAL B 1 59 ? 62.978 63.751 119.510 1.00 55.74 56 VAL B C 1
ATOM 3142 O O . VAL B 1 59 ? 63.062 64.955 119.758 1.00 56.32 56 VAL B O 1
ATOM 3146 N N . GLU B 1 60 ? 63.858 62.847 119.937 1.00 56.31 57 GLU B N 1
ATOM 3147 C CA . GLU B 1 60 ? 64.984 63.136 120.815 1.00 56.91 57 GLU B CA 1
ATOM 3148 C C . GLU B 1 60 ? 66.291 62.817 120.083 1.00 57.26 57 GLU B C 1
ATOM 3149 O O . GLU B 1 60 ? 67.379 63.127 120.570 1.00 57.25 57 GLU B O 1
ATOM 3155 N N . THR B 1 61 ? 66.164 62.200 118.906 1.00 57.83 58 THR B N 1
ATOM 3156 C CA . THR B 1 61 ? 67.295 61.909 118.017 1.00 58.05 58 THR B CA 1
ATOM 3157 C C . THR B 1 61 ? 67.072 62.611 116.677 1.00 58.65 58 THR B C 1
ATOM 3158 O O . THR B 1 61 ? 67.949 62.628 115.809 1.00 58.77 58 THR B O 1
ATOM 3162 N N . GLU B 1 62 ? 65.892 63.205 116.529 1.00 59.18 59 GLU B N 1
ATOM 3163 C CA . GLU B 1 62 ? 65.462 63.836 115.288 1.00 59.49 59 GLU B CA 1
ATOM 3164 C C . GLU B 1 62 ? 66.281 65.084 114.904 1.00 59.84 59 GLU B C 1
ATOM 3165 O O . GLU B 1 62 ? 66.667 65.875 115.767 1.00 59.69 59 GLU B O 1
ATOM 3171 N N . ILE B 1 63 ? 66.526 65.240 113.599 1.00 60.38 60 ILE B N 1
ATOM 3172 C CA . ILE B 1 63 ? 67.394 66.291 113.027 1.00 60.85 60 ILE B CA 1
ATOM 3173 C C . ILE B 1 63 ? 67.064 66.560 111.532 1.00 61.69 60 ILE B C 1
ATOM 3174 O O . ILE B 1 63 ? 66.439 65.725 110.869 1.00 61.56 60 ILE B O 1
ATOM 3179 N N . TYR B 1 64 ? 67.450 67.736 111.024 1.00 62.58 61 TYR B N 1
ATOM 3180 C CA . TYR B 1 64 ? 67.336 68.066 109.592 1.00 63.47 61 TYR B CA 1
ATOM 3181 C C . TYR B 1 64 ? 68.679 67.807 108.900 1.00 63.62 61 TYR B C 1
ATOM 3182 O O . TYR B 1 64 ? 69.602 68.599 109.063 1.00 64.23 61 TYR B O 1
ATOM 3191 N N . PRO B 1 65 ? 68.798 66.703 108.130 1.00 63.63 62 PRO B N 1
ATOM 3192 C CA . PRO B 1 65 ? 70.085 66.271 107.549 1.00 63.69 62 PRO B CA 1
ATOM 3193 C C . PRO B 1 65 ? 70.828 67.351 106.737 1.00 63.91 62 PRO B C 1
ATOM 3194 O O . PRO B 1 65 ? 72.064 67.472 106.823 1.00 63.56 62 PRO B O 1
ATOM 3198 N N . ALA B 1 69 ? 68.504 63.246 101.164 1.00 35.34 66 ALA B N 1
ATOM 3199 C CA . ALA B 1 69 ? 68.851 61.840 101.355 1.00 35.01 66 ALA B CA 1
ATOM 3200 C C . ALA B 1 69 ? 69.003 61.132 100.017 1.00 34.80 66 ALA B C 1
ATOM 3201 O O . ALA B 1 69 ? 68.075 61.120 99.195 1.00 34.72 66 ALA B O 1
ATOM 3203 N N . SER B 1 70 ? 70.171 60.530 99.813 1.00 34.23 67 SER B N 1
ATOM 3204 C CA . SER B 1 70 ? 70.377 59.600 98.706 1.00 33.55 67 SER B CA 1
ATOM 3205 C C . SER B 1 70 ? 69.293 58.526 98.774 1.00 32.58 67 SER B C 1
ATOM 3206 O O . SER B 1 70 ? 68.625 58.261 97.774 1.00 32.58 67 SER B O 1
ATOM 3209 N N . SER B 1 71 ? 69.121 57.938 99.966 1.00 31.40 68 SER B N 1
ATOM 3210 C CA . SER B 1 71 ? 68.106 56.918 100.245 1.00 29.87 68 SER B CA 1
ATOM 3211 C C . SER B 1 71 ? 66.771 57.233 99.591 1.00 28.79 68 SER B C 1
ATOM 3212 O O . SER B 1 71 ? 66.245 56.411 98.843 1.00 28.23 68 SER B O 1
ATOM 3215 N N . LEU B 1 72 ? 66.244 58.427 99.864 1.00 27.75 69 LEU B N 1
ATOM 3216 C CA . LEU B 1 72 ? 64.901 58.808 99.426 1.00 27.35 69 LEU B CA 1
ATOM 3217 C C . LEU B 1 72 ? 64.868 59.219 97.953 1.00 27.37 69 LEU B C 1
ATOM 3218 O O . LEU B 1 72 ? 63.924 58.885 97.240 1.00 26.40 69 LEU B O 1
ATOM 3223 N N . ARG B 1 73 ? 65.904 59.917 97.493 1.00 27.37 70 ARG B N 1
ATOM 3224 C CA . ARG B 1 73 ? 66.008 60.262 96.082 1.00 28.11 70 ARG B CA 1
ATOM 3225 C C . ARG B 1 73 ? 65.988 58.998 95.248 1.00 27.40 70 ARG B C 1
ATOM 3226 O O . ARG B 1 73 ? 65.279 58.910 94.246 1.00 27.40 70 ARG B O 1
ATOM 3234 N N . LYS B 1 74 ? 66.773 58.024 95.696 1.00 26.91 71 LYS B N 1
ATOM 3235 C CA . LYS B 1 74 ? 67.051 56.798 94.963 1.00 27.53 71 LYS B CA 1
ATOM 3236 C C . LYS B 1 74 ? 65.809 55.954 94.945 1.00 27.59 71 LYS B C 1
ATOM 3237 O O . LYS B 1 74 ? 65.363 55.516 93.895 1.00 27.47 71 LYS B O 1
ATOM 3243 N N . GLU B 1 75 ? 65.232 55.781 96.124 1.00 28.76 72 GLU B N 1
ATOM 3244 C CA . GLU B 1 75 ? 64.014 55.031 96.307 1.00 29.31 72 GLU B CA 1
ATOM 3245 C C . GLU B 1 75 ? 62.884 55.557 95.432 1.00 28.92 72 GLU B C 1
ATOM 3246 O O . GLU B 1 75 ? 62.192 54.775 94.791 1.00 29.60 72 GLU B O 1
ATOM 3252 N N . VAL B 1 76 ? 62.705 56.877 95.401 1.00 28.53 73 VAL B N 1
ATOM 3253 C CA . VAL B 1 76 ? 61.641 57.499 94.608 1.00 27.77 73 VAL B CA 1
ATOM 3254 C C . VAL B 1 76 ? 61.930 57.430 93.108 1.00 28.22 73 VAL B C 1
ATOM 3255 O O . VAL B 1 76 ? 61.004 57.270 92.305 1.00 27.36 73 VAL B O 1
ATOM 3259 N N . ALA B 1 77 ? 63.207 57.539 92.734 1.00 28.19 74 ALA B N 1
ATOM 3260 C CA . ALA B 1 77 ? 63.571 57.507 91.327 1.00 28.81 74 ALA B CA 1
ATOM 3261 C C . ALA B 1 77 ? 63.413 56.088 90.811 1.00 29.73 74 ALA B C 1
ATOM 3262 O O . ALA B 1 77 ? 62.885 55.860 89.728 1.00 30.32 74 ALA B O 1
ATOM 3264 N N . ASP B 1 78 ? 63.842 55.127 91.609 1.00 30.19 75 ASP B N 1
ATOM 3265 C CA . ASP B 1 78 ? 63.595 53.731 91.302 1.00 30.87 75 ASP B CA 1
ATOM 3266 C C . ASP B 1 78 ? 62.109 53.371 91.210 1.00 30.90 75 ASP B C 1
ATOM 3267 O O . ASP B 1 78 ? 61.735 52.529 90.401 1.00 31.39 75 ASP B O 1
ATOM 3272 N N . PHE B 1 79 ? 61.261 54.002 92.022 1.00 30.26 76 PHE B N 1
ATOM 3273 C CA . PHE B 1 79 ? 59.830 53.694 91.977 1.00 30.07 76 PHE B CA 1
ATOM 3274 C C . PHE B 1 79 ? 59.187 54.164 90.669 1.00 30.39 76 PHE B C 1
ATOM 3275 O O . PHE B 1 79 ? 58.384 53.443 90.092 1.00 31.27 76 PHE B O 1
ATOM 3283 N N . TYR B 1 80 ? 59.537 55.360 90.211 1.00 30.09 77 TYR B N 1
ATOM 3284 C CA . TYR B 1 80 ? 59.036 55.866 88.939 1.00 30.68 77 TYR B CA 1
ATOM 3285 C C . TYR B 1 80 ? 59.939 55.621 87.708 1.00 31.79 77 TYR B C 1
ATOM 3286 O O . TYR B 1 80 ? 59.717 56.242 86.662 1.00 32.47 77 TYR B O 1
ATOM 3295 N N . GLN B 1 81 ? 60.932 54.737 87.822 1.00 31.72 78 GLN B N 1
ATOM 3296 C CA . GLN B 1 81 ? 61.913 54.473 86.732 1.00 33.19 78 GLN B CA 1
ATOM 3297 C C . GLN B 1 81 ? 62.492 55.750 86.101 1.00 32.27 78 GLN B C 1
ATOM 3298 O O . GLN B 1 81 ? 62.556 55.882 84.888 1.00 31.94 78 GLN B O 1
ATOM 3304 N N . LEU B 1 82 ? 62.914 56.678 86.948 1.00 32.16 79 LEU B N 1
ATOM 3305 C CA . LEU B 1 82 ? 63.408 57.978 86.521 1.00 32.75 79 LEU B CA 1
ATOM 3306 C C . LEU B 1 82 ? 64.860 58.166 86.950 1.00 33.53 79 LEU B C 1
ATOM 3307 O O . LEU B 1 82 ? 65.380 57.366 87.713 1.00 33.95 79 LEU B O 1
ATOM 3312 N N . GLU B 1 83 ? 65.506 59.229 86.470 1.00 34.51 80 GLU B N 1
ATOM 3313 C CA . GLU B 1 83 ? 66.851 59.599 86.923 1.00 35.05 80 GLU B CA 1
ATOM 3314 C C . GLU B 1 83 ? 66.707 60.484 88.148 1.00 34.85 80 GLU B C 1
ATOM 3315 O O . GLU B 1 83 ? 65.796 61.304 88.206 1.00 35.02 80 GLU B O 1
ATOM 3321 N N . GLU B 1 84 ? 67.603 60.316 89.117 1.00 34.78 81 GLU B N 1
ATOM 3322 C CA . GLU B 1 84 ? 67.611 61.132 90.329 1.00 35.10 81 GLU B CA 1
ATOM 3323 C C . GLU B 1 84 ? 67.754 62.614 90.006 1.00 34.78 81 GLU B C 1
ATOM 3324 O O . GLU B 1 84 ? 67.247 63.479 90.724 1.00 35.17 81 GLU B O 1
ATOM 3330 N N . GLU B 1 85 ? 68.410 62.891 88.892 1.00 34.02 82 GLU B N 1
ATOM 3331 C CA . GLU B 1 85 ? 68.561 64.239 88.387 1.00 33.43 82 GLU B CA 1
ATOM 3332 C C . GLU B 1 85 ? 67.217 64.891 88.032 1.00 31.68 82 GLU B C 1
ATOM 3333 O O . GLU B 1 85 ? 67.134 66.112 87.890 1.00 29.87 82 GLU B O 1
ATOM 3339 N N . GLU B 1 86 ? 66.168 64.084 87.878 1.00 30.58 83 GLU B N 1
ATOM 3340 C CA . GLU B 1 86 ? 64.852 64.628 87.515 1.00 30.19 83 GLU B CA 1
ATOM 3341 C C . GLU B 1 86 ? 63.954 64.902 88.722 1.00 28.64 83 GLU B C 1
ATOM 3342 O O . GLU B 1 86 ? 62.780 65.180 88.551 1.00 28.47 83 GLU B O 1
ATOM 3348 N N . LEU B 1 87 ? 64.503 64.819 89.934 1.00 27.34 84 LEU B N 1
ATOM 3349 C CA . LEU B 1 87 ? 63.699 64.972 91.152 1.00 25.55 84 LEU B CA 1
ATOM 3350 C C . LEU B 1 87 ? 64.187 66.120 91.987 1.00 24.60 84 LEU B C 1
ATOM 3351 O O . LEU B 1 87 ? 65.372 66.333 92.114 1.00 25.70 84 LEU B O 1
ATOM 3356 N N . ILE B 1 88 ? 63.262 66.866 92.555 1.00 24.20 85 ILE B N 1
ATOM 3357 C CA . ILE B 1 88 ? 63.608 67.808 93.597 1.00 23.94 85 ILE B CA 1
ATOM 3358 C C . ILE B 1 88 ? 62.665 67.595 94.765 1.00 24.37 85 ILE B C 1
ATOM 3359 O O . ILE B 1 88 ? 61.465 67.397 94.565 1.00 24.73 85 ILE B O 1
ATOM 3364 N N . PHE B 1 89 ? 63.224 67.622 95.972 1.00 24.65 86 PHE B N 1
ATOM 3365 C CA . PHE B 1 89 ? 62.474 67.420 97.201 1.00 24.70 86 PHE B CA 1
ATOM 3366 C C . PHE B 1 89 ? 62.346 68.681 97.996 1.00 24.66 86 PHE B C 1
ATOM 3367 O O . PHE B 1 89 ? 63.211 69.537 97.988 1.00 25.59 86 PHE B O 1
ATOM 3375 N N . THR B 1 90 ? 61.249 68.769 98.707 1.00 25.81 87 THR B N 1
ATOM 3376 C CA . THR B 1 90 ? 60.800 70.009 99.247 1.00 26.86 87 THR B CA 1
ATOM 3377 C C . THR B 1 90 ? 59.953 69.684 100.473 1.00 27.61 87 THR B C 1
ATOM 3378 O O . THR B 1 90 ? 59.477 68.554 100.636 1.00 28.69 87 THR B O 1
ATOM 3382 N N . ALA B 1 91 ? 59.779 70.649 101.358 1.00 29.06 88 ALA B N 1
ATOM 3383 C CA . ALA B 1 91 ? 59.121 70.364 102.615 1.00 29.61 88 ALA B CA 1
ATOM 3384 C C . ALA B 1 91 ? 57.645 70.625 102.428 1.00 30.85 88 ALA B C 1
ATOM 3385 O O . ALA B 1 91 ? 57.131 71.660 102.833 1.00 33.32 88 ALA B O 1
ATOM 3387 N N . GLY B 1 92 ? 56.968 69.674 101.792 1.00 31.18 89 GLY B N 1
ATOM 3388 C CA . GLY B 1 92 ? 55.599 69.848 101.348 1.00 31.07 89 GLY B CA 1
ATOM 3389 C C . GLY B 1 92 ? 55.554 70.488 99.983 1.00 31.64 89 GLY B C 1
ATOM 3390 O O . GLY B 1 92 ? 56.480 71.191 99.595 1.00 31.43 89 GLY B O 1
ATOM 3391 N N . VAL B 1 93 ? 54.473 70.245 99.254 1.00 31.70 90 VAL B N 1
ATOM 3392 C CA . VAL B 1 93 ? 54.262 70.850 97.951 1.00 32.38 90 VAL B CA 1
ATOM 3393 C C . VAL B 1 93 ? 53.943 72.351 98.025 1.00 33.11 90 VAL B C 1
ATOM 3394 O O . VAL B 1 93 ? 54.118 73.079 97.041 1.00 32.53 90 VAL B O 1
ATOM 3398 N N . ASP B 1 94 ? 53.466 72.822 99.172 1.00 33.51 91 ASP B N 1
ATOM 3399 C CA . ASP B 1 94 ? 53.245 74.248 99.324 1.00 34.72 91 ASP B CA 1
ATOM 3400 C C . ASP B 1 94 ? 54.587 74.981 99.095 1.00 34.74 91 ASP B C 1
ATOM 3401 O O . ASP B 1 94 ? 54.645 76.025 98.457 1.00 34.47 91 ASP B O 1
ATOM 3406 N N . GLU B 1 95 ? 55.663 74.417 99.631 1.00 34.92 92 GLU B N 1
ATOM 3407 C CA . GLU B 1 95 ? 57.000 75.000 99.546 1.00 34.90 92 GLU B CA 1
ATOM 3408 C C . GLU B 1 95 ? 57.497 75.061 98.094 1.00 33.14 92 GLU B C 1
ATOM 3409 O O . GLU B 1 95 ? 58.119 76.033 97.682 1.00 32.03 92 GLU B O 1
ATOM 3415 N N . LEU B 1 96 ? 57.211 74.008 97.338 1.00 31.65 93 LEU B N 1
ATOM 3416 C CA . LEU B 1 96 ? 57.529 73.951 95.920 1.00 31.82 93 LEU B CA 1
ATOM 3417 C C . LEU B 1 96 ? 56.787 75.038 95.139 1.00 31.00 93 LEU B C 1
ATOM 3418 O O . LEU B 1 96 ? 57.373 75.694 94.284 1.00 31.05 93 LEU B O 1
ATOM 3423 N N . ILE B 1 97 ? 55.511 75.244 95.468 1.00 29.97 94 ILE B N 1
ATOM 3424 C CA . ILE B 1 97 ? 54.708 76.290 94.860 1.00 29.17 94 ILE B CA 1
ATOM 3425 C C . ILE B 1 97 ? 55.346 77.658 95.084 1.00 29.68 94 ILE B C 1
ATOM 3426 O O . ILE B 1 97 ? 55.493 78.436 94.125 1.00 29.23 94 ILE B O 1
ATOM 3431 N N . GLU B 1 98 ? 55.751 77.923 96.334 1.00 29.79 95 GLU B N 1
ATOM 3432 C CA . GLU B 1 98 ? 56.516 79.132 96.717 1.00 30.62 95 GLU B CA 1
ATOM 3433 C C . GLU B 1 98 ? 57.766 79.315 95.886 1.00 29.53 95 GLU B C 1
ATOM 3434 O O . GLU B 1 98 ? 58.035 80.397 95.401 1.00 30.75 95 GLU B O 1
ATOM 3440 N N . LEU B 1 99 ? 58.538 78.253 95.742 1.00 28.30 96 LEU B N 1
ATOM 3441 C CA . LEU B 1 99 ? 59.810 78.308 95.044 1.00 28.65 96 LEU B CA 1
ATOM 3442 C C . LEU B 1 99 ? 59.594 78.654 93.560 1.00 28.04 96 LEU B C 1
ATOM 3443 O O . LEU B 1 99 ? 60.242 79.557 93.008 1.00 27.04 96 LEU B O 1
ATOM 3448 N N . LEU B 1 100 ? 58.667 77.928 92.938 1.00 26.66 97 LEU B N 1
ATOM 3449 C CA . LEU B 1 100 ? 58.283 78.167 91.558 1.00 26.74 97 LEU B CA 1
ATOM 3450 C C . LEU B 1 100 ? 57.999 79.621 91.304 1.00 26.16 97 LEU B C 1
ATOM 3451 O O . LEU B 1 100 ? 58.428 80.126 90.273 1.00 25.85 97 LEU B O 1
ATOM 3456 N N . THR B 1 101 ? 57.313 80.291 92.236 1.00 25.14 98 THR B N 1
ATOM 3457 C CA . THR B 1 101 ? 56.901 81.664 91.986 1.00 25.28 98 THR B CA 1
ATOM 3458 C C . THR B 1 101 ? 58.042 82.638 92.188 1.00 25.37 98 THR B C 1
ATOM 3459 O O . THR B 1 101 ? 58.046 83.714 91.606 1.00 26.50 98 THR B O 1
ATOM 3463 N N . ARG B 1 102 ? 59.009 82.263 93.006 1.00 25.51 99 ARG B N 1
ATOM 3464 C CA . ARG B 1 102 ? 60.110 83.155 93.314 1.00 26.07 99 ARG B CA 1
ATOM 3465 C C . ARG B 1 102 ? 61.150 83.174 92.211 1.00 25.14 99 ARG B C 1
ATOM 3466 O O . ARG B 1 102 ? 61.895 84.130 92.062 1.00 24.74 99 ARG B O 1
ATOM 3474 N N . VAL B 1 103 ? 61.185 82.109 91.433 1.00 25.47 100 VAL B N 1
ATOM 3475 C CA . VAL B 1 103 ? 62.175 81.961 90.378 1.00 25.60 100 VAL B CA 1
ATOM 3476 C C . VAL B 1 103 ? 61.648 82.516 89.019 1.00 25.40 100 VAL B C 1
ATOM 3477 O O . VAL B 1 103 ? 62.436 82.825 88.120 1.00 24.13 100 VAL B O 1
ATOM 3481 N N . LEU B 1 104 ? 60.326 82.680 88.897 1.00 24.31 101 LEU B N 1
ATOM 3482 C CA . LEU B 1 104 ? 59.715 82.911 87.573 1.00 25.02 101 LEU B CA 1
ATOM 3483 C C . LEU B 1 104 ? 58.724 84.046 87.485 1.00 25.30 101 LEU B C 1
ATOM 3484 O O . LEU B 1 104 ? 58.417 84.510 86.403 1.00 26.34 101 LEU B O 1
ATOM 3489 N N . LEU B 1 105 ? 58.190 84.473 88.612 1.00 26.76 102 LEU B N 1
ATOM 3490 C CA . LEU B 1 105 ? 57.141 85.469 88.569 1.00 27.90 102 LEU B CA 1
ATOM 3491 C C . LEU B 1 105 ? 57.644 86.782 89.088 1.00 28.35 102 LEU B C 1
ATOM 3492 O O . LEU B 1 105 ? 58.488 86.791 89.975 1.00 29.60 102 LEU B O 1
ATOM 3497 N N . ASP B 1 106 ? 57.110 87.878 88.556 1.00 28.40 103 ASP B N 1
ATOM 3498 C CA . ASP B 1 106 ? 57.367 89.232 89.083 1.00 29.14 103 ASP B CA 1
ATOM 3499 C C . ASP B 1 106 ? 56.427 90.278 88.490 1.00 28.02 103 ASP B C 1
ATOM 3500 O O . ASP B 1 106 ? 55.486 89.945 87.774 1.00 28.43 103 ASP B O 1
ATOM 3505 N N . THR B 1 107 ? 56.717 91.535 88.804 1.00 27.60 104 THR B N 1
ATOM 3506 C CA . THR B 1 107 ? 56.051 92.727 88.277 1.00 28.30 104 THR B CA 1
ATOM 3507 C C . THR B 1 107 ? 55.842 92.723 86.757 1.00 27.51 104 THR B C 1
ATOM 3508 O O . THR B 1 107 ? 54.793 93.119 86.270 1.00 26.98 104 THR B O 1
ATOM 3512 N N . THR B 1 108 ? 56.845 92.284 86.011 1.00 26.98 105 THR B N 1
ATOM 3513 C CA . THR B 1 108 ? 56.764 92.299 84.556 1.00 26.79 105 THR B CA 1
ATOM 3514 C C . THR B 1 108 ? 56.166 91.008 83.966 1.00 25.68 105 THR B C 1
ATOM 3515 O O . THR B 1 108 ? 56.227 90.804 82.753 1.00 26.66 105 THR B O 1
ATOM 3519 N N . THR B 1 109 ? 55.603 90.134 84.801 1.00 23.35 106 THR B N 1
ATOM 3520 C CA . THR B 1 109 ? 55.087 88.847 84.301 1.00 22.44 106 THR B CA 1
ATOM 3521 C C . THR B 1 109 ? 53.607 88.548 84.658 1.00 21.24 106 THR B C 1
ATOM 3522 O O . THR B 1 109 ? 53.018 89.162 85.546 1.00 20.83 106 THR B O 1
ATOM 3526 N N . ASN B 1 110 ? 53.000 87.610 83.950 1.00 19.48 107 ASN B N 1
ATOM 3527 C CA . ASN B 1 110 ? 51.703 87.124 84.354 1.00 18.93 107 ASN B CA 1
ATOM 3528 C C . ASN B 1 110 ? 51.735 85.592 84.477 1.00 19.67 107 ASN B C 1
ATOM 3529 O O . ASN B 1 110 ? 52.669 84.944 84.007 1.00 18.12 107 ASN B O 1
ATOM 3534 N N . THR B 1 111 ? 50.683 85.049 85.091 1.00 20.03 108 THR B N 1
ATOM 3535 C CA . THR B 1 111 ? 50.527 83.638 85.334 1.00 21.65 108 THR B CA 1
ATOM 3536 C C . THR B 1 111 ? 49.051 83.265 85.106 1.00 22.08 108 THR B C 1
ATOM 3537 O O . THR B 1 111 ? 48.156 84.073 85.350 1.00 22.66 108 THR B O 1
ATOM 3541 N N . VAL B 1 112 ? 48.807 82.051 84.622 1.00 22.02 109 VAL B N 1
ATOM 3542 C CA . VAL B 1 112 ? 47.464 81.630 84.212 1.00 21.65 109 VAL B CA 1
ATOM 3543 C C . VAL B 1 112 ? 47.059 80.460 85.071 1.00 23.01 109 VAL B C 1
ATOM 3544 O O . VAL B 1 112 ? 47.853 79.541 85.275 1.00 24.91 109 VAL B O 1
ATOM 3556 N N . ALA B 1 114 ? 43.120 78.435 86.912 1.00 28.64 111 ALA B N 1
ATOM 3557 C CA . ALA B 1 114 ? 41.653 78.428 87.052 1.00 29.96 111 ALA B CA 1
ATOM 3558 C C . ALA B 1 114 ? 41.153 79.145 88.331 1.00 30.86 111 ALA B C 1
ATOM 3559 O O . ALA B 1 114 ? 41.923 79.328 89.268 1.00 31.63 111 ALA B O 1
ATOM 3561 N N . THR B 1 115 ? 39.875 79.545 88.362 1.00 31.18 112 THR B N 1
ATOM 3562 C CA . THR B 1 115 ? 39.161 79.854 89.627 1.00 30.61 112 THR B CA 1
ATOM 3563 C C . THR B 1 115 ? 37.874 79.073 89.586 1.00 29.14 112 THR B C 1
ATOM 3564 O O . THR B 1 115 ? 37.223 79.093 88.569 1.00 27.09 112 THR B O 1
ATOM 3568 N N . PRO B 1 116 ? 37.479 78.428 90.693 1.00 29.53 113 PRO B N 1
ATOM 3569 C CA . PRO B 1 116 ? 38.277 78.268 91.905 1.00 30.23 113 PRO B CA 1
ATOM 3570 C C . PRO B 1 116 ? 39.201 77.059 91.854 1.00 31.35 113 PRO B C 1
ATOM 3571 O O . PRO B 1 116 ? 38.798 75.963 91.446 1.00 32.60 113 PRO B O 1
ATOM 3575 N N . THR B 1 117 ? 40.446 77.271 92.260 1.00 31.89 114 THR B N 1
ATOM 3576 C CA . THR B 1 117 ? 41.429 76.190 92.380 1.00 31.38 114 THR B CA 1
ATOM 3577 C C . THR B 1 117 ? 42.182 76.405 93.702 1.00 30.76 114 THR B C 1
ATOM 3578 O O . THR B 1 117 ? 41.871 77.359 94.424 1.00 30.11 114 THR B O 1
ATOM 3582 N N . PHE B 1 118 ? 43.176 75.559 94.001 1.00 30.84 115 PHE B N 1
ATOM 3583 C CA . PHE B 1 118 ? 43.990 75.674 95.239 1.00 30.67 115 PHE B CA 1
ATOM 3584 C C . PHE B 1 118 ? 44.512 77.096 95.409 1.00 30.79 115 PHE B C 1
ATOM 3585 O O . PHE B 1 118 ? 45.181 77.625 94.505 1.00 32.07 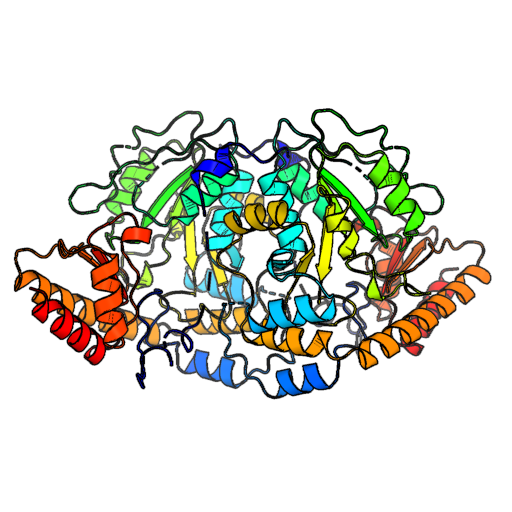115 PHE B O 1
ATOM 3593 N N . VAL B 1 119 ? 44.206 77.715 96.548 1.00 30.23 116 VAL B N 1
ATOM 3594 C CA . VAL B 1 119 ? 44.490 79.160 96.762 1.00 28.74 116 VAL B CA 1
ATOM 3595 C C . VAL B 1 119 ? 45.979 79.521 96.764 1.00 28.60 116 VAL B C 1
ATOM 3596 O O . VAL B 1 119 ? 46.334 80.688 96.603 1.00 29.27 116 VAL B O 1
ATOM 3600 N N . GLN B 1 120 ? 46.845 78.532 96.954 1.00 28.60 117 GLN B N 1
ATOM 3601 C CA . GLN B 1 120 ? 48.272 78.804 97.094 1.00 29.46 117 GLN B CA 1
ATOM 3602 C C . GLN B 1 120 ? 48.963 79.333 95.811 1.00 28.68 117 GLN B C 1
ATOM 3603 O O . GLN B 1 120 ? 49.968 80.049 95.913 1.00 29.81 117 GLN B O 1
ATOM 3609 N N . TYR B 1 121 ? 48.429 79.010 94.631 1.00 26.23 118 TYR B N 1
ATOM 3610 C CA . TYR B 1 121 ? 48.969 79.570 93.403 1.00 25.98 118 TYR B CA 1
ATOM 3611 C C . TYR B 1 121 ? 48.763 81.091 93.378 1.00 26.73 118 TYR B C 1
ATOM 3612 O O . TYR B 1 121 ? 49.743 81.839 93.312 1.00 26.64 118 TYR B O 1
ATOM 3621 N N . ARG B 1 122 ? 47.516 81.558 93.485 1.00 26.67 119 ARG B N 1
ATOM 3622 C CA . ARG B 1 122 ? 47.269 83.005 93.416 1.00 27.51 119 ARG B CA 1
ATOM 3623 C C . ARG B 1 122 ? 47.936 83.738 94.560 1.00 28.01 119 ARG B C 1
ATOM 3624 O O . ARG B 1 122 ? 48.471 84.837 94.378 1.00 27.42 119 ARG B O 1
ATOM 3632 N N . GLN B 1 123 ? 47.927 83.132 95.743 1.00 28.84 120 GLN B N 1
ATOM 3633 C CA . GLN B 1 123 ? 48.591 83.761 96.865 1.00 29.67 120 GLN B CA 1
ATOM 3634 C C . GLN B 1 123 ? 50.071 84.009 96.620 1.00 28.09 120 GLN B C 1
ATOM 3635 O O . GLN B 1 123 ? 50.546 85.125 96.784 1.00 27.10 120 GLN B O 1
ATOM 3641 N N . ASN B 1 124 ? 50.806 82.979 96.218 1.00 27.56 121 ASN B N 1
ATOM 3642 C CA . ASN B 1 124 ? 52.222 83.197 95.896 1.00 26.63 121 ASN B CA 1
ATOM 3643 C C . ASN B 1 124 ? 52.455 84.078 94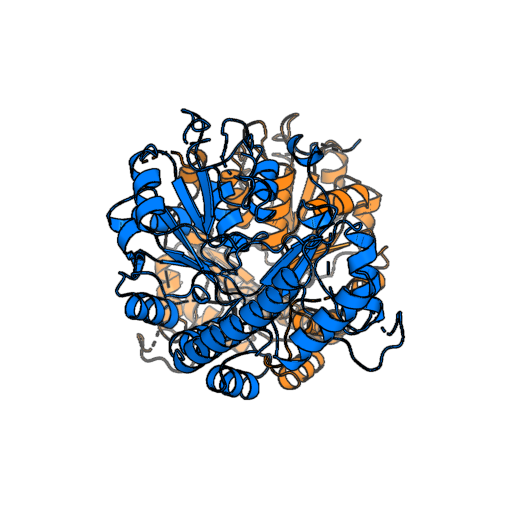.683 1.00 26.23 121 ASN B C 1
ATOM 3644 O O . ASN B 1 124 ? 53.397 84.861 94.687 1.00 26.53 121 ASN B O 1
ATOM 3649 N N . ALA B 1 125 ? 51.597 83.957 93.661 1.00 25.90 122 ALA B N 1
ATOM 3650 C CA . ALA B 1 125 ? 51.716 84.797 92.452 1.00 25.99 122 ALA B CA 1
ATOM 3651 C C . ALA B 1 125 ? 51.551 86.263 92.797 1.00 25.69 122 ALA B C 1
ATOM 3652 O O . ALA B 1 125 ? 52.350 87.069 92.359 1.00 26.25 122 ALA B O 1
ATOM 3654 N N . LEU B 1 126 ? 50.534 86.585 93.601 1.00 25.80 123 LEU B N 1
ATOM 3655 C CA . LEU B 1 126 ? 50.297 87.945 94.089 1.00 26.01 123 LEU B CA 1
ATOM 3656 C C . LEU B 1 126 ? 51.426 88.470 94.987 1.00 26.88 123 LEU B C 1
ATOM 3657 O O . LEU B 1 126 ? 51.780 89.644 94.919 1.00 26.54 123 LEU B O 1
ATOM 3662 N N . ILE B 1 127 ? 51.996 87.613 95.827 1.00 27.69 124 ILE B N 1
ATOM 3663 C CA . ILE B 1 127 ? 53.067 88.068 96.699 1.00 28.50 124 ILE B CA 1
ATOM 3664 C C . ILE B 1 127 ? 54.304 88.477 95.874 1.00 29.05 124 ILE B C 1
ATOM 3665 O O . ILE B 1 127 ? 54.971 89.454 96.220 1.00 29.42 124 ILE B O 1
ATOM 3670 N N . GLU B 1 128 ? 54.577 87.762 94.778 1.00 29.07 125 GLU B N 1
ATOM 3671 C CA . GLU B 1 128 ? 55.659 88.124 93.840 1.00 29.07 125 GLU B CA 1
ATOM 3672 C C . GLU B 1 128 ? 55.334 89.321 92.938 1.00 29.80 125 GLU B C 1
ATOM 3673 O O . GLU B 1 128 ? 56.211 89.811 92.214 1.00 30.75 125 GLU B O 1
ATOM 3679 N N . GLY B 1 129 ? 54.089 89.788 92.960 1.00 29.28 126 GLY B N 1
ATOM 3680 C CA . GLY B 1 129 ? 53.725 91.003 92.226 1.00 28.96 126 GLY B CA 1
ATOM 3681 C C . GLY B 1 129 ? 53.350 90.748 90.778 1.00 27.97 126 GLY B C 1
ATOM 3682 O O . GLY B 1 129 ? 53.263 91.668 89.986 1.00 27.09 126 GLY B O 1
ATOM 3683 N N . ALA B 1 130 ? 53.139 89.481 90.451 1.00 27.53 127 ALA B N 1
ATOM 3684 C CA . ALA B 1 130 ? 52.700 89.053 89.139 1.00 27.66 127 ALA B CA 1
ATOM 3685 C C . ALA B 1 130 ? 51.249 89.442 88.862 1.00 27.25 127 ALA B C 1
ATOM 3686 O O . ALA B 1 130 ? 50.456 89.592 89.787 1.00 27.39 127 ALA B O 1
ATOM 3688 N N . GLU B 1 131 ? 50.906 89.591 87.580 1.00 26.61 128 GLU B N 1
ATOM 3689 C CA . GLU B 1 131 ? 49.509 89.644 87.163 1.00 25.55 128 GLU B CA 1
ATOM 3690 C C . GLU B 1 131 ? 48.935 88.213 87.140 1.00 25.73 128 GLU B C 1
ATOM 3691 O O . GLU B 1 131 ? 49.544 87.283 86.585 1.00 23.32 128 GLU B O 1
ATOM 3697 N N . VAL B 1 132 ? 47.762 88.047 87.746 1.00 25.32 129 VAL B N 1
ATOM 3698 C CA . VAL B 1 132 ? 47.120 86.755 87.797 1.00 26.66 129 VAL B CA 1
ATOM 3699 C C . VAL B 1 132 ? 45.953 86.769 86.806 1.00 26.27 129 VAL B C 1
ATOM 3700 O O . VAL B 1 132 ? 45.094 87.620 86.859 1.00 26.69 129 VAL B O 1
ATOM 3704 N N . ARG B 1 133 ? 45.965 85.855 85.854 1.00 26.42 130 ARG B N 1
ATOM 3705 C CA . ARG B 1 133 ? 44.828 85.692 84.931 1.00 25.13 130 ARG B CA 1
ATOM 3706 C C . ARG B 1 133 ? 44.109 84.412 85.321 1.00 25.97 130 ARG B C 1
ATOM 3707 O O . ARG B 1 133 ? 44.677 83.308 85.214 1.00 25.53 130 ARG B O 1
ATOM 3715 N N . GLU B 1 134 ? 42.882 84.549 85.812 1.00 25.73 131 GLU B N 1
ATOM 3716 C CA . GLU B 1 134 ? 42.179 83.418 86.374 1.00 26.22 131 GLU B CA 1
ATOM 3717 C C . GLU B 1 134 ? 41.025 83.076 85.482 1.00 25.54 131 GLU B C 1
ATOM 3718 O O . GLU B 1 134 ? 40.193 83.922 85.189 1.00 25.69 131 GLU B O 1
ATOM 3724 N N . ILE B 1 135 ? 40.982 81.835 85.032 1.00 24.24 132 ILE B N 1
ATOM 3725 C CA . ILE B 1 135 ? 39.985 81.416 84.069 1.00 24.81 132 ILE B CA 1
ATOM 3726 C C . ILE B 1 135 ? 38.937 80.597 84.807 1.00 24.98 132 ILE B C 1
ATOM 3727 O O . ILE B 1 135 ? 39.278 79.570 85.399 1.00 26.47 132 ILE B O 1
ATOM 3732 N N . PRO B 1 136 ? 37.669 81.063 84.816 1.00 25.09 133 PRO B N 1
ATOM 3733 C CA . PRO B 1 136 ? 36.636 80.340 85.573 1.00 25.45 133 PRO B CA 1
ATOM 3734 C C . PRO B 1 136 ? 36.420 78.957 85.024 1.00 25.93 133 PRO B C 1
ATOM 3735 O O . PRO B 1 136 ? 36.444 78.765 83.810 1.00 28.51 133 PRO B O 1
ATOM 3739 N N . LEU B 1 137 ? 36.223 77.998 85.914 1.00 26.24 134 LEU B N 1
ATOM 3740 C CA . LEU B 1 137 ? 35.913 76.615 85.519 1.00 27.86 134 LEU B CA 1
ATOM 3741 C C . LEU B 1 137 ? 34.718 76.536 84.560 1.00 28.39 134 LEU B C 1
ATOM 3742 O O . LEU B 1 137 ? 33.902 77.464 84.482 1.00 28.83 134 LEU B O 1
ATOM 3747 N N . LEU B 1 138 ? 34.632 75.439 83.814 1.00 29.61 135 LEU B N 1
ATOM 3748 C CA . LEU B 1 138 ? 33.406 75.133 83.086 1.00 30.01 135 LEU B CA 1
ATOM 3749 C C . LEU B 1 138 ? 32.346 74.789 84.118 1.00 31.69 135 LEU B C 1
ATOM 3750 O O . LEU B 1 138 ? 32.668 74.598 85.295 1.00 31.91 135 LEU B O 1
ATOM 3755 N N . GLN B 1 139 ? 31.078 74.764 83.710 1.00 34.18 136 GLN B N 1
ATOM 3756 C CA . GLN B 1 139 ? 29.962 74.698 84.665 1.00 35.22 136 GLN B CA 1
ATOM 3757 C C . GLN B 1 139 ? 29.915 73.369 85.389 1.00 34.01 136 GLN B C 1
ATOM 3758 O O . GLN B 1 139 ? 29.382 73.263 86.499 1.00 33.38 136 GLN B O 1
ATOM 3764 N N . ASP B 1 140 ? 30.492 72.363 84.744 1.00 33.85 137 ASP B N 1
ATOM 3765 C CA . ASP B 1 140 ? 30.655 71.038 85.320 1.00 34.03 137 ASP B CA 1
ATOM 3766 C C . ASP B 1 140 ? 31.856 70.965 86.271 1.00 32.31 137 ASP B C 1
ATOM 3767 O O . ASP B 1 140 ? 32.164 69.880 86.765 1.00 32.55 137 ASP B O 1
ATOM 3772 N N . GLY B 1 141 ? 32.564 72.083 86.472 1.00 31.09 138 GLY B N 1
ATOM 3773 C CA . GLY B 1 141 ? 33.774 72.142 87.342 1.00 30.59 138 GLY B CA 1
ATOM 3774 C C . GLY B 1 141 ? 35.155 71.873 86.720 1.00 31.49 138 GLY B C 1
ATOM 3775 O O . GLY B 1 141 ? 36.162 71.874 87.449 1.00 31.62 138 GLY B O 1
ATOM 3776 N N . GLU B 1 142 ? 35.214 71.660 85.392 1.00 30.83 139 GLU B N 1
ATOM 3777 C CA . GLU B 1 142 ? 36.471 71.403 84.678 1.00 30.59 139 GLU B CA 1
ATOM 3778 C C . GLU B 1 142 ? 37.305 72.650 84.431 1.00 28.76 139 GLU B C 1
ATOM 3779 O O . GLU B 1 142 ? 36.764 73.738 84.235 1.00 28.49 139 GLU B O 1
ATOM 3785 N N . HIS B 1 143 ? 38.627 72.492 84.443 1.00 27.32 140 HIS B N 1
ATOM 3786 C CA . HIS B 1 143 ? 39.523 73.540 83.905 1.00 26.58 140 HIS B CA 1
ATOM 3787 C C . HIS B 1 143 ? 39.115 73.859 82.466 1.00 25.84 140 HIS B C 1
ATOM 3788 O O . HIS B 1 143 ? 38.869 72.979 81.677 1.00 23.94 140 HIS B O 1
ATOM 3795 N N . ASP B 1 144 ? 39.002 75.141 82.163 1.00 26.10 141 ASP B N 1
ATOM 3796 C CA . ASP B 1 144 ? 38.744 75.571 80.813 1.00 26.75 141 ASP B CA 1
ATOM 3797 C C . ASP B 1 144 ? 40.088 75.696 80.141 1.00 25.90 141 ASP B C 1
ATOM 3798 O O . ASP B 1 144 ? 40.652 76.780 80.071 1.00 25.53 141 ASP B O 1
ATOM 3803 N N . LEU B 1 145 ? 40.599 74.550 79.694 1.00 27.27 142 LEU B N 1
ATOM 3804 C CA . LEU B 1 145 ? 41.905 74.429 79.045 1.00 28.18 142 LEU B CA 1
ATOM 3805 C C . LEU B 1 145 ? 42.048 75.370 77.826 1.00 29.64 142 LEU B C 1
ATOM 3806 O O . LEU B 1 145 ? 43.107 75.963 77.596 1.00 30.59 142 LEU B O 1
ATOM 3811 N N . GLU B 1 146 ? 40.962 75.505 77.070 1.00 30.48 143 GLU B N 1
ATOM 3812 C CA . GLU B 1 146 ? 40.849 76.397 75.920 1.00 31.51 143 GLU B CA 1
ATOM 3813 C C . GLU B 1 146 ? 41.023 77.886 76.310 1.00 30.34 143 GLU B C 1
ATOM 3814 O O . GLU B 1 146 ? 41.850 78.591 75.744 1.00 28.79 143 GLU B O 1
ATOM 3820 N N . GLY B 1 147 ? 40.228 78.362 77.264 1.00 28.88 144 GLY B N 1
ATOM 3821 C CA . GLY B 1 147 ? 40.377 79.723 77.740 1.00 29.08 144 GLY B CA 1
ATOM 3822 C C . GLY B 1 147 ? 41.748 79.965 78.351 1.00 28.97 144 GLY B C 1
ATOM 3823 O O . GLY B 1 147 ? 42.317 81.052 78.212 1.00 28.42 144 GLY B O 1
ATOM 3832 N N . LEU B 1 149 ? 44.622 78.394 77.507 1.00 29.84 146 LEU B N 1
ATOM 3833 C CA . LEU B 1 149 ? 45.572 78.527 76.373 1.00 29.04 146 LEU B CA 1
ATOM 3834 C C . LEU B 1 149 ? 45.489 79.895 75.722 1.00 28.64 146 LEU B C 1
ATOM 3835 O O . LEU B 1 149 ? 46.494 80.474 75.367 1.00 28.84 146 LEU B O 1
ATOM 3840 N N . ASN B 1 150 ? 44.285 80.418 75.582 1.00 29.15 147 ASN B N 1
ATOM 3841 C CA . ASN B 1 150 ? 44.103 81.746 75.009 1.00 30.36 147 ASN B CA 1
ATOM 3842 C C . ASN B 1 150 ? 44.687 82.873 75.862 1.00 29.29 147 ASN B C 1
ATOM 3843 O O . ASN B 1 150 ? 45.113 83.872 75.332 1.00 29.09 147 ASN B O 1
ATOM 3848 N N . ALA B 1 151 ? 44.693 82.704 77.185 1.00 28.48 148 ALA B N 1
ATOM 3849 C CA . ALA B 1 151 ? 45.253 83.698 78.089 1.00 27.13 148 ALA B CA 1
ATOM 3850 C C . ALA B 1 151 ? 46.791 83.766 78.039 1.00 27.36 148 ALA B C 1
ATOM 3851 O O . ALA B 1 151 ? 47.365 84.725 78.520 1.00 26.14 148 ALA B O 1
ATOM 3853 N N . ILE B 1 152 ? 47.448 82.765 77.444 1.00 28.27 149 ILE B N 1
ATOM 3854 C CA . ILE B 1 152 ? 48.912 82.670 77.443 1.00 29.02 149 ILE B CA 1
ATOM 3855 C C . ILE B 1 152 ? 49.583 83.691 76.528 1.00 30.61 149 ILE B C 1
ATOM 3856 O O . ILE B 1 152 ? 49.192 83.874 75.375 1.00 31.26 149 ILE B O 1
ATOM 3861 N N . ASP B 1 153 ? 50.671 84.259 77.028 1.00 32.67 150 ASP B N 1
ATOM 3862 C CA . ASP B 1 153 ? 51.295 85.468 76.494 1.00 33.54 150 ASP B CA 1
ATOM 3863 C C . ASP B 1 153 ? 52.808 85.338 76.406 1.00 31.58 150 ASP B C 1
ATOM 3864 O O . ASP B 1 153 ? 53.370 84.400 76.953 1.00 32.56 150 ASP B O 1
ATOM 3869 N N . GLU B 1 154 ? 53.464 86.311 75.774 1.00 29.54 151 GLU B N 1
ATOM 3870 C CA . GLU B 1 154 ? 54.931 86.436 75.850 1.00 28.67 151 GLU B CA 1
ATOM 3871 C C . GLU B 1 154 ? 55.423 86.807 77.253 1.00 26.72 151 GLU B C 1
ATOM 3872 O O . GLU B 1 154 ? 56.570 86.531 77.600 1.00 25.56 151 GLU B O 1
ATOM 3878 N N . LYS B 1 155 ? 54.558 87.436 78.041 1.00 25.16 152 LYS B N 1
ATOM 3879 C CA . LYS B 1 155 ? 54.851 87.688 79.445 1.00 25.25 152 LYS B CA 1
ATOM 3880 C C . LYS B 1 155 ? 54.376 86.564 80.388 1.00 24.78 152 LYS B C 1
ATOM 3881 O O . LYS B 1 155 ? 54.658 86.611 81.571 1.00 25.47 152 LYS B O 1
ATOM 3887 N N . THR B 1 156 ? 53.672 85.552 79.881 1.00 23.27 153 THR B N 1
ATOM 3888 C CA . THR B 1 156 ? 53.260 84.441 80.736 1.00 22.43 153 THR B CA 1
ATOM 3889 C C . THR B 1 156 ? 54.436 83.535 81.042 1.00 22.19 153 THR B C 1
ATOM 3890 O O . THR B 1 156 ? 55.098 83.051 80.111 1.00 21.80 153 THR B O 1
ATOM 3894 N N . THR B 1 157 ? 54.699 83.298 82.333 1.00 20.31 154 THR B N 1
ATOM 3895 C CA . THR B 1 157 ? 55.836 82.457 82.704 1.00 19.53 154 THR B CA 1
ATOM 3896 C C . THR B 1 157 ? 55.447 81.103 83.265 1.00 18.63 154 THR B C 1
ATOM 3897 O O . THR B 1 157 ? 56.242 80.195 83.238 1.00 17.72 154 THR B O 1
ATOM 3901 N N . ILE B 1 158 ? 54.212 80.981 83.753 1.00 19.39 155 ILE B N 1
ATOM 3902 C CA . ILE B 1 158 ? 53.727 79.795 84.439 1.00 19.71 155 ILE B CA 1
ATOM 3903 C C . ILE B 1 158 ? 52.256 79.608 84.155 1.00 20.17 155 ILE B C 1
ATOM 3904 O O . ILE B 1 158 ? 51.483 80.557 84.295 1.00 21.92 155 ILE B O 1
ATOM 3909 N N . VAL B 1 159 ? 51.867 78.382 83.804 1.00 20.12 156 VAL B N 1
ATOM 3910 C CA . VAL B 1 159 ? 50.463 77.980 83.782 1.00 21.10 156 VAL B CA 1
ATOM 3911 C C . VAL B 1 159 ? 50.296 76.895 84.824 1.00 20.30 156 VAL B C 1
ATOM 3912 O O . VAL B 1 159 ? 51.132 76.011 84.923 1.00 20.44 156 VAL B O 1
ATOM 3916 N N . TRP B 1 160 ? 49.249 76.980 85.628 1.00 21.08 157 TRP B N 1
ATOM 3917 C CA . TRP B 1 160 ? 49.040 75.992 86.700 1.00 23.18 157 TRP B CA 1
ATOM 3918 C C . TRP B 1 160 ? 47.832 75.134 86.385 1.00 24.64 157 TRP B C 1
ATOM 3919 O O . TRP B 1 160 ? 46.741 75.655 86.090 1.00 24.13 157 TRP B O 1
ATOM 3930 N N . ILE B 1 161 ? 48.021 73.815 86.429 1.00 26.41 158 ILE B N 1
ATOM 3931 C CA . ILE B 1 161 ? 46.895 72.873 86.277 1.00 25.10 158 ILE B CA 1
ATOM 3932 C C . ILE B 1 161 ? 46.851 72.030 87.524 1.00 25.54 158 ILE B C 1
ATOM 3933 O O . ILE B 1 161 ? 47.825 71.317 87.829 1.00 26.19 158 ILE B O 1
ATOM 3938 N N . CYS B 1 162 ? 45.736 72.101 88.252 1.00 27.41 159 CYS B N 1
ATOM 3939 C CA . CYS B 1 162 ? 45.525 71.237 89.418 1.00 28.20 159 CYS B CA 1
ATOM 3940 C C . CYS B 1 162 ? 44.743 69.986 89.000 1.00 28.96 159 CYS B C 1
ATOM 3941 O O . CYS B 1 162 ? 43.589 70.089 88.588 1.00 29.18 159 CYS B O 1
ATOM 3944 N N . ASN B 1 163 ? 45.365 68.814 89.063 1.00 29.24 160 ASN B N 1
ATOM 3945 C CA . ASN B 1 163 ? 44.731 67.634 88.468 1.00 30.96 160 ASN B CA 1
ATOM 3946 C C . ASN B 1 163 ? 44.965 66.337 89.215 1.00 30.78 160 ASN B C 1
ATOM 3947 O O . ASN B 1 163 ? 46.026 65.727 89.079 1.00 33.15 160 ASN B O 1
ATOM 3952 N N . PRO B 1 164 ? 43.967 65.866 89.965 1.00 30.47 161 PRO B N 1
ATOM 3953 C CA . PRO B 1 164 ? 42.583 66.314 90.134 1.00 29.83 161 PRO B CA 1
ATOM 3954 C C . PRO B 1 164 ? 42.493 67.704 90.771 1.00 29.58 161 PRO B C 1
ATOM 3955 O O . PRO B 1 164 ? 43.418 68.110 91.504 1.00 27.50 161 PRO B O 1
ATOM 3959 N N . ASN B 1 165 ? 41.397 68.417 90.482 1.00 28.22 162 ASN B N 1
ATOM 3960 C CA . ASN B 1 165 ? 41.207 69.751 91.009 1.00 28.42 162 ASN B CA 1
ATOM 3961 C C . ASN B 1 165 ? 40.777 69.780 92.470 1.00 28.77 162 ASN B C 1
ATOM 3962 O O . ASN B 1 165 ? 39.932 68.992 92.900 1.00 28.22 162 ASN B O 1
ATOM 3967 N N . ASN B 1 166 ? 41.343 70.733 93.202 1.00 27.32 163 ASN B N 1
ATOM 3968 C CA . ASN B 1 166 ? 40.910 71.054 94.520 1.00 28.01 163 ASN B CA 1
ATOM 3969 C C . ASN B 1 166 ? 40.405 72.490 94.376 1.00 28.35 163 ASN B C 1
ATOM 3970 O O . ASN B 1 166 ? 41.199 73.383 94.114 1.00 29.11 163 ASN B O 1
ATOM 3975 N N . PRO B 1 167 ? 39.112 72.739 94.646 1.00 27.90 164 PRO B N 1
ATOM 3976 C CA . PRO B 1 167 ? 38.238 71.920 95.476 1.00 28.17 164 PRO B CA 1
ATOM 3977 C C . PRO B 1 167 ? 37.191 71.040 94.792 1.00 28.09 164 PRO B C 1
ATOM 3978 O O . PRO B 1 167 ? 36.471 70.306 95.499 1.00 27.78 164 PRO B O 1
ATOM 3982 N N . THR B 1 168 ? 37.090 71.087 93.465 1.00 27.26 165 THR B N 1
ATOM 3983 C CA . THR B 1 168 ? 35.973 70.386 92.788 1.00 26.76 165 THR B CA 1
ATOM 3984 C C . THR B 1 168 ? 36.128 68.859 92.612 1.00 27.55 165 THR B C 1
ATOM 3985 O O . THR B 1 168 ? 35.133 68.125 92.521 1.00 27.67 165 THR B O 1
ATOM 3989 N N . GLY B 1 169 ? 37.366 68.377 92.593 1.00 28.65 166 GLY B N 1
ATOM 3990 C CA . GLY B 1 169 ? 37.637 66.954 92.355 1.00 28.02 166 GLY B CA 1
ATOM 3991 C C . GLY B 1 169 ? 37.818 66.548 90.903 1.00 28.31 166 GLY B C 1
ATOM 3992 O O . GLY B 1 169 ? 38.251 65.420 90.647 1.00 29.40 166 GLY B O 1
ATOM 3993 N N . ASN B 1 170 ? 37.493 67.426 89.943 1.00 28.00 167 ASN B N 1
ATOM 3994 C CA . ASN B 1 170 ? 37.530 67.025 88.517 1.00 29.15 167 ASN B CA 1
ATOM 3995 C C . ASN B 1 170 ? 38.897 66.611 88.050 1.00 28.30 167 ASN B C 1
ATOM 3996 O O . ASN B 1 170 ? 39.897 67.206 88.436 1.00 28.96 167 ASN B O 1
ATOM 4001 N N . TYR B 1 171 ? 38.907 65.626 87.167 1.00 27.54 168 TYR B N 1
ATOM 4002 C CA . TYR B 1 171 ? 40.103 65.052 86.629 1.00 26.69 168 TYR B CA 1
ATOM 4003 C C . TYR B 1 171 ? 40.121 65.178 85.107 1.00 27.57 168 TYR B C 1
ATOM 4004 O O . TYR B 1 171 ? 39.139 64.917 84.431 1.00 27.41 168 TYR B O 1
ATOM 4013 N N . ILE B 1 172 ? 41.263 65.584 84.581 1.00 28.85 169 ILE B N 1
ATOM 4014 C CA . ILE B 1 172 ? 41.457 65.761 83.153 1.00 29.39 169 ILE B CA 1
ATOM 4015 C C . ILE B 1 172 ? 42.251 64.554 82.692 1.00 29.28 169 ILE B C 1
ATOM 4016 O O . ILE B 1 172 ? 43.272 64.232 83.306 1.00 27.07 169 ILE B O 1
ATOM 4021 N N . GLU B 1 173 ? 41.755 63.861 81.657 1.00 29.46 170 GLU B N 1
ATOM 4022 C CA . GLU B 1 173 ? 42.410 62.659 81.153 1.00 30.67 170 GLU B CA 1
ATOM 4023 C C . GLU B 1 173 ? 43.772 63.043 80.543 1.00 29.32 170 GLU B C 1
ATOM 4024 O O . GLU B 1 173 ? 43.939 64.161 80.034 1.00 27.86 170 GLU B O 1
ATOM 4030 N N . LEU B 1 174 ? 44.726 62.115 80.599 1.00 27.88 171 LEU B N 1
ATOM 4031 C CA . LEU B 1 174 ? 46.063 62.329 80.060 1.00 28.11 171 LEU B CA 1
ATOM 4032 C C . LEU B 1 174 ? 46.018 62.856 78.620 1.00 28.14 171 LEU B C 1
ATOM 4033 O O . LEU B 1 174 ? 46.733 63.813 78.284 1.00 27.08 171 LEU B O 1
ATOM 4038 N N . ALA B 1 175 ? 45.163 62.257 77.785 1.00 27.45 172 ALA B N 1
ATOM 4039 C CA . ALA B 1 175 ? 45.092 62.685 76.388 1.00 28.10 172 ALA B CA 1
ATOM 4040 C C . ALA B 1 175 ? 44.752 64.168 76.279 1.00 28.05 172 ALA B C 1
ATOM 4041 O O . ALA B 1 175 ? 45.208 64.841 75.355 1.00 29.61 172 ALA B O 1
ATOM 4043 N N . ASP B 1 176 ? 43.962 64.684 77.208 1.00 27.40 173 ASP B N 1
ATOM 4044 C CA . ASP B 1 176 ? 43.642 66.103 77.170 1.00 28.89 173 ASP B CA 1
ATOM 4045 C C . ASP B 1 176 ? 44.772 66.948 77.794 1.00 28.21 173 ASP B C 1
ATOM 4046 O O . ASP B 1 176 ? 44.954 68.086 77.410 1.00 28.15 173 ASP B O 1
ATOM 4051 N N . ILE B 1 177 ? 45.525 66.385 78.741 1.00 27.16 174 ILE B N 1
ATOM 4052 C CA . ILE B 1 177 ? 46.747 67.033 79.242 1.00 26.65 174 ILE B CA 1
ATOM 4053 C C . ILE B 1 177 ? 47.803 67.126 78.130 1.00 26.59 174 ILE B C 1
ATOM 4054 O O . ILE B 1 177 ? 48.396 68.182 77.914 1.00 26.18 174 ILE B O 1
ATOM 4059 N N . GLN B 1 178 ? 48.040 66.018 77.440 1.00 27.07 175 GLN B N 1
ATOM 4060 C CA . GLN B 1 178 ? 48.976 66.016 76.311 1.00 29.16 175 GLN B CA 1
ATOM 4061 C C . GLN B 1 178 ? 48.590 66.987 75.195 1.00 28.51 175 GLN B C 1
ATOM 4062 O O . GLN B 1 178 ? 49.442 67.723 74.711 1.00 29.68 175 GLN B O 1
ATOM 4068 N N . ALA B 1 179 ? 47.314 67.013 74.817 1.00 27.75 176 ALA B N 1
ATOM 4069 C CA . ALA B 1 179 ? 46.823 67.971 73.800 1.00 27.04 176 ALA B CA 1
ATOM 4070 C C . ALA B 1 179 ? 47.123 69.406 74.191 1.00 26.75 176 ALA B C 1
ATOM 4071 O O . ALA B 1 179 ? 47.511 70.210 73.342 1.00 27.45 176 ALA B O 1
ATOM 4073 N N . PHE B 1 180 ? 46.961 69.708 75.480 1.00 25.84 177 PHE B N 1
ATOM 4074 C CA . PHE B 1 180 ? 47.195 71.043 76.023 1.00 25.51 177 PHE B CA 1
ATOM 4075 C C . PHE B 1 180 ? 48.689 71.400 75.969 1.00 26.31 177 PHE B C 1
ATOM 4076 O O . PHE B 1 180 ? 49.064 72.508 75.570 1.00 25.74 177 PHE B O 1
ATOM 4084 N N . LEU B 1 181 ? 49.535 70.443 76.354 1.00 27.31 178 LEU B N 1
ATOM 4085 C CA . LEU B 1 181 ? 50.984 70.644 76.373 1.00 28.45 178 LEU B CA 1
ATOM 4086 C C . LEU B 1 181 ? 51.593 70.836 74.986 1.00 29.31 178 LEU B C 1
ATOM 4087 O O . LEU B 1 181 ? 52.573 71.565 74.843 1.00 28.36 178 LEU B O 1
ATOM 4092 N N . ASP B 1 182 ? 51.006 70.186 73.979 1.00 31.01 179 ASP B N 1
ATOM 4093 C CA . ASP B 1 182 ? 51.415 70.363 72.582 1.00 32.80 179 ASP B CA 1
ATOM 4094 C C . ASP B 1 182 ? 51.273 71.799 72.165 1.00 33.39 179 ASP B C 1
ATOM 4095 O O . ASP B 1 182 ? 52.201 72.350 71.559 1.00 33.99 179 ASP B O 1
ATOM 4100 N N . ARG B 1 183 ? 50.132 72.410 72.510 1.00 32.13 180 ARG B N 1
ATOM 4101 C CA . ARG B 1 183 ? 49.865 73.793 72.112 1.00 31.55 180 ARG B CA 1
ATOM 4102 C C . ARG B 1 183 ? 50.537 74.885 72.961 1.00 30.18 180 ARG B C 1
ATOM 4103 O O . ARG B 1 183 ? 50.707 76.005 72.503 1.00 28.30 180 ARG B O 1
ATOM 4111 N N . VAL B 1 184 ? 50.910 74.576 74.195 1.00 29.83 181 VAL B N 1
ATOM 4112 C CA . VAL B 1 184 ? 51.516 75.600 75.038 1.00 29.16 181 VAL B CA 1
ATOM 4113 C C . VAL B 1 184 ? 52.909 75.926 74.493 1.00 28.17 181 VAL B C 1
ATOM 4114 O O . VAL B 1 184 ? 53.624 75.015 74.113 1.00 27.80 181 VAL B O 1
ATOM 4118 N N . PRO B 1 185 ? 53.291 77.224 74.445 1.00 28.17 182 PRO B N 1
ATOM 4119 C CA . PRO B 1 185 ? 54.672 77.563 74.067 1.00 27.70 182 PRO B CA 1
ATOM 4120 C C . PRO B 1 185 ? 55.690 76.916 75.010 1.00 27.97 182 PRO B C 1
ATOM 4121 O O . PRO B 1 185 ? 55.443 76.812 76.220 1.00 28.62 182 PRO B O 1
ATOM 4125 N N . SER B 1 186 ? 56.823 76.508 74.451 1.00 27.09 183 SER B N 1
ATOM 4126 C CA . SER B 1 186 ? 57.808 75.747 75.186 1.00 27.41 183 SER B CA 1
ATOM 4127 C C . SER B 1 186 ? 58.686 76.559 76.114 1.00 26.85 183 SER B C 1
ATOM 4128 O O . SER B 1 186 ? 59.487 75.977 76.839 1.00 27.22 183 SER B O 1
ATOM 4131 N N . ASP B 1 187 ? 58.572 77.881 76.100 1.00 25.24 184 ASP B N 1
ATOM 4132 C CA . ASP B 1 187 ? 59.250 78.625 77.147 1.00 25.84 184 ASP B CA 1
ATOM 4133 C C . ASP B 1 187 ? 58.342 79.039 78.316 1.00 25.25 184 ASP B C 1
ATOM 4134 O O . ASP B 1 187 ? 58.694 79.932 79.086 1.00 25.62 184 ASP B O 1
ATOM 4139 N N . VAL B 1 188 ? 57.180 78.394 78.430 1.00 24.54 185 VAL B N 1
ATOM 4140 C CA . VAL B 1 188 ? 56.231 78.651 79.501 1.00 23.66 185 VAL B CA 1
ATOM 4141 C C . VAL B 1 188 ? 56.176 77.398 80.326 1.00 23.95 185 VAL B C 1
ATOM 4142 O O . VAL B 1 188 ? 55.853 76.331 79.815 1.00 24.35 185 VAL B O 1
ATOM 4146 N N . LEU B 1 189 ? 56.494 77.539 81.608 1.00 24.30 186 LEU B N 1
ATOM 4147 C CA . LEU B 1 189 ? 56.442 76.442 82.548 1.00 23.69 186 LEU B CA 1
ATOM 4148 C C . LEU B 1 189 ? 54.998 76.027 82.808 1.00 24.47 186 LEU B C 1
ATOM 4149 O O . LEU B 1 189 ? 54.149 76.867 83.070 1.00 25.40 186 LEU B O 1
ATOM 4154 N N . VAL B 1 190 ? 54.717 74.734 82.723 1.00 24.26 187 VAL B N 1
ATOM 4155 C CA . VAL B 1 190 ? 53.412 74.241 83.092 1.00 25.18 187 VAL B CA 1
ATOM 4156 C C . VAL B 1 190 ? 53.563 73.380 84.352 1.00 26.08 187 VAL B C 1
ATOM 4157 O O . VAL B 1 190 ? 54.228 72.327 84.310 1.00 26.77 187 VAL B O 1
ATOM 4161 N N . VAL B 1 191 ? 52.974 73.834 85.465 1.00 25.41 188 VAL B N 1
ATOM 4162 C CA . VAL B 1 191 ? 52.963 73.052 86.695 1.00 23.96 188 VAL B CA 1
ATOM 4163 C C . VAL B 1 191 ? 51.728 72.185 86.760 1.00 23.41 188 VAL B C 1
ATOM 4164 O O . VAL B 1 191 ? 50.600 72.678 86.813 1.00 23.68 188 VAL B O 1
ATOM 4168 N N . LEU B 1 192 ? 51.966 70.880 86.727 1.00 23.35 189 LEU B N 1
ATOM 4169 C CA . LEU B 1 192 ? 50.915 69.896 86.833 1.00 23.62 189 LEU B CA 1
ATOM 4170 C C . LEU B 1 192 ? 50.879 69.436 88.285 1.00 24.84 189 LEU B C 1
ATOM 4171 O O . LEU B 1 192 ? 51.682 68.642 88.718 1.00 26.30 189 LEU B O 1
ATOM 4176 N N . ASP B 1 193 ? 49.966 69.996 89.054 1.00 26.99 190 ASP B N 1
ATOM 4177 C CA . ASP B 1 193 ? 49.830 69.682 90.476 1.00 27.23 190 ASP B CA 1
ATOM 4178 C C . ASP B 1 193 ? 49.048 68.392 90.681 1.00 25.80 190 ASP B C 1
ATOM 4179 O O . ASP B 1 193 ? 47.814 68.363 90.586 1.00 24.45 190 ASP B O 1
ATOM 4184 N N . GLU B 1 194 ? 49.769 67.330 90.984 1.00 25.58 191 GLU B N 1
ATOM 4185 C CA . GLU B 1 194 ? 49.122 66.044 91.126 1.00 26.72 191 GLU B CA 1
ATOM 4186 C C . GLU B 1 194 ? 49.002 65.569 92.580 1.00 25.88 191 GLU B C 1
ATOM 4187 O O . GLU B 1 194 ? 49.062 64.357 92.842 1.00 24.57 191 GLU B O 1
ATOM 4193 N N . ALA B 1 195 ? 48.780 66.517 93.509 1.00 24.76 192 ALA B N 1
ATOM 4194 C CA . ALA B 1 195 ? 48.609 66.171 94.942 1.00 24.55 192 ALA B CA 1
ATOM 4195 C C . ALA B 1 195 ? 47.666 64.989 95.186 1.00 25.00 192 ALA B C 1
ATOM 4196 O O . ALA B 1 195 ? 47.914 64.217 96.092 1.00 26.48 192 ALA B O 1
ATOM 4198 N N . TYR B 1 196 ? 46.643 64.816 94.338 1.00 25.55 193 TYR B N 1
ATOM 4199 C CA . TYR B 1 196 ? 45.580 63.795 94.535 1.00 25.60 193 TYR B CA 1
ATOM 4200 C C . TYR B 1 196 ? 45.612 62.585 93.605 1.00 25.65 193 TYR B C 1
ATOM 4201 O O . TYR B 1 196 ? 44.690 61.768 93.633 1.00 24.71 193 TYR B O 1
ATOM 4210 N N . ILE B 1 197 ? 46.664 62.471 92.793 1.00 26.22 194 ILE B N 1
ATOM 4211 C CA . ILE B 1 197 ? 46.624 61.610 91.612 1.00 26.25 194 ILE B CA 1
ATOM 4212 C C . ILE B 1 197 ? 46.442 60.136 91.987 1.00 26.66 194 ILE B C 1
ATOM 4213 O O . ILE B 1 197 ? 45.805 59.369 91.249 1.00 26.61 194 ILE B O 1
ATOM 4218 N N . GLU B 1 198 ? 46.956 59.753 93.153 1.00 25.97 195 GLU B N 1
ATOM 4219 C CA . GLU B 1 198 ? 46.917 58.360 93.590 1.00 26.69 195 GLU B CA 1
ATOM 4220 C C . GLU B 1 198 ? 45.491 57.892 93.888 1.00 26.04 195 GLU B C 1
ATOM 4221 O O . GLU B 1 198 ? 45.218 56.699 93.970 1.00 26.12 195 GLU B O 1
ATOM 4227 N N . TYR B 1 199 ? 44.583 58.838 94.012 1.00 25.25 196 TYR B N 1
ATOM 4228 C CA . TYR B 1 199 ? 43.198 58.509 94.277 1.00 26.44 196 TYR B CA 1
ATOM 4229 C C . TYR B 1 199 ? 42.340 58.234 93.025 1.00 26.74 196 TYR B C 1
ATOM 4230 O O . TYR B 1 199 ? 41.196 57.819 93.155 1.00 27.31 196 TYR B O 1
ATOM 4239 N N . VAL B 1 200 ? 42.876 58.448 91.825 1.00 26.64 197 VAL B N 1
ATOM 4240 C CA . VAL B 1 200 ? 42.049 58.348 90.630 1.00 25.55 197 VAL B CA 1
ATOM 4241 C C . VAL B 1 200 ? 41.821 56.901 90.235 1.00 26.62 197 VAL B C 1
ATOM 4242 O O . VAL B 1 200 ? 42.714 56.083 90.300 1.00 26.66 197 VAL B O 1
ATOM 4246 N N . THR B 1 201 ? 40.593 56.623 89.824 1.00 28.84 198 THR B N 1
ATOM 4247 C CA . THR B 1 201 ? 40.136 55.297 89.443 1.00 30.80 198 THR B CA 1
ATOM 4248 C C . THR B 1 201 ? 39.318 55.357 88.138 1.00 30.55 198 THR B C 1
ATOM 4249 O O . THR B 1 201 ? 38.433 56.209 88.008 1.00 30.97 198 THR B O 1
ATOM 4253 N N . PRO B 1 202 ? 39.659 54.495 87.152 1.00 30.08 199 PRO B N 1
ATOM 4254 C CA . PRO B 1 202 ? 40.855 53.647 87.217 1.00 30.33 199 PRO B CA 1
ATOM 4255 C C . PRO B 1 202 ? 42.128 54.521 87.221 1.00 30.87 199 PRO B C 1
ATOM 4256 O O . PRO B 1 202 ? 42.072 55.702 86.854 1.00 30.94 199 PRO B O 1
ATOM 4260 N N . GLN B 1 203 ? 43.242 53.970 87.685 1.00 31.78 200 GLN B N 1
ATOM 4261 C CA . GLN B 1 203 ? 44.507 54.703 87.693 1.00 32.50 200 GLN B CA 1
ATOM 4262 C C . GLN B 1 203 ? 44.920 55.073 86.281 1.00 32.44 200 GLN B C 1
ATOM 4263 O O . GLN B 1 203 ? 44.812 54.252 85.373 1.00 32.90 200 GLN B O 1
ATOM 4269 N N . PRO B 1 204 ? 45.387 56.315 86.090 1.00 32.26 201 PRO B N 1
ATOM 4270 C CA . PRO B 1 204 ? 45.954 56.759 84.824 1.00 32.93 201 PRO B CA 1
ATOM 4271 C C . PRO B 1 204 ? 47.176 55.924 84.501 1.00 33.62 201 PRO B C 1
ATOM 4272 O O . PRO B 1 204 ? 47.695 55.234 85.381 1.00 33.00 201 PRO B O 1
ATOM 4276 N N . GLU B 1 205 ? 47.642 55.982 83.258 1.00 34.51 202 GLU B N 1
ATOM 4277 C CA . GLU B 1 205 ? 48.902 55.327 82.930 1.00 34.75 202 GLU B CA 1
ATOM 4278 C C . GLU B 1 205 ? 50.061 56.187 83.395 1.00 33.38 202 GLU B C 1
ATOM 4279 O O . GLU B 1 205 ? 49.927 57.417 83.545 1.00 31.42 202 GLU B O 1
ATOM 4285 N N . LYS B 1 206 ? 51.189 55.519 83.638 1.00 33.11 203 LYS B N 1
ATOM 4286 C CA . LYS B 1 206 ? 52.415 56.170 84.057 1.00 33.23 203 LYS B CA 1
ATOM 4287 C C . LYS B 1 206 ? 52.677 57.293 83.080 1.00 32.92 203 LYS B C 1
ATOM 4288 O O . LYS B 1 206 ? 52.720 57.062 81.874 1.00 33.32 203 LYS B O 1
ATOM 4294 N N . HIS B 1 207 ? 52.837 58.505 83.589 1.00 32.24 204 HIS B N 1
ATOM 4295 C CA . HIS B 1 207 ? 53.199 59.649 82.752 1.00 31.85 204 HIS B CA 1
ATOM 4296 C C . HIS B 1 207 ? 54.206 60.559 83.455 1.00 32.27 204 HIS B C 1
ATOM 4297 O O . HIS B 1 207 ? 54.266 61.757 83.177 1.00 32.71 204 HIS B O 1
ATOM 4304 N N . GLU B 1 208 ? 54.989 60.007 84.380 1.00 32.18 205 GLU B N 1
ATOM 4305 C CA . GLU B 1 208 ? 56.152 60.726 84.882 1.00 33.41 205 GLU B CA 1
ATOM 4306 C C . GLU B 1 208 ? 57.096 61.079 83.725 1.00 33.53 205 GLU B C 1
ATOM 4307 O O . GLU B 1 208 ? 57.621 62.188 83.667 1.00 34.14 205 GLU B O 1
ATOM 4313 N N . LYS B 1 209 ? 57.282 60.159 82.783 1.00 34.08 206 LYS B N 1
ATOM 4314 C CA . LYS B 1 209 ? 58.210 60.410 81.676 1.00 34.70 206 LYS B CA 1
ATOM 4315 C C . LYS B 1 209 ? 57.824 61.569 80.775 1.00 34.25 206 LYS B C 1
ATOM 4316 O O . LYS B 1 209 ? 58.685 62.173 80.168 1.00 35.42 206 LYS B O 1
ATOM 4322 N N . LEU B 1 210 ? 56.544 61.890 80.689 1.00 34.17 207 LEU B N 1
ATOM 4323 C CA . LEU B 1 210 ? 56.105 63.126 80.019 1.00 34.43 207 LEU B CA 1
ATOM 4324 C C . LEU B 1 210 ? 57.083 64.306 80.125 1.00 34.10 207 LEU B C 1
ATOM 4325 O O . LEU B 1 210 ? 57.208 65.080 79.181 1.00 36.18 207 LEU B O 1
ATOM 4330 N N . VAL B 1 211 ? 57.762 64.454 81.263 1.00 33.30 208 VAL B N 1
ATOM 4331 C CA . VAL B 1 211 ? 58.737 65.534 81.457 1.00 32.33 208 VAL B CA 1
ATOM 4332 C C . VAL B 1 211 ? 59.919 65.508 80.470 1.00 33.26 208 VAL B C 1
ATOM 4333 O O . VAL B 1 211 ? 60.583 66.527 80.264 1.00 34.71 208 VAL B O 1
ATOM 4337 N N . ARG B 1 212 ? 60.174 64.352 79.863 1.00 33.42 209 ARG B N 1
ATOM 4338 C CA . ARG B 1 212 ? 61.216 64.225 78.840 1.00 34.31 209 ARG B CA 1
ATOM 4339 C C . ARG B 1 212 ? 60.738 64.735 77.499 1.00 34.45 209 ARG B C 1
ATOM 4340 O O . ARG B 1 212 ? 61.508 65.374 76.772 1.00 34.65 209 ARG B O 1
ATOM 4348 N N . THR B 1 213 ? 59.477 64.429 77.174 1.00 33.45 210 THR B N 1
ATOM 4349 C CA . THR B 1 213 ? 58.830 64.971 75.991 1.00 31.96 210 THR B CA 1
ATOM 4350 C C . THR B 1 213 ? 58.693 66.479 76.139 1.00 31.31 210 THR B C 1
ATOM 4351 O O . THR B 1 213 ? 59.180 67.213 75.304 1.00 31.29 210 THR B O 1
ATOM 4355 N N . TYR B 1 214 ? 58.057 66.945 77.206 1.00 30.65 211 TYR B N 1
ATOM 4356 C CA . TYR B 1 214 ? 57.892 68.382 77.369 1.00 30.55 211 TYR B CA 1
ATOM 4357 C C . TYR B 1 214 ? 58.855 68.907 78.420 1.00 30.92 211 TYR B C 1
ATOM 4358 O O . TYR B 1 214 ? 58.665 68.707 79.625 1.00 31.34 211 TYR B O 1
ATOM 4367 N N . LYS B 1 215 ? 59.899 69.566 77.934 1.00 31.55 212 LYS B N 1
ATOM 4368 C CA . LYS B 1 215 ? 60.972 70.106 78.768 1.00 31.90 212 LYS B CA 1
ATOM 4369 C C . LYS B 1 215 ? 60.521 71.365 79.506 1.00 30.86 212 LYS B C 1
ATOM 4370 O O . LYS B 1 215 ? 61.331 72.049 80.120 1.00 31.75 212 LYS B O 1
ATOM 4376 N N . ASN B 1 216 ? 59.236 71.670 79.451 1.00 29.95 213 ASN B N 1
ATOM 4377 C CA . ASN B 1 216 ? 58.694 72.833 80.155 1.00 29.32 213 ASN B CA 1
ATOM 4378 C C . ASN B 1 216 ? 57.668 72.402 81.195 1.00 28.26 213 ASN B C 1
ATOM 4379 O O . ASN B 1 216 ? 56.864 73.219 81.663 1.00 28.56 213 ASN B O 1
ATOM 4384 N N . LEU B 1 217 ? 57.686 71.116 81.534 1.00 26.60 214 LEU B N 1
ATOM 4385 C CA . LEU B 1 217 ? 56.714 70.548 82.457 1.00 25.61 214 LEU B CA 1
ATOM 4386 C C . LEU B 1 217 ? 57.337 70.163 83.800 1.00 25.08 214 LEU B C 1
ATOM 4387 O O . LEU B 1 217 ? 58.385 69.524 83.850 1.00 23.38 214 LEU B O 1
ATOM 4392 N N . ILE B 1 218 ? 56.671 70.567 84.880 1.00 25.58 215 ILE B N 1
ATOM 4393 C CA . ILE B 1 218 ? 56.926 70.002 86.203 1.00 24.84 215 ILE B CA 1
ATOM 4394 C C . ILE B 1 218 ? 55.634 69.421 86.821 1.00 25.36 215 ILE B C 1
ATOM 4395 O O . ILE B 1 218 ? 54.561 70.043 86.765 1.00 24.64 215 ILE B O 1
ATOM 4400 N N . ILE B 1 219 ? 55.774 68.211 87.376 1.00 23.98 216 ILE B N 1
ATOM 4401 C CA . ILE B 1 219 ? 54.720 67.500 88.051 1.00 23.41 216 ILE B CA 1
ATOM 4402 C C . ILE B 1 219 ? 55.052 67.553 89.547 1.00 24.15 216 ILE B C 1
ATOM 4403 O O . ILE B 1 219 ? 56.175 67.249 89.963 1.00 22.85 216 ILE B O 1
ATOM 4408 N N . THR B 1 220 ? 54.079 67.966 90.343 1.00 23.35 217 THR B N 1
ATOM 4409 C CA . THR B 1 220 ? 54.281 68.080 91.782 1.00 23.63 217 THR B CA 1
ATOM 4410 C C . THR B 1 220 ? 53.488 66.983 92.450 1.00 23.10 217 THR B C 1
ATOM 4411 O O . THR B 1 220 ? 52.373 66.670 92.045 1.00 21.80 217 THR B O 1
ATOM 4415 N N . ARG B 1 221 ? 54.095 66.363 93.449 1.00 24.14 218 ARG B N 1
ATOM 4416 C CA . ARG B 1 221 ? 53.433 65.314 94.209 1.00 24.07 218 ARG B CA 1
ATOM 4417 C C . ARG B 1 221 ? 53.827 65.409 95.664 1.00 24.00 218 ARG B C 1
ATOM 4418 O O . ARG B 1 221 ? 54.804 66.072 95.989 1.00 23.80 218 ARG B O 1
ATOM 4426 N N . THR B 1 222 ? 53.062 64.763 96.535 1.00 23.93 219 THR B N 1
ATOM 4427 C CA . THR B 1 222 ? 53.282 64.877 97.968 1.00 24.64 219 THR B CA 1
ATOM 4428 C C . THR B 1 222 ? 53.024 63.570 98.727 1.00 24.59 219 THR B C 1
ATOM 4429 O O . THR B 1 222 ? 52.320 62.691 98.244 1.00 24.84 219 THR B O 1
ATOM 4433 N N . PHE B 1 223 ? 53.576 63.476 99.928 1.00 23.83 220 PHE B N 1
ATOM 4434 C CA . PHE B 1 223 ? 53.251 62.370 100.835 1.00 24.76 220 PHE B CA 1
ATOM 4435 C C . PHE B 1 223 ? 52.161 62.727 101.839 1.00 23.72 220 PHE B C 1
ATOM 4436 O O . PHE B 1 223 ? 51.834 61.926 102.691 1.00 22.06 220 PHE B O 1
ATOM 4444 N N . SER B 1 224 ? 51.600 63.932 101.716 1.00 24.55 221 SER B N 1
ATOM 4445 C CA . SER B 1 224 ? 50.627 64.436 102.685 1.00 24.19 221 SER B CA 1
ATOM 4446 C C . SER B 1 224 ? 49.164 64.032 102.533 1.00 24.56 221 SER B C 1
ATOM 4447 O O . SER B 1 224 ? 48.411 64.159 103.503 1.00 24.85 221 SER B O 1
ATOM 4450 N N . LYS B 1 225 ? 48.769 63.556 101.344 1.00 23.97 222 LYS B N 1
ATOM 4451 C CA . LYS B 1 225 ? 47.415 63.050 101.118 1.00 24.04 222 LYS B CA 1
ATOM 4452 C C . LYS B 1 225 ? 47.341 61.540 101.330 1.00 24.69 222 LYS B C 1
ATOM 4453 O O . LYS B 1 225 ? 47.354 61.099 102.486 1.00 25.84 222 LYS B O 1
ATOM 4459 N N . ILE B 1 226 ? 47.317 60.749 100.248 1.00 23.70 223 ILE B N 1
ATOM 4460 C CA . ILE B 1 226 ? 47.101 59.288 100.352 1.00 22.98 223 ILE B CA 1
ATOM 4461 C C . ILE B 1 226 ? 48.117 58.567 101.236 1.00 24.23 223 ILE B C 1
ATOM 4462 O O . ILE B 1 226 ? 47.771 57.609 101.902 1.00 25.68 223 ILE B O 1
ATOM 4467 N N . TYR B 1 227 ? 49.368 59.016 101.219 1.00 24.88 224 TYR B N 1
ATOM 4468 C CA . TYR B 1 227 ? 50.428 58.368 101.980 1.00 25.55 224 TYR B CA 1
ATOM 4469 C C . TYR B 1 227 ? 50.277 58.546 103.473 1.00 26.19 224 TYR B C 1
ATOM 4470 O O . TYR B 1 227 ? 50.792 57.742 104.240 1.00 26.84 224 TYR B O 1
ATOM 4479 N N . GLY B 1 228 ? 49.523 59.570 103.867 1.00 27.65 225 GLY B N 1
ATOM 4480 C CA . GLY B 1 228 ? 49.198 59.826 105.272 1.00 28.85 225 GLY B CA 1
ATOM 4481 C C . GLY B 1 228 ? 50.368 60.331 106.092 1.00 30.84 225 GLY B C 1
ATOM 4482 O O . GLY B 1 228 ? 50.499 59.972 107.266 1.00 32.18 225 GLY B O 1
ATOM 4483 N N . LEU B 1 229 ? 51.240 61.136 105.489 1.00 31.33 226 LEU B N 1
ATOM 4484 C CA . LEU B 1 229 ? 52.371 61.691 106.223 1.00 32.47 226 LEU B CA 1
ATOM 4485 C C . LEU B 1 229 ? 52.388 63.176 106.095 1.00 34.20 226 LEU B C 1
ATOM 4486 O O . LEU B 1 229 ? 53.396 63.731 105.681 1.00 35.02 226 LEU B O 1
ATOM 4491 N N . ALA B 1 230 ? 51.282 63.831 106.426 1.00 36.75 227 ALA B N 1
ATOM 4492 C CA . ALA B 1 230 ? 51.262 65.290 106.468 1.00 39.00 227 ALA B CA 1
ATOM 4493 C C . ALA B 1 230 ? 52.106 65.776 107.651 1.00 41.40 227 ALA B C 1
ATOM 4494 O O . ALA B 1 230 ? 52.674 66.878 107.590 1.00 42.82 227 ALA B O 1
ATOM 4496 N N . SER B 1 231 ? 52.163 64.955 108.711 1.00 42.07 228 SER B N 1
ATOM 4497 C CA . SER B 1 231 ? 53.083 65.111 109.840 1.00 42.78 228 SER B CA 1
ATOM 4498 C C . SER B 1 231 ? 54.473 65.616 109.385 1.00 43.61 228 SER B C 1
ATOM 4499 O O . SER B 1 231 ? 54.658 66.825 109.207 1.00 44.76 228 SER B O 1
ATOM 4502 N N . ALA B 1 232 ? 55.438 64.699 109.226 1.00 42.89 229 ALA B N 1
ATOM 4503 C CA . ALA B 1 232 ? 56.638 64.923 108.410 1.00 41.62 229 ALA B CA 1
ATOM 4504 C C . ALA B 1 232 ? 56.172 65.446 107.066 1.00 40.75 229 ALA B C 1
ATOM 4505 O O . ALA B 1 232 ? 55.166 64.981 106.563 1.00 41.38 229 ALA B O 1
ATOM 4507 N N . ARG B 1 233 ? 56.872 66.418 106.492 1.00 38.79 230 ARG B N 1
ATOM 4508 C CA . ARG B 1 233 ? 56.347 67.147 105.332 1.00 36.73 230 ARG B CA 1
ATOM 4509 C C . ARG B 1 233 ? 57.262 66.980 104.118 1.00 34.49 230 ARG B C 1
ATOM 4510 O O . ARG B 1 233 ? 58.308 67.610 104.011 1.00 33.55 230 ARG B O 1
ATOM 4518 N N . VAL B 1 234 ? 56.865 66.092 103.214 1.00 31.90 231 VAL B N 1
ATOM 4519 C CA . VAL B 1 234 ? 57.687 65.735 102.059 1.00 29.23 231 VAL B CA 1
ATOM 4520 C C . VAL B 1 234 ? 56.883 65.940 100.790 1.00 27.12 231 VAL B C 1
ATOM 4521 O O . VAL B 1 234 ? 55.898 65.268 100.565 1.00 27.69 231 VAL B O 1
ATOM 4525 N N . GLY B 1 235 ? 57.299 66.867 99.957 1.00 26.28 232 GLY B N 1
ATOM 4526 C CA . GLY B 1 235 ? 56.704 66.977 98.624 1.00 25.64 232 GLY B CA 1
ATOM 4527 C C . GLY B 1 235 ? 57.841 66.897 97.636 1.00 25.36 232 GLY B C 1
ATOM 4528 O O . GLY B 1 235 ? 59.017 67.042 98.028 1.00 24.70 232 GLY B O 1
ATOM 4529 N N . TYR B 1 236 ? 57.521 66.677 96.362 1.00 24.60 233 TYR B N 1
ATOM 4530 C CA . TYR B 1 236 ? 58.582 66.539 95.364 1.00 24.53 233 TYR B CA 1
ATOM 4531 C C . TYR B 1 236 ? 58.134 66.940 93.955 1.00 24.72 233 TYR B C 1
ATOM 4532 O O . TYR B 1 236 ? 56.940 66.901 93.628 1.00 24.46 233 TYR B O 1
ATOM 4541 N N . GLY B 1 237 ? 59.097 67.362 93.136 1.00 25.02 234 GLY B N 1
ATOM 4542 C CA . GLY B 1 237 ? 58.818 67.830 91.783 1.00 24.15 234 GLY B CA 1
ATOM 4543 C C . GLY B 1 237 ? 59.555 66.960 90.786 1.00 24.81 234 GLY B C 1
ATOM 4544 O O . GLY B 1 237 ? 60.716 66.580 91.021 1.00 24.17 234 GLY B O 1
ATOM 4545 N N . ILE B 1 238 ? 58.866 66.611 89.702 1.00 25.40 235 ILE B N 1
ATOM 4546 C CA . ILE B 1 238 ? 59.437 65.800 88.622 1.00 26.40 235 ILE B CA 1
ATOM 4547 C C . ILE B 1 238 ? 59.527 66.674 87.384 1.00 27.72 235 ILE B C 1
ATOM 4548 O O . ILE B 1 238 ? 58.525 67.233 86.928 1.00 28.02 235 ILE B O 1
ATOM 4553 N N . ALA B 1 239 ? 60.734 66.834 86.863 1.00 28.10 236 ALA B N 1
ATOM 4554 C CA . ALA B 1 239 ? 60.925 67.751 85.755 1.00 30.00 236 ALA B CA 1
ATOM 4555 C C . ALA B 1 239 ? 62.245 67.426 85.119 1.00 30.75 236 ALA B C 1
ATOM 4556 O O . ALA B 1 239 ? 63.053 66.747 85.735 1.00 32.26 236 ALA B O 1
ATOM 4558 N N . ASP B 1 240 ? 62.473 67.889 83.891 1.00 32.53 237 ASP B N 1
ATOM 4559 C CA . ASP B 1 240 ? 63.750 67.634 83.234 1.00 33.81 237 ASP B CA 1
ATOM 4560 C C . ASP B 1 240 ? 64.886 68.371 83.946 1.00 34.30 237 ASP B C 1
ATOM 4561 O O . ASP B 1 240 ? 64.659 69.342 84.676 1.00 34.17 237 ASP B O 1
ATOM 4566 N N . LYS B 1 241 ? 66.107 67.902 83.709 1.00 35.00 238 LYS B N 1
ATOM 4567 C CA . LYS B 1 241 ? 67.294 68.341 84.457 1.00 35.53 238 LYS B CA 1
ATOM 4568 C C . LYS B 1 241 ? 67.455 69.853 84.524 1.00 34.56 238 LYS B C 1
ATOM 4569 O O . LYS B 1 241 ? 67.762 70.404 85.580 1.00 33.96 238 LYS B O 1
ATOM 4575 N N . GLU B 1 242 ? 67.223 70.526 83.404 1.00 34.24 239 GLU B N 1
ATOM 4576 C CA . GLU B 1 242 ? 67.456 71.957 83.354 1.00 34.05 239 GLU B CA 1
ATOM 4577 C C . GLU B 1 242 ? 66.642 72.686 84.423 1.00 32.60 239 GLU B C 1
ATOM 4578 O O . GLU B 1 242 ? 67.179 73.519 85.137 1.00 32.81 239 GLU B O 1
ATOM 4584 N N . ILE B 1 243 ? 65.367 72.319 84.560 1.00 31.75 240 ILE B N 1
ATOM 4585 C CA . ILE B 1 243 ? 64.452 72.927 85.536 1.00 30.65 240 ILE B CA 1
ATOM 4586 C C . ILE B 1 243 ? 64.881 72.616 86.970 1.00 30.44 240 ILE B C 1
ATOM 4587 O O . ILE B 1 243 ? 64.964 73.524 87.814 1.00 31.44 240 ILE B O 1
ATOM 4592 N N . ILE B 1 244 ? 65.165 71.340 87.229 1.00 29.71 241 ILE B N 1
ATOM 4593 C CA . ILE B 1 244 ? 65.574 70.870 88.557 1.00 28.78 241 ILE B CA 1
ATOM 4594 C C . ILE B 1 244 ? 66.809 71.624 89.062 1.00 30.19 241 ILE B C 1
ATOM 4595 O O . ILE B 1 244 ? 66.844 72.050 90.217 1.00 30.37 241 ILE B O 1
ATOM 4600 N N . ARG B 1 245 ? 67.791 71.816 88.181 1.00 31.88 242 ARG B N 1
ATOM 4601 C CA . ARG B 1 245 ? 69.034 72.496 88.533 1.00 34.82 242 ARG B CA 1
ATOM 4602 C C . ARG B 1 245 ? 68.814 73.943 88.919 1.00 35.26 242 ARG B C 1
ATOM 4603 O O . ARG B 1 245 ? 69.494 74.463 89.809 1.00 35.68 242 ARG B O 1
ATOM 4611 N N . GLN B 1 246 ? 67.877 74.597 88.240 1.00 36.10 243 GLN B N 1
ATOM 4612 C CA . GLN B 1 246 ? 67.567 75.981 88.552 1.00 36.42 243 GLN B CA 1
ATOM 4613 C C . GLN B 1 246 ? 66.893 76.070 89.921 1.00 36.10 243 GLN B C 1
ATOM 4614 O O . GLN B 1 246 ? 67.288 76.873 90.769 1.00 36.53 243 GLN B O 1
ATOM 4620 N N . LEU B 1 247 ? 65.892 75.225 90.128 1.00 35.21 244 LEU B N 1
ATOM 4621 C CA . LEU B 1 247 ? 65.203 75.113 91.407 1.00 34.43 244 LEU B CA 1
ATOM 4622 C C . LEU B 1 247 ? 66.135 74.844 92.570 1.00 34.57 244 LEU B C 1
ATOM 4623 O O . LEU B 1 247 ? 65.847 75.244 93.699 1.00 34.43 244 LEU B O 1
ATOM 4628 N N . ASN B 1 248 ? 67.244 74.156 92.306 1.00 35.09 245 ASN B N 1
ATOM 4629 C CA . ASN B 1 248 ? 68.174 73.820 93.376 1.00 35.91 245 ASN B CA 1
ATOM 4630 C C . ASN B 1 248 ? 68.854 75.034 93.969 1.00 36.67 245 ASN B C 1
ATOM 4631 O O . ASN B 1 248 ? 68.761 75.264 95.175 1.00 36.97 245 ASN B O 1
ATOM 4636 N N . ILE B 1 249 ? 69.495 75.830 93.117 1.00 37.06 246 ILE B N 1
ATOM 4637 C CA . ILE B 1 249 ? 70.065 77.114 93.516 1.00 36.78 246 ILE B CA 1
ATOM 4638 C C . ILE B 1 249 ? 69.219 77.842 94.601 1.00 36.85 246 ILE B C 1
ATOM 4639 O O . ILE B 1 249 ? 69.779 78.349 95.568 1.00 38.54 246 ILE B O 1
ATOM 4644 N N . VAL B 1 250 ? 67.894 77.838 94.491 1.00 35.61 247 VAL B N 1
ATOM 4645 C CA . VAL B 1 250 ? 67.050 78.694 95.365 1.00 35.27 247 VAL B CA 1
ATOM 4646 C C . VAL B 1 250 ? 66.317 78.088 96.584 1.00 35.49 247 VAL B C 1
ATOM 4647 O O . VAL B 1 250 ? 65.476 78.757 97.186 1.00 34.29 247 VAL B O 1
ATOM 4651 N N . ARG B 1 251 ? 66.606 76.848 96.954 1.00 36.73 248 ARG B N 1
ATOM 4652 C CA . ARG B 1 251 ? 65.920 76.257 98.107 1.00 38.56 248 ARG B CA 1
ATOM 4653 C C . ARG B 1 251 ? 66.469 76.702 99.471 1.00 38.98 248 ARG B C 1
ATOM 4654 O O . ARG B 1 251 ? 67.638 77.026 99.574 1.00 38.78 248 ARG B O 1
ATOM 4662 N N . PRO B 1 252 ? 65.606 76.752 100.510 1.00 40.60 249 PRO B N 1
ATOM 4663 C CA . PRO B 1 252 ? 65.993 77.125 101.887 1.00 41.63 249 PRO B CA 1
ATOM 4664 C C . PRO B 1 252 ? 66.944 76.133 102.581 1.00 43.06 249 PRO B C 1
ATOM 4665 O O . PRO B 1 252 ? 66.911 74.942 102.258 1.00 43.63 249 PRO B O 1
ATOM 4669 N N . PRO B 1 253 ? 67.776 76.628 103.537 1.00 44.18 250 PRO B N 1
ATOM 4670 C CA . PRO B 1 253 ? 68.779 75.928 104.377 1.00 44.85 250 PRO B CA 1
ATOM 4671 C C . PRO B 1 253 ? 68.441 74.525 104.919 1.00 45.65 250 PRO B C 1
ATOM 4672 O O . PRO B 1 253 ? 69.350 73.771 105.285 1.00 45.85 250 PRO B O 1
ATOM 4676 N N . PHE B 1 254 ? 67.155 74.194 104.994 1.00 46.25 251 PHE B N 1
ATOM 4677 C CA . PHE B 1 254 ? 66.704 72.932 105.550 1.00 46.95 251 PHE B CA 1
ATOM 4678 C C . PHE B 1 254 ? 65.311 72.683 105.033 1.00 47.84 251 PHE B C 1
ATOM 4679 O O . PHE B 1 254 ? 64.599 73.610 104.610 1.00 48.68 251 PHE B O 1
ATOM 4681 N N . ASN B 1 255 ? 64.925 71.420 105.052 1.00 48.05 252 ASN B N 1
ATOM 4682 C CA . ASN B 1 255 ? 63.625 71.033 104.570 1.00 48.32 252 ASN B CA 1
ATOM 4683 C C . ASN B 1 255 ? 63.044 70.106 105.606 1.00 47.73 252 ASN B C 1
ATOM 4684 O O . ASN B 1 255 ? 62.488 70.558 106.612 1.00 47.92 252 ASN B O 1
ATOM 4689 N N . THR B 1 256 ? 63.230 68.808 105.372 1.00 46.58 253 THR B N 1
ATOM 4690 C CA . THR B 1 256 ? 62.626 67.763 106.184 1.00 45.10 253 THR B CA 1
ATOM 4691 C C . THR B 1 256 ? 63.569 67.305 107.269 1.00 43.29 253 THR B C 1
ATOM 4692 O O . THR B 1 256 ? 64.753 67.638 107.265 1.00 43.62 253 THR B O 1
ATOM 4696 N N . THR B 1 257 ? 63.011 66.551 108.205 1.00 41.53 254 THR B N 1
ATOM 4697 C CA . THR B 1 257 ? 63.766 65.834 109.206 1.00 39.40 254 THR B CA 1
ATOM 4698 C C . THR B 1 257 ? 64.203 64.511 108.613 1.00 37.90 254 THR B C 1
ATOM 4699 O O . THR B 1 257 ? 63.585 64.026 107.677 1.00 38.08 254 THR B O 1
ATOM 4703 N N . SER B 1 258 ? 65.266 63.925 109.150 1.00 36.11 255 SER B N 1
ATOM 4704 C CA . SER B 1 258 ? 65.708 62.619 108.687 1.00 34.86 255 SER B CA 1
ATOM 4705 C C . SER B 1 258 ? 64.657 61.545 108.928 1.00 34.12 255 SER B C 1
ATOM 4706 O O . SER B 1 258 ? 64.619 60.551 108.222 1.00 34.21 255 SER B O 1
ATOM 4709 N N . ILE B 1 259 ? 63.804 61.746 109.927 1.00 32.81 256 ILE B N 1
ATOM 4710 C CA . ILE B 1 259 ? 62.714 60.829 110.184 1.00 31.23 256 ILE B CA 1
ATOM 4711 C C . ILE B 1 259 ? 61.630 60.937 109.090 1.00 30.50 256 ILE B C 1
ATOM 4712 O O . ILE B 1 259 ? 61.139 59.930 108.591 1.00 29.97 256 ILE B O 1
ATOM 4717 N N . GLY B 1 260 ? 61.281 62.158 108.706 1.00 29.61 257 GLY B N 1
ATOM 4718 C CA . GLY B 1 260 ? 60.317 62.360 107.633 1.00 28.69 257 GLY B CA 1
ATOM 4719 C C . GLY B 1 260 ? 60.747 61.579 106.412 1.00 27.97 257 GLY B C 1
ATOM 4720 O O . GLY B 1 260 ? 59.965 60.853 105.826 1.00 28.44 257 GLY B O 1
ATOM 4721 N N . GLN B 1 261 ? 62.014 61.724 106.050 1.00 27.40 258 GLN B N 1
ATOM 4722 C CA . GLN B 1 261 ? 62.618 60.984 104.954 1.00 26.78 258 GLN B CA 1
ATOM 4723 C C . GLN B 1 261 ? 62.552 59.464 105.170 1.00 26.38 258 GLN B C 1
ATOM 4724 O O . GLN B 1 261 ? 62.269 58.719 104.235 1.00 25.77 258 GLN B O 1
ATOM 4730 N N . LYS B 1 262 ? 62.814 59.013 106.395 1.00 25.47 259 LYS B N 1
ATOM 4731 C CA . LYS B 1 262 ? 62.711 57.592 106.731 1.00 26.09 259 LYS B CA 1
ATOM 4732 C C . LYS B 1 262 ? 61.300 57.076 106.486 1.00 25.89 259 LYS B C 1
ATOM 4733 O O . LYS B 1 262 ? 61.120 55.963 105.967 1.00 26.97 259 LYS B O 1
ATOM 4739 N N . LEU B 1 263 ? 60.311 57.895 106.843 1.00 24.51 260 LEU B N 1
ATOM 4740 C CA . LEU B 1 263 ? 58.920 57.518 106.720 1.00 24.10 260 LEU B CA 1
ATOM 4741 C C . LEU B 1 263 ? 58.484 57.447 105.267 1.00 24.99 260 LEU B C 1
ATOM 4742 O O . LEU B 1 263 ? 57.646 56.612 104.909 1.00 24.70 260 LEU B O 1
ATOM 4747 N N . ALA B 1 264 ? 59.027 58.342 104.440 1.00 24.52 261 ALA B N 1
ATOM 4748 C CA . ALA B 1 264 ? 58.591 58.438 103.054 1.00 24.94 261 ALA B CA 1
ATOM 4749 C C . ALA B 1 264 ? 59.141 57.262 102.248 1.00 24.27 261 ALA B C 1
ATOM 4750 O O . ALA B 1 264 ? 58.448 56.734 101.373 1.00 22.64 261 ALA B O 1
ATOM 4752 N N . ILE B 1 265 ? 60.359 56.838 102.593 1.00 24.34 262 ILE B N 1
ATOM 4753 C CA . ILE B 1 265 ? 60.987 55.674 101.975 1.00 24.91 262 ILE B CA 1
ATOM 4754 C C . ILE B 1 265 ? 60.042 54.492 102.118 1.00 25.86 262 ILE B C 1
ATOM 4755 O O . ILE B 1 265 ? 59.700 53.829 101.133 1.00 27.25 262 ILE B O 1
ATOM 4760 N N . GLU B 1 266 ? 59.604 54.242 103.342 1.00 25.90 263 GLU B N 1
ATOM 4761 C CA . GLU B 1 266 ? 58.647 53.180 103.573 1.00 26.07 263 GLU B CA 1
ATOM 4762 C C . GLU B 1 266 ? 57.270 53.437 102.983 1.00 25.27 263 GLU B C 1
ATOM 4763 O O . GLU B 1 266 ? 56.591 52.501 102.598 1.00 24.92 263 GLU B O 1
ATOM 4769 N N . ALA B 1 267 ? 56.833 54.684 102.943 1.00 24.74 264 ALA B N 1
ATOM 4770 C CA . ALA B 1 267 ? 55.540 54.964 102.348 1.00 26.03 264 ALA B CA 1
ATOM 4771 C C . ALA B 1 267 ? 55.474 54.470 100.888 1.00 26.78 264 ALA B C 1
ATOM 4772 O O . ALA B 1 267 ? 54.620 53.651 100.577 1.00 27.69 264 ALA B O 1
ATOM 4774 N N . ILE B 1 268 ? 56.379 54.922 100.014 1.00 27.31 265 ILE B N 1
ATOM 4775 C CA . ILE B 1 268 ? 56.312 54.527 98.587 1.00 28.00 265 ILE B CA 1
ATOM 4776 C C . ILE B 1 268 ? 56.446 53.032 98.384 1.00 27.59 265 ILE B C 1
ATOM 4777 O O . ILE B 1 268 ? 56.010 52.532 97.366 1.00 29.68 265 ILE B O 1
ATOM 4782 N N . LYS B 1 269 ? 57.060 52.335 99.328 1.00 25.49 266 LYS B N 1
ATOM 4783 C CA . LYS B 1 269 ? 57.109 50.875 99.295 1.00 24.82 266 LYS B CA 1
ATOM 4784 C C . LYS B 1 269 ? 55.771 50.195 99.582 1.00 25.33 266 LYS B C 1
ATOM 4785 O O . LYS B 1 269 ? 55.535 49.103 99.098 1.00 26.79 266 LYS B O 1
ATOM 4791 N N . ASP B 1 270 ? 54.900 50.809 100.371 1.00 25.13 267 ASP B N 1
ATOM 4792 C CA . ASP B 1 270 ? 53.703 50.096 100.813 1.00 25.18 267 ASP B CA 1
ATOM 4793 C C . ASP B 1 270 ? 52.537 50.385 99.913 1.00 23.74 267 ASP B C 1
ATOM 4794 O O . ASP B 1 270 ? 51.561 50.978 100.314 1.00 21.24 267 ASP B O 1
ATOM 4799 N N . GLN B 1 271 ? 52.647 49.925 98.682 1.00 23.94 268 GLN B N 1
ATOM 4800 C CA . GLN B 1 271 ? 51.600 50.154 97.704 1.00 24.25 268 GLN B CA 1
ATOM 4801 C C . GLN B 1 271 ? 50.306 49.378 97.989 1.00 24.99 268 GLN B C 1
ATOM 4802 O O . GLN B 1 271 ? 49.248 49.802 97.551 1.00 26.10 268 GLN B O 1
ATOM 4808 N N . ALA B 1 272 ? 50.385 48.275 98.736 1.00 25.36 269 ALA B N 1
ATOM 4809 C CA . ALA B 1 272 ? 49.196 47.507 99.071 1.00 26.71 269 ALA B CA 1
ATOM 4810 C C . ALA B 1 272 ? 48.228 48.358 99.898 1.00 27.77 269 ALA B C 1
ATOM 4811 O O . ALA B 1 272 ? 47.009 48.385 99.613 1.00 28.47 269 ALA B O 1
ATOM 4813 N N . PHE B 1 273 ? 48.770 49.075 100.891 1.00 27.45 270 PHE B N 1
ATOM 4814 C CA . PHE B 1 273 ? 47.996 50.087 101.652 1.00 25.99 270 PHE B CA 1
ATOM 4815 C C . PHE B 1 273 ? 47.327 51.143 100.742 1.00 25.39 270 PHE B C 1
ATOM 4816 O O . PHE B 1 273 ? 46.156 51.487 100.933 1.00 24.29 270 PHE B O 1
ATOM 4824 N N . ILE B 1 274 ? 48.068 51.629 99.750 1.00 25.56 271 ILE B N 1
ATOM 4825 C CA . ILE B 1 274 ? 47.536 52.615 98.792 1.00 27.15 271 ILE B CA 1
ATOM 4826 C C . ILE B 1 274 ? 46.426 52.046 97.885 1.00 26.71 271 ILE B C 1
ATOM 4827 O O . ILE B 1 274 ? 45.421 52.709 97.628 1.00 25.33 271 ILE B O 1
ATOM 4832 N N . GLY B 1 275 ? 46.609 50.804 97.440 1.00 26.67 272 GLY B N 1
ATOM 4833 C CA . GLY B 1 275 ? 45.562 50.045 96.770 1.00 26.83 272 GLY B CA 1
ATOM 4834 C C . GLY B 1 275 ? 44.279 50.004 97.584 1.00 28.18 272 GLY B C 1
ATOM 4835 O O . GLY B 1 275 ? 43.245 50.488 97.129 1.00 28.11 272 GLY B O 1
ATOM 4836 N N . GLU B 1 276 ? 44.342 49.468 98.803 1.00 29.50 273 GLU B N 1
ATOM 4837 C CA . GLU B 1 276 ? 43.148 49.393 99.635 1.00 30.42 273 GLU B CA 1
ATOM 4838 C C . GLU B 1 276 ? 42.528 50.752 99.952 1.00 30.09 273 GLU B C 1
ATOM 4839 O O . GLU B 1 276 ? 41.288 50.892 99.964 1.00 30.64 273 GLU B O 1
ATOM 4845 N N . CYS B 1 277 ? 43.360 51.767 100.169 1.00 30.09 274 CYS B N 1
ATOM 4846 C CA . CYS B 1 277 ? 42.842 53.146 100.308 1.00 29.65 274 CYS B CA 1
ATOM 4847 C C . CYS B 1 277 ? 42.163 53.673 99.042 1.00 29.20 274 CYS B C 1
ATOM 4848 O O . CYS B 1 277 ? 41.084 54.277 99.102 1.00 29.70 274 CYS B O 1
ATOM 4851 N N . ARG B 1 278 ? 42.792 53.450 97.897 1.00 27.55 275 ARG B N 1
ATOM 4852 C CA . ARG B 1 278 ? 42.219 53.912 96.666 1.00 27.24 275 ARG B CA 1
ATOM 4853 C C . ARG B 1 278 ? 40.852 53.265 96.549 1.00 26.62 275 ARG B C 1
ATOM 4854 O O . ARG B 1 278 ? 39.891 53.920 96.144 1.00 26.59 275 ARG B O 1
ATOM 4862 N N . THR B 1 279 ? 40.743 51.992 96.922 1.00 25.05 276 THR B N 1
ATOM 4863 C CA . THR B 1 279 ? 39.452 51.361 96.755 1.00 24.80 276 THR B CA 1
ATOM 4864 C C . THR B 1 279 ? 38.417 51.814 97.826 1.00 24.62 276 THR B C 1
ATOM 4865 O O . THR B 1 279 ? 37.265 52.125 97.469 1.00 24.12 276 THR B O 1
ATOM 4869 N N . SER B 1 280 ? 38.792 51.888 99.103 1.00 22.96 277 SER B N 1
ATOM 4870 C CA . SER B 1 280 ? 37.791 52.367 100.095 1.00 24.69 277 SER B CA 1
ATOM 4871 C C . SER B 1 280 ? 37.301 53.774 99.802 1.00 24.96 277 SER B C 1
ATOM 4872 O O . SER B 1 280 ? 36.101 54.042 99.900 1.00 24.97 277 SER B O 1
ATOM 4875 N N . ASN B 1 281 ? 38.218 54.657 99.410 1.00 25.06 278 ASN B N 1
ATOM 4876 C CA . ASN B 1 281 ? 37.855 55.990 98.949 1.00 24.68 278 ASN B CA 1
ATOM 4877 C C . ASN B 1 281 ? 36.822 56.003 97.817 1.00 24.55 278 ASN B C 1
ATOM 4878 O O . ASN B 1 281 ? 35.840 56.743 97.871 1.00 25.34 278 ASN B O 1
ATOM 4883 N N . ALA B 1 282 ? 37.043 55.193 96.792 1.00 24.57 279 ALA B N 1
ATOM 4884 C CA . ALA B 1 282 ? 36.099 55.123 95.691 1.00 25.83 279 ALA B CA 1
ATOM 4885 C C . ALA B 1 282 ? 34.746 54.663 96.199 1.00 26.30 279 ALA B C 1
ATOM 4886 O O . ALA B 1 282 ? 33.716 55.152 95.755 1.00 27.44 279 ALA B O 1
ATOM 4888 N N . ASN B 1 283 ? 34.727 53.759 97.162 1.00 28.02 280 ASN B N 1
ATOM 4889 C CA . ASN B 1 283 ? 33.445 53.409 97.787 1.00 29.15 280 ASN B CA 1
ATOM 4890 C C . ASN B 1 283 ? 32.775 54.547 98.570 1.00 29.23 280 ASN B C 1
ATOM 4891 O O . ASN B 1 283 ? 31.556 54.754 98.468 1.00 29.52 280 ASN B O 1
ATOM 4896 N N . GLY B 1 284 ? 33.573 55.314 99.304 1.00 27.83 281 GLY B N 1
ATOM 4897 C CA . GLY B 1 284 ? 33.061 56.512 99.939 1.00 27.76 281 GLY B CA 1
ATOM 4898 C C . GLY B 1 284 ? 32.402 57.427 98.929 1.00 26.77 281 GLY B C 1
ATOM 4899 O O . GLY B 1 284 ? 31.334 57.920 99.157 1.00 26.17 281 GLY B O 1
ATOM 4900 N N . ILE B 1 285 ? 33.058 57.635 97.793 1.00 28.69 282 ILE B N 1
ATOM 4901 C CA . ILE B 1 285 ? 32.542 58.499 96.735 1.00 27.58 282 ILE B CA 1
ATOM 4902 C C . ILE B 1 285 ? 31.222 57.974 96.194 1.00 27.52 282 ILE B C 1
ATOM 4903 O O . ILE B 1 285 ? 30.270 58.736 96.021 1.00 28.72 282 ILE B O 1
ATOM 4908 N N . LYS B 1 286 ? 31.136 56.670 95.976 1.00 27.09 283 LYS B N 1
ATOM 4909 C CA . LYS B 1 286 ? 29.870 56.054 95.604 1.00 26.61 283 LYS B CA 1
ATOM 4910 C C . LYS B 1 286 ? 28.762 56.379 96.585 1.00 25.53 283 LYS B C 1
ATOM 4911 O O . LYS B 1 286 ? 27.637 56.652 96.166 1.00 25.45 283 LYS B O 1
ATOM 4917 N N . GLN B 1 287 ? 29.077 56.373 97.880 1.00 24.80 284 GLN B N 1
ATOM 4918 C CA . GLN B 1 287 ? 28.108 56.780 98.904 1.00 24.07 284 GLN B CA 1
ATOM 4919 C C . GLN B 1 287 ? 27.529 58.157 98.612 1.00 24.26 284 GLN B C 1
ATOM 4920 O O . GLN B 1 287 ? 26.326 58.309 98.567 1.00 25.80 284 GLN B O 1
ATOM 4926 N N . TYR B 1 288 ? 28.379 59.157 98.398 1.00 24.28 285 TYR B N 1
ATOM 4927 C CA . TYR B 1 288 ? 27.903 60.500 98.080 1.00 25.43 285 TYR B CA 1
ATOM 4928 C C . TYR B 1 288 ? 27.134 60.600 96.757 1.00 25.52 285 TYR B C 1
ATOM 4929 O O . TYR B 1 288 ? 26.239 61.425 96.617 1.00 26.21 285 TYR B O 1
ATOM 4938 N N . GLU B 1 289 ? 27.479 59.766 95.788 1.00 25.28 286 GLU B N 1
ATOM 4939 C CA . GLU B 1 289 ? 26.781 59.786 94.518 1.00 25.79 286 GLU B CA 1
ATOM 4940 C C . GLU B 1 289 ? 25.323 59.317 94.646 1.00 24.75 286 GLU B C 1
ATOM 4941 O O . GLU B 1 289 ? 24.420 60.000 94.169 1.00 23.98 286 GLU B O 1
ATOM 4947 N N . ALA B 1 290 ? 25.093 58.191 95.330 1.00 24.89 287 ALA B N 1
ATOM 4948 C CA . ALA B 1 290 ? 23.730 57.727 95.689 1.00 24.41 287 ALA B CA 1
ATOM 4949 C C . ALA B 1 290 ? 22.917 58.830 96.359 1.00 25.42 287 ALA B C 1
ATOM 4950 O O . ALA B 1 290 ? 21.730 59.026 96.073 1.00 25.46 287 ALA B O 1
ATOM 4952 N N . PHE B 1 291 ? 23.569 59.567 97.250 1.00 26.01 288 PHE B N 1
ATOM 4953 C CA . PHE B 1 291 ? 22.927 60.707 97.907 1.00 25.84 288 PHE B CA 1
ATOM 4954 C C . PHE B 1 291 ? 22.517 61.835 96.932 1.00 25.69 288 PHE B C 1
ATOM 4955 O O . PHE B 1 291 ? 21.355 62.225 96.910 1.00 25.50 288 PHE B O 1
ATOM 4963 N N . ALA B 1 292 ? 23.459 62.359 96.136 1.00 25.77 289 ALA B N 1
ATOM 4964 C CA . ALA B 1 292 ? 23.117 63.369 95.120 1.00 26.21 289 ALA B CA 1
ATOM 4965 C C . ALA B 1 292 ? 22.053 62.864 94.133 1.00 27.40 289 ALA B C 1
ATOM 4966 O O . ALA B 1 292 ? 21.202 63.628 93.713 1.00 27.42 289 ALA B O 1
ATOM 4968 N N . LYS B 1 293 ? 22.083 61.577 93.802 1.00 29.09 290 LYS B N 1
ATOM 4969 C CA . LYS B 1 293 ? 21.122 61.017 92.866 1.00 31.31 290 LYS B CA 1
ATOM 4970 C C . LYS B 1 293 ? 19.721 60.972 93.468 1.00 31.76 290 LYS B C 1
ATOM 4971 O O . LYS B 1 293 ? 18.725 61.002 92.752 1.00 32.07 290 LYS B O 1
ATOM 4977 N N . ARG B 1 294 ? 19.657 60.898 94.790 1.00 32.48 291 ARG B N 1
ATOM 4978 C CA . ARG B 1 294 ? 18.404 60.914 95.532 1.00 32.60 291 ARG B CA 1
ATOM 4979 C C . ARG B 1 294 ? 17.854 62.362 95.544 1.00 32.25 291 ARG B C 1
ATOM 4980 O O . ARG B 1 294 ? 16.657 62.577 95.399 1.00 32.26 291 ARG B O 1
ATOM 4988 N N . PHE B 1 295 ? 18.730 63.357 95.666 1.00 31.77 292 PHE B N 1
ATOM 4989 C CA . PHE B 1 295 ? 18.282 64.754 95.815 1.00 31.40 292 PHE B CA 1
ATOM 4990 C C . PHE B 1 295 ? 18.686 65.662 94.674 1.00 32.05 292 PHE B C 1
ATOM 4991 O O . PHE B 1 295 ? 19.834 66.064 94.558 1.00 31.49 292 PHE B O 1
ATOM 4999 N N . GLU B 1 296 ? 17.697 66.014 93.866 1.00 33.88 293 GLU B N 1
ATOM 5000 C CA . GLU B 1 296 ? 17.883 66.714 92.613 1.00 35.61 293 GLU B CA 1
ATOM 5001 C C . GLU B 1 296 ? 18.521 68.093 92.813 1.00 35.36 293 GLU B C 1
ATOM 5002 O O . GLU B 1 296 ? 19.321 68.538 91.996 1.00 36.08 293 GLU B O 1
ATOM 5008 N N . LYS B 1 297 ? 18.170 68.765 93.901 1.00 35.06 294 LYS B N 1
ATOM 5009 C CA . LYS B 1 297 ? 18.557 70.148 94.109 1.00 34.37 294 LYS B CA 1
ATOM 5010 C C . LYS B 1 297 ? 19.986 70.276 94.594 1.00 34.48 294 LYS B C 1
ATOM 5011 O O . LYS B 1 297 ? 20.493 71.389 94.710 1.00 34.69 294 LYS B O 1
ATOM 5017 N N . VAL B 1 298 ? 20.629 69.139 94.871 1.00 32.92 295 VAL B N 1
ATOM 5018 C CA . VAL B 1 298 ? 22.006 69.117 95.317 1.00 33.15 295 VAL B CA 1
ATOM 5019 C C . VAL B 1 298 ? 22.910 69.064 94.097 1.00 33.82 295 VAL B C 1
ATOM 5020 O O . VAL B 1 298 ? 22.598 68.370 93.135 1.00 34.86 295 VAL B O 1
ATOM 5024 N N . LYS B 1 299 ? 24.007 69.809 94.133 1.00 33.23 296 LYS B N 1
ATOM 5025 C CA . LYS B 1 299 ? 25.026 69.747 93.088 1.00 34.91 296 LYS B CA 1
ATOM 5026 C C . LYS B 1 299 ? 26.301 69.070 93.608 1.00 33.87 296 LYS B C 1
ATOM 5027 O O . LYS B 1 299 ? 27.080 69.695 94.339 1.00 34.44 296 LYS B O 1
ATOM 5033 N N . LEU B 1 300 ? 26.503 67.800 93.243 1.00 32.96 297 LEU B N 1
ATOM 5034 C CA . LEU B 1 300 ? 27.754 67.085 93.538 1.00 32.07 297 LEU B CA 1
ATOM 5035 C C . LEU B 1 300 ? 28.745 67.194 92.373 1.00 31.11 297 LEU B C 1
ATOM 5036 O O . LEU B 1 300 ? 28.518 66.616 91.307 1.00 31.01 297 LEU B O 1
ATOM 5041 N N . TYR B 1 301 ? 29.832 67.939 92.562 1.00 30.54 298 TYR B N 1
ATOM 5042 C CA . TYR B 1 301 ? 30.943 67.932 91.590 1.00 30.51 298 TYR B CA 1
ATOM 5043 C C . TYR B 1 301 ? 31.620 66.545 91.435 1.00 31.36 298 TYR B C 1
ATOM 5044 O O . TYR B 1 301 ? 31.618 65.770 92.363 1.00 30.97 298 TYR B O 1
ATOM 5053 N N . PRO B 1 302 ? 32.169 66.229 90.236 1.00 32.35 299 PRO B N 1
ATOM 5054 C CA . PRO B 1 302 ? 32.750 64.902 89.922 1.00 32.78 299 PRO B CA 1
ATOM 5055 C C . PRO B 1 302 ? 34.008 64.597 90.743 1.00 33.91 299 PRO B C 1
ATOM 5056 O O . PRO B 1 302 ? 35.063 65.185 90.491 1.00 36.36 299 PRO B O 1
ATOM 5060 N N . ALA B 1 303 ? 33.915 63.688 91.699 1.00 32.51 300 ALA B N 1
ATOM 5061 C CA . ALA B 1 303 ? 35.033 63.473 92.625 1.00 32.28 300 ALA B CA 1
ATOM 5062 C C . ALA B 1 303 ? 36.101 62.458 92.150 1.00 30.72 300 ALA B C 1
ATOM 5063 O O . ALA B 1 303 ? 35.780 61.312 91.811 1.00 31.29 300 ALA B O 1
ATOM 5065 N N . ASN B 1 304 ? 37.360 62.877 92.147 1.00 28.75 301 ASN B N 1
ATOM 5066 C CA . ASN B 1 304 ? 38.464 61.970 91.804 1.00 29.09 301 ASN B CA 1
ATOM 5067 C C . ASN B 1 304 ? 39.637 62.039 92.758 1.00 28.34 301 ASN B C 1
ATOM 5068 O O . ASN B 1 304 ? 40.676 61.457 92.489 1.00 29.67 301 ASN B O 1
ATOM 5073 N N . GLY B 1 305 ? 39.474 62.769 93.850 1.00 28.99 302 GLY B N 1
ATOM 5074 C CA . GLY B 1 305 ? 40.437 62.776 94.955 1.00 28.80 302 GLY B CA 1
ATOM 5075 C C . GLY B 1 305 ? 39.728 62.160 96.126 1.00 28.86 302 GLY B C 1
ATOM 5076 O O . GLY B 1 305 ? 38.859 61.328 95.928 1.00 30.24 302 GLY B O 1
ATOM 5077 N N . ASN B 1 306 ? 40.075 62.573 97.343 1.00 28.25 303 ASN B N 1
ATOM 5078 C CA . ASN B 1 306 ? 39.532 61.959 98.560 1.00 27.23 303 ASN B CA 1
ATOM 5079 C C . ASN B 1 306 ? 38.603 62.914 99.316 1.00 26.73 303 ASN B C 1
ATOM 5080 O O . ASN B 1 306 ? 38.556 62.886 100.552 1.00 23.62 303 ASN B O 1
ATOM 5085 N N . PHE B 1 307 ? 37.915 63.782 98.567 1.00 25.47 304 PHE B N 1
ATOM 5086 C CA . PHE B 1 307 ? 36.980 64.753 99.143 1.00 25.82 304 PHE B CA 1
ATOM 5087 C C . PHE B 1 307 ? 35.821 64.866 98.171 1.00 26.20 304 PHE B C 1
ATOM 5088 O O . PHE B 1 307 ? 35.966 64.468 97.007 1.00 26.94 304 PHE B O 1
ATOM 5096 N N . VAL B 1 308 ? 34.687 65.394 98.624 1.00 24.64 305 VAL B N 1
ATOM 5097 C CA . VAL B 1 308 ? 33.603 65.748 97.708 1.00 24.90 305 VAL B CA 1
ATOM 5098 C C . VAL B 1 308 ? 33.259 67.220 97.921 1.00 24.66 305 VAL B C 1
ATOM 5099 O O . VAL B 1 308 ? 33.424 67.751 99.016 1.00 24.95 305 VAL B O 1
ATOM 5103 N N . LEU B 1 309 ? 32.825 67.880 96.869 1.00 23.85 306 LEU B N 1
ATOM 5104 C CA . LEU B 1 309 ? 32.309 69.229 96.979 1.00 26.27 306 LEU B CA 1
ATOM 5105 C C . LEU B 1 309 ? 30.816 69.191 96.666 1.00 27.30 306 LEU B C 1
ATOM 5106 O O . LEU B 1 309 ? 30.402 68.757 95.579 1.00 28.35 306 LEU B O 1
ATOM 5111 N N . ILE B 1 310 ? 30.024 69.613 97.641 1.00 27.28 307 ILE B N 1
ATOM 5112 C CA . ILE B 1 310 ? 28.599 69.466 97.575 1.00 28.76 307 ILE B CA 1
ATOM 5113 C C . ILE B 1 310 ? 27.969 70.826 97.789 1.00 29.49 307 ILE B C 1
ATOM 5114 O O . ILE B 1 310 ? 28.070 71.398 98.875 1.00 29.61 307 ILE B O 1
ATOM 5119 N N . ASP B 1 311 ? 27.311 71.325 96.740 1.00 30.37 308 ASP B N 1
ATOM 5120 C CA . ASP B 1 311 ? 26.543 72.567 96.794 1.00 31.17 308 ASP B CA 1
ATOM 5121 C C . ASP B 1 311 ? 25.087 72.316 97.144 1.00 30.94 308 ASP B C 1
ATOM 5122 O O . ASP B 1 311 ? 24.315 71.777 96.342 1.00 31.24 308 ASP B O 1
ATOM 5127 N N . LEU B 1 312 ? 24.712 72.779 98.327 1.00 31.12 309 LEU B N 1
ATOM 5128 C CA . LEU B 1 312 ? 23.389 72.560 98.888 1.00 30.96 309 LEU B CA 1
ATOM 5129 C C . LEU B 1 312 ? 22.410 73.687 98.609 1.00 30.34 309 LEU B C 1
ATOM 5130 O O . LEU B 1 312 ? 21.244 73.577 98.939 1.00 30.42 309 LEU B O 1
ATOM 5135 N N . GLY B 1 313 ? 22.885 74.781 98.031 1.00 29.48 310 GLY B N 1
ATOM 5136 C CA . GLY B 1 313 ? 22.065 75.976 97.933 1.00 30.10 310 GLY B CA 1
ATOM 5137 C C . GLY B 1 313 ? 21.796 76.610 99.293 1.00 29.48 310 GLY B C 1
ATOM 5138 O O . GLY B 1 313 ? 21.000 77.547 99.410 1.00 30.18 310 GLY B O 1
ATOM 5139 N N . ILE B 1 314 ? 22.469 76.101 100.318 1.00 27.96 311 ILE B N 1
ATOM 5140 C CA . ILE B 1 314 ? 22.419 76.678 101.660 1.00 27.24 311 ILE B CA 1
ATOM 5141 C C . ILE B 1 314 ? 23.750 77.416 101.861 1.00 27.91 311 ILE B C 1
ATOM 5142 O O . ILE B 1 314 ? 24.778 76.957 101.367 1.00 27.90 311 ILE B O 1
ATOM 5147 N N . GLU B 1 315 ? 23.733 78.553 102.561 1.00 28.40 312 GLU B N 1
ATOM 5148 C CA . GLU B 1 315 ? 24.969 79.293 102.861 1.00 28.87 312 GLU B CA 1
ATOM 5149 C C . GLU B 1 315 ? 26.060 78.411 103.461 1.00 27.81 312 GLU B C 1
ATOM 5150 O O . GLU B 1 315 ? 25.787 77.581 104.331 1.00 26.32 312 GLU B O 1
ATOM 5156 N N . ALA B 1 316 ? 27.290 78.588 102.978 1.00 26.79 313 ALA B N 1
ATOM 5157 C CA . ALA B 1 316 ? 28.395 77.680 103.332 1.00 26.10 313 ALA B CA 1
ATOM 5158 C C . ALA B 1 316 ? 28.633 77.642 104.842 1.00 26.38 313 ALA B C 1
ATOM 5159 O O . ALA B 1 316 ? 28.860 76.566 105.411 1.00 29.11 313 ALA B O 1
ATOM 5161 N N . GLY B 1 317 ? 28.552 78.805 105.484 1.00 24.82 314 GLY B N 1
ATOM 5162 C CA . GLY B 1 317 ? 28.795 78.925 106.909 1.00 23.75 314 GLY B CA 1
ATOM 5163 C C . GLY B 1 317 ? 27.765 78.214 107.755 1.00 23.70 314 GLY B C 1
ATOM 5164 O O . GLY B 1 317 ? 28.089 77.716 108.828 1.00 23.12 314 GLY B O 1
ATOM 5165 N N . THR B 1 318 ? 26.518 78.184 107.278 1.00 23.32 315 THR B N 1
ATOM 5166 C CA . THR B 1 318 ? 25.435 77.501 107.974 1.00 22.07 315 THR B CA 1
ATOM 5167 C C . THR B 1 318 ? 25.640 75.982 107.892 1.00 23.45 315 THR B C 1
ATOM 5168 O O . THR B 1 318 ? 25.396 75.244 108.871 1.00 24.34 315 THR B O 1
ATOM 5172 N N . ILE B 1 319 ? 26.086 75.516 106.732 1.00 21.58 316 ILE B N 1
ATOM 5173 C CA . ILE B 1 319 ? 26.262 74.098 106.538 1.00 22.32 316 ILE B CA 1
ATOM 5174 C C . ILE B 1 319 ? 27.390 73.686 107.457 1.00 22.33 316 ILE B C 1
ATOM 5175 O O . ILE B 1 319 ? 27.347 72.618 108.053 1.00 22.61 316 ILE B O 1
ATOM 5180 N N . PHE B 1 320 ? 28.405 74.546 107.545 1.00 23.35 317 PHE B N 1
ATOM 5181 C CA . PHE B 1 320 ? 29.596 74.257 108.320 1.00 23.04 317 PHE B CA 1
ATOM 5182 C C . PHE B 1 320 ? 29.254 74.087 109.814 1.00 21.59 317 PHE B C 1
ATOM 5183 O O . PHE B 1 320 ? 29.624 73.070 110.433 1.00 20.21 317 PHE B O 1
ATOM 5191 N N . SER B 1 321 ? 28.539 75.064 110.371 1.00 19.64 318 SER B N 1
ATOM 5192 C CA . SER B 1 321 ? 28.120 75.003 111.774 1.00 19.34 318 SER B CA 1
ATOM 5193 C C . SER B 1 321 ? 27.246 73.818 112.072 1.00 19.51 318 SER B C 1
ATOM 5194 O O . SER B 1 321 ? 27.325 73.257 113.156 1.00 19.79 318 SER B O 1
ATOM 5197 N N . TYR B 1 322 ? 26.367 73.470 111.136 1.00 19.42 319 TYR B N 1
ATOM 5198 C CA . TYR B 1 322 ? 25.373 72.445 111.408 1.00 19.18 319 TYR B CA 1
ATOM 5199 C C . TYR B 1 322 ? 26.060 71.097 111.523 1.00 18.54 319 TYR B C 1
ATOM 5200 O O . TYR B 1 322 ? 25.789 70.329 112.426 1.00 18.48 319 TYR B O 1
ATOM 5209 N N . LEU B 1 323 ? 26.975 70.832 110.617 1.00 18.39 320 LEU B N 1
ATOM 5210 C CA . LEU B 1 323 ? 27.665 69.581 110.642 1.00 19.37 320 LEU B CA 1
ATOM 5211 C C . LEU B 1 323 ? 28.598 69.517 111.866 1.00 20.33 320 LEU B C 1
ATOM 5212 O O . LEU B 1 323 ? 28.675 68.502 112.552 1.00 18.80 320 LEU B O 1
ATOM 5217 N N . GLU B 1 324 ? 29.239 70.643 112.157 1.00 22.04 321 GLU B N 1
ATOM 5218 C CA . GLU B 1 324 ? 30.179 70.778 113.268 1.00 23.21 321 GLU B CA 1
ATOM 5219 C C . GLU B 1 324 ? 29.479 70.608 114.619 1.00 22.05 321 GLU B C 1
ATOM 5220 O O . GLU B 1 324 ? 29.917 69.802 115.449 1.00 20.24 321 GLU B O 1
ATOM 5226 N N . LYS B 1 325 ? 28.367 71.321 114.809 1.00 20.29 322 LYS B N 1
ATOM 5227 C CA . LYS B 1 325 ? 27.552 71.137 116.019 1.00 20.62 322 LYS B CA 1
ATOM 5228 C C . LYS B 1 325 ? 26.953 69.741 116.125 1.00 20.32 322 LYS B C 1
ATOM 5229 O O . LYS B 1 325 ? 26.375 69.404 117.131 1.00 21.64 322 LYS B O 1
ATOM 5235 N N . ASN B 1 326 ? 27.098 68.929 115.093 1.00 20.62 323 ASN B N 1
ATOM 5236 C CA . ASN B 1 326 ? 26.758 67.505 115.207 1.00 21.49 323 ASN B CA 1
ATOM 5237 C C . ASN B 1 326 ? 27.977 66.600 115.213 1.00 22.07 323 ASN B C 1
ATOM 5238 O O . ASN B 1 326 ? 27.835 65.375 115.088 1.00 23.25 323 ASN B O 1
ATOM 5243 N N . GLY B 1 327 ? 29.167 67.201 115.299 1.00 21.07 324 GLY B N 1
ATOM 5244 C CA . GLY B 1 327 ? 30.396 66.433 115.434 1.00 21.10 324 GLY B CA 1
ATOM 5245 C C . GLY B 1 327 ? 31.151 66.065 114.171 1.00 20.84 324 GLY B C 1
ATOM 5246 O O . GLY B 1 327 ? 31.917 65.117 114.186 1.00 22.09 324 GLY B O 1
ATOM 5247 N N . TYR B 1 328 ? 30.964 66.802 113.083 1.00 20.26 325 TYR B N 1
ATOM 5248 C CA . TYR B 1 328 ? 31.788 66.621 111.884 1.00 20.25 325 TYR B CA 1
ATOM 5249 C C . TYR B 1 328 ? 32.355 67.943 111.411 1.00 20.34 325 TYR B C 1
ATOM 5250 O O . TYR B 1 328 ? 31.598 68.827 111.013 1.00 20.83 325 TYR B O 1
ATOM 5259 N N . ILE B 1 329 ? 33.677 68.106 111.470 1.00 20.78 326 ILE B N 1
ATOM 5260 C CA . ILE B 1 329 ? 34.311 69.321 110.893 1.00 21.31 326 ILE B CA 1
ATOM 5261 C C . ILE B 1 329 ? 34.553 69.115 109.405 1.00 21.14 326 ILE B C 1
ATOM 5262 O O . ILE B 1 329 ? 35.123 68.109 108.995 1.00 20.90 326 ILE B O 1
ATOM 5267 N N . THR B 1 330 ? 34.142 70.082 108.596 1.00 21.88 327 THR B N 1
ATOM 5268 C CA . THR B 1 330 ? 34.295 69.992 107.137 1.00 22.21 327 THR B CA 1
ATOM 5269 C C . THR B 1 330 ? 34.944 71.294 106.713 1.00 23.63 327 THR B C 1
ATOM 5270 O O . THR B 1 330 ? 35.195 72.157 107.547 1.00 24.44 327 THR B O 1
ATOM 5274 N N . ARG B 1 331 ? 35.196 71.456 105.422 1.00 25.09 328 ARG B N 1
ATOM 5275 C CA . ARG B 1 331 ? 35.838 72.666 104.947 1.00 25.91 328 ARG B CA 1
ATOM 5276 C C . ARG B 1 331 ? 34.781 73.486 104.264 1.00 26.56 328 ARG B C 1
ATOM 5277 O O . ARG B 1 331 ? 34.134 73.020 103.325 1.00 24.92 328 ARG B O 1
ATOM 5285 N N . SER B 1 332 ? 34.602 74.706 104.757 1.00 28.92 329 SER B N 1
ATOM 5286 C CA . SER B 1 332 ? 33.559 75.613 104.294 1.00 29.88 329 SER B CA 1
ATOM 5287 C C . SER B 1 332 ? 33.864 76.096 102.883 1.00 30.87 329 SER B C 1
ATOM 5288 O O . SER B 1 332 ? 35.028 76.359 102.545 1.00 31.46 329 SER B O 1
ATOM 5291 N N . GLY B 1 333 ? 32.821 76.217 102.060 1.00 31.36 330 GLY B N 1
ATOM 5292 C CA . GLY B 1 333 ? 33.010 76.609 100.656 1.00 30.90 330 GLY B CA 1
ATOM 5293 C C . GLY B 1 333 ? 33.300 78.086 100.470 1.00 30.58 330 GLY B C 1
ATOM 5294 O O . GLY B 1 333 ? 33.888 78.487 99.466 1.00 31.83 330 GLY B O 1
ATOM 5295 N N . ALA B 1 334 ? 32.867 78.896 101.430 1.00 30.40 331 ALA B N 1
ATOM 5296 C CA . ALA B 1 334 ? 33.111 80.341 101.434 1.00 30.69 331 ALA B CA 1
ATOM 5297 C C . ALA B 1 334 ? 34.594 80.644 101.446 1.00 31.76 331 ALA B C 1
ATOM 5298 O O . ALA B 1 334 ? 35.003 81.707 101.000 1.00 32.97 331 ALA B O 1
ATOM 5300 N N . ALA B 1 335 ? 35.405 79.708 101.949 1.00 32.34 332 ALA B N 1
ATOM 5301 C CA . ALA B 1 335 ? 36.871 79.841 101.872 1.00 31.88 332 ALA B CA 1
ATOM 5302 C C . ALA B 1 335 ? 37.401 79.338 100.532 1.00 30.78 332 ALA B C 1
ATOM 5303 O O . ALA B 1 335 ? 38.547 79.574 100.179 1.00 31.32 332 ALA B O 1
ATOM 5305 N N . LEU B 1 336 ? 36.565 78.634 99.785 1.00 29.83 333 LEU B N 1
ATOM 5306 C CA . LEU B 1 336 ? 37.032 77.907 98.617 1.00 27.60 333 LEU B CA 1
ATOM 5307 C C . LEU B 1 336 ? 36.565 78.463 97.271 1.00 26.98 333 LEU B C 1
ATOM 5308 O O . LEU B 1 336 ? 36.946 77.929 96.231 1.00 26.82 333 LEU B O 1
ATOM 5313 N N . GLY B 1 337 ? 35.719 79.495 97.290 1.00 27.16 334 GLY B N 1
ATOM 5314 C CA . GLY B 1 337 ? 35.095 80.032 96.076 1.00 26.85 334 GLY B CA 1
ATOM 5315 C C . GLY B 1 337 ? 33.696 79.518 95.775 1.00 28.69 334 GLY B C 1
ATOM 5316 O O . GLY B 1 337 ? 33.220 79.650 94.645 1.00 29.97 334 GLY B O 1
ATOM 5317 N N . PHE B 1 338 ? 33.026 78.942 96.778 1.00 29.37 335 PHE B N 1
ATOM 5318 C CA . PHE B 1 338 ? 31.705 78.314 96.613 1.00 28.47 335 PHE B CA 1
ATOM 5319 C C . PHE B 1 338 ? 30.833 78.644 97.818 1.00 29.68 335 PHE B C 1
ATOM 5320 O O . PHE B 1 338 ? 30.796 77.895 98.797 1.00 29.02 335 PHE B O 1
ATOM 5328 N N . PRO B 1 339 ? 30.104 79.771 97.740 1.00 29.44 336 PRO B N 1
ATOM 5329 C CA . PRO B 1 339 ? 29.337 80.343 98.857 1.00 28.47 336 PRO B CA 1
ATOM 5330 C C . PRO B 1 339 ? 28.225 79.463 99.440 1.00 28.65 336 PRO B C 1
ATOM 5331 O O . PRO B 1 339 ? 27.700 79.779 100.531 1.00 28.59 336 PRO B O 1
ATOM 5335 N N . THR B 1 340 ? 27.863 78.385 98.738 1.00 27.09 337 THR B N 1
ATOM 5336 C CA . THR B 1 340 ? 26.752 77.529 99.162 1.00 25.50 337 THR B CA 1
ATOM 5337 C C . THR B 1 340 ? 27.145 76.064 99.119 1.00 24.48 337 THR B C 1
ATOM 5338 O O . THR B 1 340 ? 26.289 75.176 99.023 1.00 23.61 337 THR B O 1
ATOM 5342 N N . ALA B 1 341 ? 28.445 75.824 99.193 1.00 23.25 338 ALA B N 1
ATOM 5343 C CA . ALA B 1 341 ? 28.973 74.468 99.237 1.00 24.21 338 ALA B CA 1
ATOM 5344 C C . ALA B 1 341 ? 29.870 74.211 100.467 1.00 24.76 338 ALA B C 1
ATOM 5345 O O . ALA B 1 341 ? 30.352 75.157 101.123 1.00 24.17 338 ALA B O 1
ATOM 5347 N N . VAL B 1 342 ? 30.059 72.927 100.775 1.00 24.70 339 VAL B N 1
ATOM 5348 C CA . VAL B 1 342 ? 31.146 72.490 101.632 1.00 25.98 339 VAL B CA 1
ATOM 5349 C C . VAL B 1 342 ? 31.893 71.385 100.966 1.00 24.77 339 VAL B C 1
ATOM 5350 O O . VAL B 1 342 ? 31.336 70.664 100.153 1.00 25.77 339 VAL B O 1
ATOM 5354 N N . ARG B 1 343 ? 33.161 71.263 101.324 1.00 25.01 340 ARG B N 1
ATOM 5355 C CA . ARG B 1 343 ? 34.014 70.196 100.840 1.00 24.86 340 ARG B CA 1
ATOM 5356 C C . ARG B 1 343 ? 34.257 69.272 102.014 1.00 25.11 340 ARG B C 1
ATOM 5357 O O . ARG B 1 343 ? 34.632 69.704 103.103 1.00 24.84 340 ARG B O 1
ATOM 5365 N N . ILE B 1 344 ? 34.005 67.993 101.783 1.00 25.59 341 ILE B N 1
ATOM 5366 C CA . ILE B 1 344 ? 34.063 66.991 102.829 1.00 24.49 341 ILE B CA 1
ATOM 5367 C C . ILE B 1 344 ? 35.037 65.906 102.396 1.00 24.95 341 ILE B C 1
ATOM 5368 O O . ILE B 1 344 ? 34.956 65.373 101.289 1.00 26.85 341 ILE B O 1
ATOM 5373 N N . THR B 1 345 ? 35.988 65.620 103.260 1.00 23.80 342 THR B N 1
ATOM 5374 C CA . THR B 1 345 ? 36.932 64.581 103.000 1.00 24.10 342 THR B CA 1
ATOM 5375 C C . THR B 1 345 ? 36.189 63.264 103.133 1.00 24.71 342 THR B C 1
ATOM 5376 O O . THR B 1 345 ? 35.395 63.130 104.063 1.00 24.59 342 THR B O 1
ATOM 5380 N N . ILE B 1 346 ? 36.419 62.332 102.195 1.00 24.27 343 ILE B N 1
ATOM 5381 C CA . ILE B 1 346 ? 35.927 60.949 102.299 1.00 24.93 343 ILE B CA 1
ATOM 5382 C C . ILE B 1 346 ? 36.677 60.214 103.396 1.00 26.70 343 ILE B C 1
ATOM 5383 O O . ILE B 1 346 ? 37.909 60.080 103.342 1.00 27.48 343 ILE B O 1
ATOM 5388 N N . GLY B 1 347 ? 35.941 59.715 104.381 1.00 27.27 344 GLY B N 1
ATOM 5389 C CA . GLY B 1 347 ? 36.547 58.959 105.487 1.00 26.81 344 GLY B CA 1
ATOM 5390 C C . GLY B 1 347 ? 36.113 57.517 105.458 1.00 25.67 344 GLY B C 1
ATOM 5391 O O . GLY B 1 347 ? 35.925 56.961 104.401 1.00 25.21 344 GLY B O 1
ATOM 5392 N N . LYS B 1 348 ? 35.941 56.914 106.628 1.00 27.02 345 LYS B N 1
ATOM 5393 C CA . LYS B 1 348 ? 35.423 55.548 106.719 1.00 27.64 345 LYS B CA 1
ATOM 5394 C C . LYS B 1 348 ? 33.953 55.571 106.382 1.00 27.39 345 LYS B C 1
ATOM 5395 O O . LYS B 1 348 ? 33.265 56.572 106.580 1.00 27.11 345 LYS B O 1
ATOM 5401 N N . GLU B 1 349 ? 33.464 54.439 105.910 1.00 28.85 346 GLU B N 1
ATOM 5402 C CA . GLU B 1 349 ? 32.096 54.344 105.438 1.00 30.32 346 GLU B CA 1
ATOM 5403 C C . GLU B 1 349 ? 31.070 54.844 106.449 1.00 29.19 346 GLU B C 1
ATOM 5404 O O . GLU B 1 349 ? 30.147 55.574 106.083 1.00 27.09 346 GLU B O 1
ATOM 5410 N N . GLU B 1 350 ? 31.244 54.429 10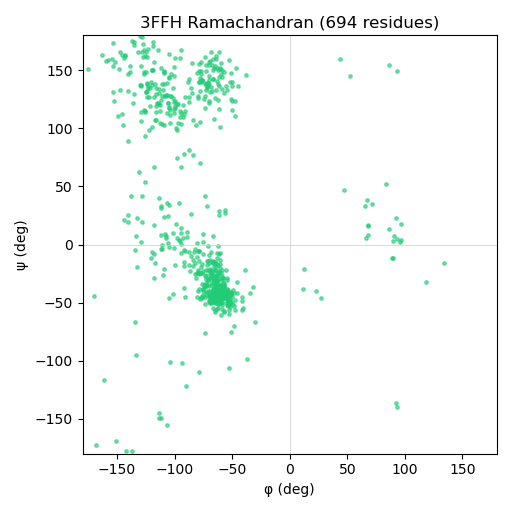7.706 1.00 29.84 347 GLU B N 1
ATOM 5411 C CA . GLU B 1 350 ? 30.300 54.739 108.795 1.00 29.99 347 GLU B CA 1
ATOM 5412 C C . GLU B 1 350 ? 30.243 56.228 109.133 1.00 28.34 347 GLU B C 1
ATOM 5413 O O . GLU B 1 350 ? 29.262 56.699 109.706 1.00 28.39 347 GLU B O 1
ATOM 5419 N N . ASP B 1 351 ?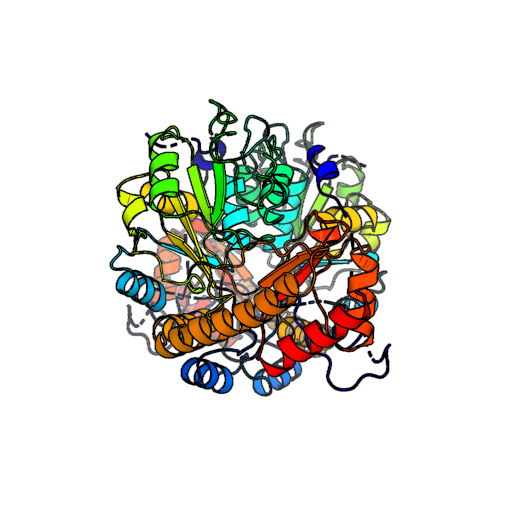 31.262 56.969 108.711 1.00 26.36 348 ASP B N 1
ATOM 5420 C CA . ASP B 1 351 ? 31.285 58.434 108.846 1.00 25.53 348 ASP B CA 1
ATOM 5421 C C . ASP B 1 351 ? 30.726 59.159 107.643 1.00 23.98 348 ASP B C 1
ATOM 5422 O O . ASP B 1 351 ? 30.104 60.199 107.793 1.00 23.67 348 ASP B O 1
ATOM 5427 N N . ASN B 1 352 ? 30.982 58.639 106.442 1.00 22.17 349 ASN B N 1
ATOM 5428 C CA . ASN B 1 352 ? 30.301 59.146 105.259 1.00 22.08 349 ASN B CA 1
ATOM 5429 C C . ASN B 1 352 ? 28.777 59.022 105.439 1.00 21.67 349 ASN B C 1
ATOM 5430 O O . ASN B 1 352 ? 28.036 59.973 105.171 1.00 20.78 349 ASN B O 1
ATOM 5435 N N . SER B 1 353 ? 28.327 57.872 105.950 1.00 21.06 350 SER B N 1
ATOM 5436 C CA . SER B 1 353 ? 26.899 57.630 106.155 1.00 23.18 350 SER B CA 1
ATOM 5437 C C . SER B 1 353 ? 26.232 58.650 107.070 1.00 22.73 350 SER B C 1
ATOM 5438 O O . SER B 1 353 ? 25.125 59.116 106.781 1.00 22.18 350 SER B O 1
ATOM 5441 N N . ALA B 1 354 ? 26.934 59.011 108.147 1.00 23.37 351 ALA B N 1
ATOM 5442 C CA . ALA B 1 354 ? 26.373 59.872 109.191 1.00 23.40 351 ALA B CA 1
ATOM 5443 C C . ALA B 1 354 ? 26.288 61.299 108.705 1.00 23.90 351 ALA B C 1
ATOM 5444 O O . ALA B 1 354 ? 25.352 62.023 109.041 1.00 24.71 351 ALA B O 1
ATOM 5446 N N . VAL B 1 355 ? 27.281 61.707 107.921 1.00 24.54 352 VAL B N 1
ATOM 5447 C CA . VAL B 1 355 ? 27.265 63.043 107.317 1.00 24.46 352 VAL B CA 1
ATOM 5448 C C . VAL B 1 355 ? 26.122 63.106 106.302 1.00 24.15 352 VAL B C 1
ATOM 5449 O O . VAL B 1 355 ? 25.386 64.099 106.261 1.00 23.43 352 VAL B O 1
ATOM 5453 N N . ILE B 1 356 ? 25.952 62.036 105.521 1.00 23.70 353 ILE B N 1
ATOM 5454 C CA . ILE B 1 356 ? 24.882 62.001 104.502 1.00 23.77 353 ILE B CA 1
ATOM 5455 C C . ILE B 1 356 ? 23.513 62.066 105.189 1.00 22.90 353 ILE B C 1
ATOM 5456 O O . ILE B 1 356 ? 22.689 62.914 104.856 1.00 23.26 353 ILE B O 1
ATOM 5461 N N . ALA B 1 357 ? 23.305 61.231 106.204 1.00 22.61 354 ALA B N 1
ATOM 5462 C CA . ALA B 1 357 ? 22.086 61.344 107.068 1.00 20.77 354 ALA B CA 1
ATOM 5463 C C . ALA B 1 357 ? 21.817 62.752 107.576 1.00 20.89 354 ALA B C 1
ATOM 5464 O O . ALA B 1 357 ? 20.655 63.186 107.615 1.00 22.04 354 ALA B O 1
ATOM 5466 N N . LEU B 1 358 ? 22.874 63.482 107.944 1.00 20.14 355 LEU B N 1
ATOM 5467 C CA . LEU B 1 358 ? 22.720 64.859 108.473 1.00 18.96 355 LEU B CA 1
ATOM 5468 C C . LEU B 1 358 ? 22.322 65.856 107.377 1.00 19.43 355 LEU B C 1
ATOM 5469 O O . LEU B 1 358 ? 21.483 66.745 107.590 1.00 18.70 355 LEU B O 1
ATOM 5474 N N . LEU B 1 359 ? 22.941 65.689 106.212 1.00 19.50 356 LEU B N 1
ATOM 5475 C CA . LEU B 1 359 ? 22.688 66.535 105.079 1.00 21.38 356 LEU B CA 1
ATOM 5476 C C . LEU B 1 359 ? 21.263 66.362 104.587 1.00 22.96 356 LEU B C 1
ATOM 5477 O O . LEU B 1 359 ? 20.594 67.352 104.278 1.00 23.12 356 LEU B O 1
ATOM 5482 N N . GLU B 1 360 ? 20.813 65.104 104.525 1.00 23.93 357 GLU B N 1
ATOM 5483 C CA . GLU B 1 360 ? 19.468 64.744 104.117 1.00 25.04 357 GLU B CA 1
ATOM 5484 C C . GLU B 1 360 ? 18.356 65.479 104.874 1.00 25.31 357 GLU B C 1
ATOM 5485 O O . GLU B 1 360 ? 17.345 65.876 104.273 1.00 24.53 357 GLU B O 1
ATOM 5491 N N . LYS B 1 361 ? 18.539 65.647 106.184 1.00 24.50 358 LYS B N 1
ATOM 5492 C CA . LYS B 1 361 ? 17.580 66.368 107.014 1.00 24.63 358 LYS B CA 1
ATOM 5493 C C . LYS B 1 361 ? 17.439 67.839 106.579 1.00 25.54 358 LYS B C 1
ATOM 5494 O O . LYS B 1 361 ? 16.374 68.426 106.693 1.00 26.30 358 LYS B O 1
ATOM 5500 N N . LEU B 1 362 ? 18.506 68.398 106.036 1.00 26.70 359 LEU B N 1
ATOM 5501 C CA . LEU B 1 362 ? 18.482 69.726 105.455 1.00 29.34 359 LEU B CA 1
ATOM 5502 C C . LEU B 1 362 ? 17.624 69.831 104.197 1.00 30.39 359 LEU B C 1
ATOM 5503 O O . LEU B 1 362 ? 17.215 70.927 103.810 1.00 29.86 359 LEU B O 1
ATOM 5508 N N . LEU B 1 363 ? 17.389 68.690 103.550 1.00 31.32 360 LEU B N 1
ATOM 5509 C CA . LEU B 1 363 ? 16.874 68.663 102.175 1.00 32.04 360 LEU B CA 1
ATOM 5510 C C . LEU B 1 363 ? 15.450 68.107 102.069 1.00 33.03 360 LEU B C 1
ATOM 5511 O O . LEU B 1 363 ? 14.910 67.527 103.013 1.00 34.22 360 LEU B O 1
#

Secondary structure (DSSP, 8-state):
-----GGGTT----HHHH---S--S--EE-SS-S-TT---HHHHHHHHT-BS---B--HHHHHHHHHHHT--GGGEEEESSHHHHHHHHHHHH-STT-EE--BSS-HHHHHHHHHHT-EE-PPBPPTTS---S---TT--TTEEEEEEESS-TTT-----HHHHHHHHTTS-TTSEEEEE-TTGGG-SSPP---GGGGGT-TTEEEEEESSSTT--SS---EEEEE-HHHHHHHHHT--S---BHHHHHHHHHHHH-HHHHHHHHHHHHHHHHHHHHHHHH-TT-EE----SSEEEEE-SS-HHHHHHHHHHTTEE-EETTTTT-TTEEEEE---HHHHHHHHHHHHHH-/----GGGTTT--TTT---S--SS-EE-SS-S-TT---HHHHHHHHT-BTTT-----HHHHHHHHHHTT--GGGEEEESSHHHHHHHHHHHH--TT-EE--BSS-HHHHHHHHHTT-EE---BPPTTS---S---TT--TTEEEEEEESS-TTT-----HHHHHHHHHHS-TTSEEEEE-TTGGG-SSPPPP-STHHHH-TTEEEEEESSSTT--SSS--EEEEE-HHHHHHHHHT--S----HHHHHHHHHHHH-HHHHHHHHHHHHHHHHHHHHHHHH-TT-EE----SSEEEEE-SS-HHHHHHHHHTTTEE-EEGGGTT-TTEEEEE---HHHHHHHHHHHHHT-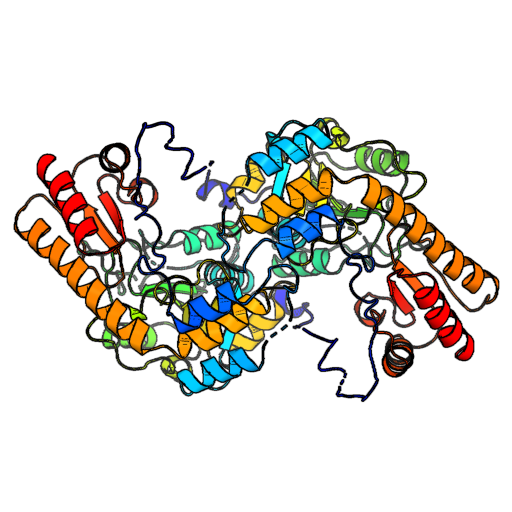

Organism: Listeria innocua serovar 6a (strain ATCC BAA-680 / CLIP 11262) (NCBI:txid272626)

InterPro domains:
  IPR004839 Aminotransferase, class I/classII, large domain [PF00155] (30-352)
  IPR005861 Histidinol-phosphate aminotransferase family [MF_01023] (2-360)
  IPR005861 Histidinol-phosphate aminotransferase family [TIGR01141] (5-358)
  IPR015421 Pyridoxal phosphate-dependent transferase, major domain [G3DSA:3.40.640.10] (43-267)
  IPR015422 Pyridoxal phosphate-dependent transferase, small domain [G3DSA:3.90.1150.10] (20-354)
  IPR015424 Pyridoxal phosphate-dependent transferase [SSF53383] (24-360)
  IPR050106 Histidinol-phosphate aminotransferase [PTHR43643] (4-360)

CATH classification: 3.90.1150.10 (+1 more: 3.40.640.10)

Radius of gyration: 26.69 Å; Cα contacts (8 Å, |Δi|>4): 1359; chains: 2; bounding box: 85×61×62 Å

Solvent-accessible surface area: 28730 Å² total

Foldseek 3Di:
DACADPLCVPDDDPCFPPVVVQDDPGFAEFADQFAQVAADVVLVVLVVVDDPDWDFDAVLLLVLVCVLQVHDSLQKDKFQAVLRVLLLVLVVQAALQAEEEEPLFDCSNVVSNSNRNHHYHYHYADPLRHDPLVVLVPDDPRYAEYEAEACTPPQQDHDAPVRVVVSLVSDDLRHAYEYECQQLLLAPVRHDRCLCCLVVRQSYKYKYWCRHLNNPPVGRMIMIGHPNVVSVVSVVPGDPGGIIPSNNVSSSVSSVPCVSSVVSSVQLVVLVVLVVVLCVVPVQKDWHDRRGQKIKIFNVAAQVVLQVQQRSVRYHWAGCVVRRRRRITIGGRHGPVVSVVSSVSSVVVD/DDADPLQVVQDPLVNLVVLPDDAFAEFADQQAQVAADPVLVVLVVVDDPVPKDFDDPLLLVLVCVLLVHDSLQKDKFQAVLRVLLLVLVLWAALQAEEEEPLFPSSNVNSNSNRNHHYHYHYADPLRHDPLVVLVVDDPRYAEYEDEACTPPQADHDAVVVVVVSLVSNDLNHAYEYEPQFQLLAPPRHDRCLCVQVVRQRYKYKYWCRHLNNPVPFGMIMIGHDNVVSVSSVVDDDPGGTMVSSSVSVSVSSVPVVSSVVSSVQQVVLVVLVVVLCVVPVQKDWRDRRGQKIKIFNVAFQVVLQVQVVSVRYHWHGCVVRNHGRITITGRHGNVVSVVSSVSSVVVD

Nearest PDB structures (foldseek):
  3ffh-assembly1_B  TM=1.002E+00  e=1.641E-70  Listeria innocua
  3ffh-assembly1_A  TM=9.950E-01  e=6.971E-65  Listeria innocua
  4r5z-assembly2_C  TM=8.554E-01  e=3.249E-30  Mycobacterium tuberculosis H37Rv
  4wbt-assembly2_B-3  TM=8.806E-01  e=7.976E-28  Sinorhizobium meliloti 1021
  3ftb-assembly2_D  TM=9.049E-01  e=7.597E-26  Clostridium acetobutylicum